Protein AF-A0A2S4KLS9-F1 (afdb_monomer)

InterPro domains:
  IPR036188 FAD/NAD(P)-binding domain superfamily [G3DSA:3.50.50.60] (178-359)
  IPR036188 FAD/NAD(P)-binding domain superfamily [SSF51905] (152-343)

Radius of gyration: 25.28 Å; Cα contacts (8 Å, |Δi|>4): 415; chains: 1; bounding box: 61×48×73 Å

Mean predicted aligned error: 11.62 Å

Foldseek 3Di:
DDDFLDPQPVVPVDDDPDDDQDPVQQLDDPPQACVRDDVVCCVPPPVVPDHPPSSVPDVVSVPSCNVVVVCCCVPPVVVVHDDPDPPCVVVVVCVVPVVVVVVVVVVVQVVLQVLLLLFFQDPSVVVVQVVVLVVVLVVLCVQADPVCSVPPNDPATPLLAQDDDDPSCRNDPWDWDPPDPQWIATPVRDIDGHPDDDDPNDDQLQQPPPPDFQAFPPRDTQSCQQVPQLHHFFAQLQFADARHKPGGDQLGWQQQESRDDSVLSRVLSVLLSCLVCVQQPDPPPPDFRWQIKHFDPVNRVVRVVVQQVLCVRGSNLDPSPYNQQDPSNSTRTRHHSHRSVVSNCVRPPDRDPCVRMDIDGDPDPVNPD

Solvent-accessible surface area (backbone atoms only — not comparable to full-atom values): 22176 Å² total; per-residue (Å²): 135,87,89,66,88,75,79,74,61,67,89,68,69,66,82,82,79,79,75,81,71,49,72,89,38,54,48,62,78,88,69,81,50,79,89,76,45,57,68,67,56,39,63,77,75,36,70,82,65,67,79,86,65,59,29,88,76,33,73,71,45,68,42,89,47,24,64,58,54,49,48,46,40,66,60,29,60,76,60,68,42,84,71,90,76,78,77,62,66,74,54,56,66,40,67,76,37,62,66,60,45,51,53,50,50,52,51,51,50,51,52,42,42,57,55,50,48,37,41,28,71,46,75,67,11,47,52,46,26,52,55,52,39,52,56,50,48,54,49,48,63,72,50,26,59,75,93,46,41,86,76,70,55,73,96,64,64,64,63,34,46,84,84,79,84,81,84,65,54,53,65,69,73,80,62,71,42,81,77,51,98,46,31,32,26,42,80,90,66,50,76,43,78,44,97,74,85,86,84,84,78,77,75,79,61,85,52,66,70,65,88,63,87,48,74,34,56,98,79,39,42,54,62,57,60,27,66,38,88,95,39,53,62,68,30,31,96,15,31,33,31,56,57,29,60,75,46,75,42,75,79,26,28,42,40,36,53,82,78,57,63,56,65,58,43,40,54,29,45,48,50,34,48,48,69,64,45,48,65,49,69,53,78,62,84,88,52,86,50,35,68,41,48,29,42,36,59,68,47,29,50,53,49,46,53,50,48,53,58,50,30,72,47,30,40,59,62,50,91,72,83,36,76,41,48,38,80,91,63,75,37,56,36,32,52,34,71,66,41,64,65,60,54,39,41,62,34,64,66,44,73,85,66,67,88,42,42,49,76,44,40,72,84,46,82,81,74,79,118

Sequence (369 aa):
MTGHGDLHNSHAMREQVQLTVDPTYRYKSLAIGPDEDDCRIRELYRPFLLPDVDATNDWVAQQELSTVLKMVESQILDKQGDRLRIPILYGSLRSRFPISNRVWRYGLAAKLDLAFVAFKTNAVGNLLRRLIQGSLEQYMRRTAPPEYHDILVPDFEFGAKRPILDHGYLENPTFLTVVGPDEVRTDSGETVRADVIVLANGFKTQGLLTPMIIKGRNGAVLPEVWQKPGSFASAYMGVCVADFPNLFLLTGPNTLPSGHSTLVGIECSVEYILRLIDPLIDEDTKTPRRASIQVKEAAQRVFNNRIQADMQGLVYTADVGNWYFDKRSGRNTLIWPGTQWAFWWSRCIRKPNWCDFDIAYKGDADVRQ

Organism: NCBI:txid94208

Nearest PDB structures (foldseek):
  4ap3-assembly1_A  TM=7.974E-01  e=1.619E-09  Rhodococcus rhodochrous
  4aos-assembly1_A  TM=7.987E-01  e=1.478E-08  Rhodococcus rhodochrous
  4aox-assembly1_A  TM=8.001E-01  e=1.009E-07  Rhodococcus rhodochrous
  5j7x-assembly1_A  TM=7.584E-01  e=7.991E-08  Aspergillus flavus

pLDDT: mean 82.5, std 15.39, range [27.47, 98.5]

Structure (mmCIF, N/CA/C/O backbone):
data_AF-A0A2S4KLS9-F1
#
_entry.id   AF-A0A2S4KLS9-F1
#
loop_
_atom_site.group_PDB
_atom_site.id
_atom_site.type_symbol
_atom_site.label_atom_id
_atom_site.label_alt_id
_atom_site.label_comp_id
_atom_site.label_asym_id
_atom_site.label_entity_id
_atom_site.label_seq_id
_atom_site.pdbx_PDB_ins_code
_atom_site.Cartn_x
_atom_site.Cartn_y
_atom_site.Cartn_z
_atom_site.occupancy
_atom_site.B_iso_or_equiv
_atom_site.auth_seq_id
_atom_site.auth_comp_id
_atom_site.auth_asym_id
_atom_site.auth_atom_id
_atom_site.pdbx_PDB_model_num
ATOM 1 N N . MET A 1 1 ? 1.198 -13.324 29.835 1.00 30.52 1 MET A N 1
ATOM 2 C CA . MET A 1 1 ? 0.600 -12.109 29.244 1.00 30.52 1 MET A CA 1
ATOM 3 C C . MET A 1 1 ? 1.717 -11.277 28.630 1.00 30.52 1 MET A C 1
ATOM 5 O O . MET A 1 1 ? 2.364 -10.517 29.330 1.00 30.52 1 MET A O 1
ATOM 9 N N . THR A 1 2 ? 2.009 -11.483 27.347 1.00 27.47 2 THR A N 1
ATOM 10 C CA . THR A 1 2 ? 3.011 -10.719 26.586 1.00 27.47 2 THR A CA 1
ATOM 11 C C . THR A 1 2 ? 2.319 -9.591 25.814 1.00 27.47 2 THR A C 1
ATOM 13 O O . THR A 1 2 ? 2.053 -9.693 24.625 1.00 27.47 2 THR A O 1
ATOM 16 N N . GLY A 1 3 ? 1.906 -8.562 26.552 1.00 34.66 3 GLY A N 1
ATOM 17 C CA . GLY A 1 3 ? 2.343 -7.175 26.359 1.00 34.66 3 GLY A CA 1
ATOM 18 C C . GLY A 1 3 ? 2.240 -6.416 25.033 1.00 34.66 3 GLY A C 1
ATOM 19 O O . GLY A 1 3 ? 2.842 -5.356 25.011 1.00 34.66 3 GLY A O 1
ATOM 20 N N . HIS A 1 4 ? 1.524 -6.843 23.983 1.00 32.69 4 HIS A N 1
ATOM 21 C CA . HIS A 1 4 ? 1.322 -5.975 22.795 1.00 32.69 4 HIS A CA 1
ATOM 22 C C . HIS A 1 4 ? -0.076 -6.017 22.154 1.00 32.69 4 HIS A C 1
ATOM 24 O O . HIS A 1 4 ? -0.206 -5.729 20.968 1.00 32.69 4 HIS A O 1
ATOM 30 N N . GLY A 1 5 ? -1.133 -6.354 22.907 1.00 38.16 5 GLY A N 1
ATOM 31 C CA . GLY A 1 5 ? -2.510 -6.208 22.402 1.00 38.16 5 GLY A CA 1
ATOM 32 C C . GLY A 1 5 ? -2.762 -6.914 21.062 1.00 38.16 5 GLY A C 1
ATOM 33 O O . GLY A 1 5 ? -3.497 -6.405 20.217 1.00 38.16 5 GLY A O 1
ATOM 34 N N . ASP A 1 6 ? -2.095 -8.049 20.831 1.00 34.38 6 ASP A N 1
ATOM 35 C CA . ASP A 1 6 ? -2.137 -8.729 19.542 1.00 34.38 6 ASP A CA 1
ATOM 36 C C . ASP A 1 6 ? -3.464 -9.487 19.391 1.00 34.38 6 ASP A C 1
ATOM 38 O O . ASP A 1 6 ? -3.643 -10.595 19.897 1.00 34.38 6 ASP A O 1
ATOM 42 N N . LEU A 1 7 ? -4.418 -8.851 18.704 1.00 43.03 7 LEU A N 1
ATOM 43 C CA . LEU A 1 7 ? -5.687 -9.446 18.274 1.00 43.03 7 LEU A CA 1
ATOM 44 C C . LEU A 1 7 ? -5.497 -10.487 17.153 1.00 43.03 7 LEU A C 1
ATOM 46 O O . LEU A 1 7 ? -6.456 -11.163 16.782 1.00 43.03 7 LEU A O 1
ATOM 50 N N . HIS A 1 8 ? -4.283 -10.678 16.618 1.00 39.78 8 HIS A N 1
ATOM 51 C CA . HIS A 1 8 ? -4.006 -11.731 15.642 1.00 39.78 8 HIS A CA 1
ATOM 52 C C . HIS A 1 8 ? -3.688 -13.063 16.324 1.00 39.78 8 HIS A C 1
ATOM 54 O O . HIS A 1 8 ? -2.600 -13.629 16.189 1.00 39.78 8 HIS A O 1
ATOM 60 N N . ASN A 1 9 ? -4.691 -13.630 16.995 1.00 40.75 9 ASN A N 1
ATOM 61 C CA . ASN A 1 9 ? -4.640 -15.028 17.401 1.00 40.75 9 ASN A CA 1
ATOM 62 C C . ASN A 1 9 ? -4.789 -15.942 16.169 1.00 40.75 9 ASN A C 1
ATOM 64 O O . ASN A 1 9 ? -5.866 -16.447 15.854 1.00 40.75 9 ASN A O 1
ATOM 68 N N . SER A 1 10 ? -3.691 -16.158 15.447 1.00 41.34 10 SER A N 1
ATOM 69 C CA . SER A 1 10 ? -3.633 -17.103 14.325 1.00 41.34 10 SER A CA 1
ATOM 70 C C . SER A 1 10 ? -3.736 -18.571 14.766 1.00 41.34 10 SER A C 1
ATOM 72 O O . SER A 1 10 ? -4.026 -19.421 13.926 1.00 41.34 10 SER A O 1
ATOM 74 N N . HIS A 1 11 ? -3.623 -18.878 16.068 1.00 36.97 11 HIS A N 1
ATOM 75 C CA . HIS A 1 11 ? -3.943 -20.211 16.599 1.00 36.97 11 HIS A CA 1
ATOM 76 C C . HIS A 1 11 ? -5.445 -20.539 16.545 1.00 36.97 11 HIS A C 1
ATOM 78 O O . HIS A 1 11 ? -5.806 -21.702 16.691 1.00 36.97 11 HIS A O 1
ATOM 84 N N . ALA A 1 12 ? -6.318 -19.553 16.298 1.00 42.59 12 ALA A N 1
ATOM 85 C CA . ALA A 1 12 ? -7.752 -19.757 16.090 1.00 42.59 12 ALA A CA 1
ATOM 86 C C . ALA A 1 12 ? -8.149 -19.900 14.605 1.00 42.59 12 ALA A C 1
ATOM 88 O O . ALA A 1 12 ? -9.340 -19.870 14.292 1.00 42.59 12 ALA A O 1
ATOM 89 N N . MET A 1 13 ? -7.191 -20.030 13.673 1.00 37.72 13 MET A N 1
ATOM 90 C CA . MET A 1 13 ? -7.503 -20.276 12.260 1.00 37.72 13 MET A CA 1
ATOM 91 C C . MET A 1 13 ? -8.149 -21.663 12.123 1.00 37.72 13 MET A C 1
ATOM 93 O O . MET A 1 13 ? -7.478 -22.686 12.226 1.00 37.72 13 MET A O 1
ATOM 97 N N . ARG A 1 14 ? -9.475 -21.680 11.960 1.00 53.22 14 ARG A N 1
ATOM 98 C CA . ARG A 1 14 ? -10.281 -22.903 11.868 1.00 53.22 14 ARG A CA 1
ATOM 99 C C . ARG A 1 14 ? -10.127 -23.555 10.501 1.00 53.22 14 ARG A C 1
ATOM 101 O O . ARG A 1 14 ? -9.823 -22.886 9.512 1.00 53.22 14 ARG A O 1
ATOM 108 N N . GLU A 1 15 ? -10.402 -24.854 10.455 1.00 49.12 15 GLU A N 1
ATOM 109 C CA . GLU A 1 15 ? -10.727 -25.529 9.205 1.00 49.12 15 GLU A CA 1
ATOM 110 C C . GLU A 1 15 ? -11.894 -24.783 8.548 1.00 49.12 15 GLU A C 1
ATOM 112 O O . GLU A 1 15 ? -12.883 -24.437 9.202 1.00 49.12 15 GLU A O 1
ATOM 117 N N . GLN A 1 16 ? -11.725 -24.427 7.278 1.00 50.22 16 GLN A N 1
ATOM 118 C CA . GLN A 1 16 ? -12.696 -23.624 6.556 1.00 50.22 16 GLN A CA 1
ATOM 119 C C . GLN A 1 16 ? -13.960 -24.467 6.372 1.00 50.22 16 GLN A C 1
ATOM 121 O O . GLN A 1 16 ? -13.974 -25.407 5.581 1.00 50.22 16 GLN A O 1
ATOM 126 N N . VAL A 1 17 ? -15.016 -24.153 7.126 1.00 57.91 17 VAL A N 1
ATOM 127 C CA . VAL A 1 17 ? -16.318 -24.792 6.934 1.00 57.91 17 VAL A CA 1
ATOM 128 C C . VAL A 1 17 ? -16.835 -24.342 5.574 1.00 57.91 17 VAL A C 1
ATOM 130 O O . VAL A 1 17 ? -17.165 -23.173 5.388 1.00 57.91 17 VAL A O 1
ATOM 133 N N . GLN A 1 18 ? -16.867 -25.268 4.621 1.00 57.41 18 GLN A N 1
ATOM 134 C CA . GLN A 1 18 ? -17.582 -25.091 3.363 1.00 57.41 18 GLN A CA 1
ATOM 135 C C . GLN A 1 18 ? -19.063 -24.918 3.698 1.00 57.41 18 GLN A C 1
ATOM 137 O O . GLN A 1 18 ? -19.710 -25.849 4.190 1.00 57.41 18 GLN A O 1
ATOM 142 N N . LEU A 1 19 ? -19.595 -23.714 3.490 1.00 62.44 19 LEU A N 1
ATOM 143 C CA . LEU A 1 19 ? -21.015 -23.479 3.687 1.00 62.44 19 LEU A CA 1
ATOM 144 C C . LEU A 1 19 ? -21.760 -24.231 2.587 1.00 62.44 19 LEU A C 1
ATOM 146 O O . LEU A 1 19 ? -21.474 -24.085 1.400 1.00 62.44 19 LEU A O 1
ATOM 150 N N . THR A 1 20 ? -22.728 -25.064 2.972 1.00 69.31 20 THR A N 1
ATOM 151 C CA . THR A 1 20 ? -23.576 -25.727 1.979 1.00 69.31 20 THR A CA 1
ATOM 152 C C . THR A 1 20 ? -24.421 -24.659 1.293 1.00 69.31 20 THR A C 1
ATOM 154 O O . THR A 1 20 ? -25.288 -24.052 1.919 1.00 69.31 20 THR A O 1
ATOM 157 N N . VAL A 1 21 ? -24.140 -24.409 0.015 1.00 69.44 21 VAL A N 1
ATOM 158 C CA . VAL A 1 21 ? -24.869 -23.435 -0.800 1.00 69.44 21 VAL A CA 1
ATOM 159 C C . VAL A 1 21 ? -26.337 -23.844 -0.868 1.00 69.44 21 VAL A C 1
ATOM 161 O O . VAL A 1 21 ? -26.651 -24.932 -1.350 1.00 69.44 21 VAL A O 1
ATOM 164 N N . ASP A 1 22 ? -27.234 -22.967 -0.417 1.00 76.00 22 ASP A N 1
ATOM 165 C CA . ASP A 1 22 ? -28.675 -23.170 -0.572 1.00 76.00 22 ASP A CA 1
ATOM 166 C C . ASP A 1 22 ? -29.011 -23.075 -2.072 1.00 76.00 22 ASP A C 1
ATOM 168 O O . ASP A 1 22 ? -28.866 -21.995 -2.664 1.00 76.00 22 ASP A O 1
ATOM 172 N N . PRO A 1 23 ? -29.424 -24.181 -2.723 1.00 80.44 23 PRO A N 1
ATOM 173 C CA . PRO A 1 23 ? -29.637 -24.203 -4.166 1.00 80.44 23 PRO A CA 1
ATOM 174 C C . PRO A 1 23 ? -30.739 -23.232 -4.606 1.00 80.44 23 PRO A C 1
ATOM 176 O O . PRO A 1 23 ? -30.713 -22.777 -5.744 1.00 80.44 23 PRO A O 1
ATOM 179 N N . THR A 1 24 ? -31.648 -22.852 -3.702 1.00 81.69 24 THR A N 1
ATOM 180 C CA . THR A 1 24 ? -32.731 -21.883 -3.945 1.00 81.69 24 THR A CA 1
ATOM 181 C C . THR A 1 24 ? -32.212 -20.462 -4.186 1.00 81.69 24 THR A C 1
ATOM 183 O O . THR A 1 24 ? -32.850 -19.668 -4.874 1.00 81.69 24 THR A O 1
ATOM 186 N N . TYR A 1 25 ? -31.054 -20.127 -3.612 1.00 76.06 25 TYR A N 1
ATOM 187 C CA . TYR A 1 25 ? -30.427 -18.803 -3.720 1.00 76.06 25 TYR A CA 1
ATOM 188 C C . TYR A 1 25 ? -29.225 -18.793 -4.661 1.00 76.06 25 TYR A C 1
ATOM 190 O O . TYR A 1 25 ? -28.638 -17.738 -4.910 1.00 76.06 25 TYR A O 1
ATOM 198 N N . ARG A 1 26 ? -28.835 -19.956 -5.184 1.00 72.88 26 ARG A N 1
ATOM 199 C CA . ARG A 1 26 ? -27.754 -20.069 -6.154 1.00 72.88 26 ARG A CA 1
ATOM 200 C C . ARG A 1 26 ? -28.162 -19.341 -7.435 1.00 72.88 26 ARG A C 1
ATOM 202 O O . ARG A 1 26 ? -29.264 -19.549 -7.929 1.00 72.88 26 ARG A O 1
ATOM 209 N N . TYR A 1 27 ? -27.285 -18.479 -7.951 1.00 72.75 27 TYR A N 1
ATOM 210 C CA . TYR A 1 27 ? -27.538 -17.679 -9.160 1.00 72.75 27 TYR A CA 1
ATOM 211 C C . TYR A 1 27 ? -28.708 -16.681 -9.058 1.00 72.75 27 TYR A C 1
ATOM 213 O O . TYR A 1 27 ? -29.108 -16.095 -10.062 1.00 72.75 27 TYR A O 1
ATOM 221 N N . LYS A 1 28 ? -29.255 -16.446 -7.858 1.00 75.69 28 LYS A N 1
ATOM 222 C CA . LYS A 1 28 ? -30.326 -15.466 -7.651 1.00 75.69 28 LYS A CA 1
ATOM 223 C C . LYS A 1 28 ? -29.727 -14.060 -7.590 1.00 75.69 28 LYS A C 1
ATOM 225 O O . LYS A 1 28 ? -28.828 -13.795 -6.796 1.00 75.69 28 LYS A O 1
ATOM 230 N N . SER A 1 29 ? -30.249 -13.144 -8.398 1.00 74.25 29 SER A N 1
ATOM 231 C CA . SER A 1 29 ? -29.926 -11.718 -8.310 1.00 74.25 29 SER A CA 1
ATOM 232 C C . SER A 1 29 ? -31.051 -10.976 -7.593 1.00 74.25 29 SER A C 1
ATOM 234 O O . SER A 1 29 ? -32.224 -11.210 -7.867 1.00 74.25 29 SER A O 1
ATOM 236 N N . LEU A 1 30 ? -30.691 -10.075 -6.676 1.00 76.69 30 LEU A N 1
ATOM 237 C CA . LEU A 1 30 ? -31.618 -9.113 -6.057 1.00 76.69 30 LEU A CA 1
ATOM 238 C C . LEU A 1 30 ? -31.465 -7.705 -6.657 1.00 76.69 30 LEU A C 1
ATOM 240 O O . LEU A 1 30 ? -31.963 -6.721 -6.097 1.00 76.69 30 LEU A O 1
ATOM 244 N N . ALA A 1 31 ? -30.738 -7.591 -7.774 1.00 76.06 31 ALA A N 1
ATOM 245 C CA . ALA A 1 31 ? -30.705 -6.368 -8.558 1.00 76.06 31 ALA A CA 1
ATOM 246 C C . ALA A 1 31 ? -32.122 -6.019 -9.03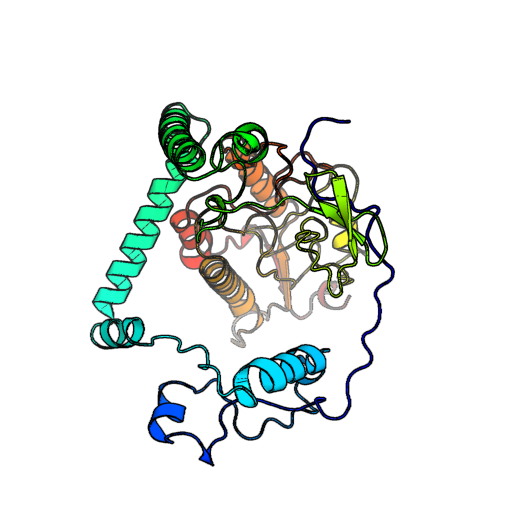0 1.00 76.06 31 ALA A C 1
ATOM 248 O O . ALA A 1 31 ? -32.929 -6.903 -9.297 1.00 76.06 31 ALA A O 1
ATOM 249 N N . ILE A 1 32 ? -32.419 -4.723 -9.131 1.00 76.75 32 ILE A N 1
ATOM 250 C CA . ILE A 1 32 ? -33.707 -4.249 -9.653 1.00 76.75 32 ILE A CA 1
ATOM 251 C C . ILE A 1 32 ? -33.866 -4.802 -11.080 1.00 76.75 32 ILE A C 1
ATOM 253 O O . ILE A 1 32 ? -32.928 -4.691 -11.877 1.00 76.75 32 ILE A O 1
ATOM 257 N N . GLY A 1 33 ? -35.014 -5.388 -11.421 1.00 78.81 33 GLY A N 1
ATOM 258 C CA . GLY A 1 33 ? -35.289 -5.870 -12.781 1.00 78.81 33 GLY A CA 1
ATOM 259 C C . GLY A 1 33 ? -35.501 -4.720 -13.781 1.00 78.81 33 GLY A C 1
ATOM 260 O O . GLY A 1 33 ? -35.826 -3.615 -13.352 1.00 78.81 33 GLY A O 1
ATOM 261 N N . PRO A 1 34 ? -35.302 -4.915 -15.102 1.00 81.31 34 PRO A N 1
ATOM 262 C CA . PRO A 1 34 ? -35.602 -3.882 -16.108 1.00 81.31 34 PRO A CA 1
ATOM 263 C C . PRO A 1 34 ? -37.045 -3.392 -16.034 1.00 81.31 34 PRO A C 1
ATOM 265 O O . PRO A 1 34 ? -37.287 -2.200 -16.179 1.00 81.31 34 PRO A O 1
ATOM 268 N N . ASP A 1 35 ? -37.961 -4.304 -15.720 1.00 84.12 35 ASP A N 1
ATOM 269 C CA . ASP A 1 35 ? -39.396 -4.038 -15.610 1.00 84.12 35 ASP A CA 1
ATOM 270 C C . ASP A 1 35 ? -39.775 -3.306 -14.310 1.00 84.12 35 ASP A C 1
ATOM 272 O O . ASP A 1 35 ? -40.847 -2.715 -14.209 1.00 84.12 35 ASP A O 1
ATOM 276 N N . GLU A 1 36 ? -38.888 -3.328 -13.312 1.00 80.50 36 GLU A N 1
ATOM 277 C CA . GLU A 1 36 ? -39.066 -2.679 -12.007 1.00 80.50 36 GLU A CA 1
ATOM 278 C C . GLU A 1 36 ? -38.348 -1.322 -11.924 1.00 80.50 36 GLU A C 1
ATOM 280 O O . GLU A 1 36 ? -38.288 -0.704 -10.857 1.00 80.50 36 GLU A O 1
ATOM 285 N N . ASP A 1 37 ? -37.753 -0.866 -13.028 1.00 83.12 37 ASP A N 1
ATOM 286 C CA . ASP A 1 37 ? -36.922 0.329 -13.074 1.00 83.12 37 ASP A CA 1
ATOM 287 C C . ASP A 1 37 ? -37.376 1.300 -14.163 1.00 83.12 37 ASP A C 1
ATOM 289 O O . ASP A 1 37 ? -37.876 0.912 -15.215 1.00 83.12 37 ASP A O 1
ATOM 293 N N . ASP A 1 38 ? -37.146 2.591 -13.938 1.00 89.25 38 ASP A N 1
ATOM 294 C CA . ASP A 1 38 ? -37.347 3.583 -14.988 1.00 89.25 38 ASP A CA 1
ATOM 295 C C . ASP A 1 38 ? -36.244 3.414 -16.042 1.00 89.25 38 ASP A C 1
ATOM 297 O O . ASP A 1 38 ? -35.049 3.489 -15.730 1.00 89.25 38 ASP A O 1
ATOM 301 N N . CYS A 1 39 ? -36.641 3.187 -17.296 1.00 86.88 39 CYS A N 1
ATOM 302 C CA . CYS A 1 39 ? -35.718 2.864 -18.384 1.00 86.88 39 CYS A CA 1
ATOM 303 C C . CYS A 1 39 ? -34.643 3.942 -18.580 1.00 86.88 39 CYS A C 1
ATOM 305 O O . CYS A 1 39 ? -33.467 3.630 -18.779 1.00 86.88 39 CYS A O 1
ATOM 307 N N . ARG A 1 40 ? -35.022 5.214 -18.434 1.00 85.62 40 ARG A N 1
ATOM 308 C CA . ARG A 1 40 ? -34.125 6.354 -18.592 1.00 85.62 40 ARG A CA 1
ATOM 309 C C . ARG A 1 40 ? -33.181 6.481 -17.399 1.00 85.62 40 ARG A C 1
ATOM 311 O O . ARG A 1 40 ? -31.998 6.757 -17.591 1.00 85.62 40 ARG A O 1
ATOM 318 N N . ILE A 1 41 ? -33.659 6.280 -16.169 1.00 81.56 41 ILE A N 1
ATOM 319 C CA . ILE A 1 41 ? -32.798 6.280 -14.976 1.00 81.56 41 ILE A CA 1
ATOM 320 C C . ILE A 1 41 ? -31.797 5.128 -15.031 1.00 81.56 41 ILE A C 1
ATOM 322 O O . ILE A 1 41 ? -30.620 5.337 -14.726 1.00 81.56 41 ILE A O 1
ATOM 326 N N . ARG A 1 42 ? -32.242 3.933 -15.421 1.00 83.00 42 ARG A N 1
ATOM 327 C CA . ARG A 1 42 ? -31.382 2.760 -15.575 1.00 83.00 42 ARG A CA 1
ATOM 328 C C . ARG A 1 42 ? -30.239 3.028 -16.546 1.00 83.00 42 ARG A C 1
ATOM 330 O O . ARG A 1 42 ? -29.084 2.831 -16.179 1.00 83.00 42 ARG A O 1
ATOM 337 N N . GLU A 1 43 ? -30.556 3.533 -17.733 1.00 81.69 43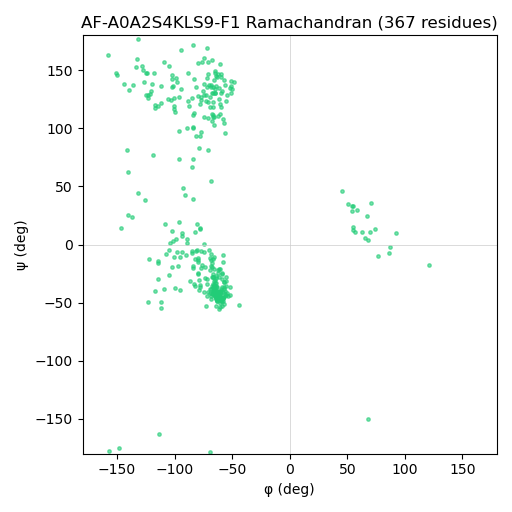 GLU A N 1
ATOM 338 C CA . GLU A 1 43 ? -29.568 3.830 -18.772 1.00 81.69 43 GLU A CA 1
ATOM 339 C C . GLU A 1 43 ? -28.561 4.903 -18.324 1.00 81.69 43 GLU A C 1
ATOM 341 O O . GLU A 1 43 ? -27.350 4.723 -18.446 1.00 81.69 43 GLU A O 1
ATOM 346 N N . LEU A 1 44 ? -29.042 6.008 -17.747 1.00 76.69 44 LEU A N 1
ATOM 347 C CA . LEU A 1 44 ? -28.190 7.149 -17.392 1.00 76.69 44 LEU A CA 1
ATOM 348 C C . LEU A 1 44 ? -27.372 6.944 -16.115 1.00 76.69 44 LEU A C 1
ATOM 350 O O . LEU A 1 44 ? -26.263 7.470 -16.006 1.00 76.69 44 LEU A O 1
ATOM 354 N N . TYR A 1 45 ? -27.922 6.243 -15.123 1.00 71.44 45 TYR A N 1
ATOM 355 C CA . TYR A 1 45 ? -27.356 6.212 -13.771 1.00 71.44 45 TYR A CA 1
ATOM 356 C C . TYR A 1 45 ? -27.000 4.816 -13.271 1.00 71.44 45 TYR A C 1
ATOM 358 O O . TYR A 1 45 ? -26.303 4.712 -12.259 1.00 71.44 45 TYR A O 1
ATOM 366 N N . ARG A 1 46 ? -27.448 3.750 -13.943 1.00 76.81 46 ARG A N 1
ATOM 367 C CA . ARG A 1 46 ? -27.176 2.366 -13.534 1.00 76.81 46 ARG A CA 1
ATOM 368 C C . ARG A 1 46 ? -26.683 1.467 -14.682 1.00 76.81 46 ARG A C 1
ATOM 370 O O . ARG A 1 46 ? -27.095 0.312 -14.731 1.00 76.81 46 ARG A O 1
ATOM 377 N N . PRO A 1 47 ? -25.742 1.912 -15.545 1.00 75.12 47 PRO A N 1
ATOM 378 C CA . PRO A 1 47 ? -25.247 1.098 -16.666 1.00 75.12 47 PRO A CA 1
ATOM 379 C C . PRO A 1 47 ? -24.466 -0.152 -16.218 1.00 75.12 47 PRO A C 1
ATOM 381 O O . PRO A 1 47 ? -24.150 -1.014 -17.027 1.00 75.12 47 PRO A O 1
ATOM 384 N N . PHE A 1 48 ? -24.137 -0.246 -14.927 1.00 74.06 48 PHE A N 1
ATOM 385 C CA . PHE A 1 48 ? -23.538 -1.423 -14.300 1.00 74.06 48 PHE A CA 1
ATOM 386 C C . PHE A 1 48 ? -24.560 -2.528 -13.978 1.00 74.06 48 PHE A C 1
ATOM 388 O O . PHE A 1 48 ? -24.151 -3.639 -13.651 1.00 74.06 48 PHE A O 1
ATOM 395 N N . LEU A 1 49 ? -25.870 -2.242 -14.030 1.00 73.00 49 LEU A N 1
ATOM 396 C CA . LEU A 1 49 ? -26.908 -3.270 -13.986 1.00 73.00 49 LEU A CA 1
ATOM 397 C C . LEU A 1 49 ? -26.986 -3.906 -15.369 1.00 73.00 49 LEU A C 1
ATOM 399 O O . LEU A 1 49 ? -27.639 -3.393 -16.276 1.00 73.00 49 LEU A O 1
ATOM 403 N N . LEU A 1 50 ? -26.250 -4.996 -15.524 1.00 68.38 50 LEU A N 1
ATOM 404 C CA . LEU A 1 50 ? -26.165 -5.723 -16.774 1.00 68.38 50 LEU A CA 1
ATOM 405 C C . LEU A 1 50 ? -27.533 -6.363 -17.105 1.00 68.38 50 LEU A C 1
ATOM 407 O O . LEU A 1 50 ? -28.130 -6.996 -16.228 1.00 68.38 50 LEU A O 1
ATOM 411 N N . PRO A 1 51 ? -28.050 -6.191 -18.334 1.00 64.69 51 PRO A N 1
ATOM 412 C CA . PRO A 1 51 ? -29.263 -6.869 -18.776 1.00 64.69 51 PRO A CA 1
ATOM 413 C C . PRO A 1 51 ? -28.983 -8.367 -18.904 1.00 64.69 51 PRO A C 1
ATOM 415 O O . PRO A 1 51 ? -27.942 -8.744 -19.438 1.00 64.69 51 PRO A O 1
ATOM 418 N N . ASP A 1 52 ? -29.900 -9.195 -18.403 1.00 62.22 52 ASP A N 1
ATOM 419 C CA . ASP A 1 52 ? -29.918 -10.645 -18.626 1.00 62.22 52 ASP A CA 1
ATOM 420 C C . ASP A 1 52 ? -28.556 -11.332 -18.459 1.00 62.22 52 ASP A C 1
ATOM 422 O O . ASP A 1 52 ? -28.142 -12.150 -19.282 1.00 62.22 52 ASP A O 1
ATOM 426 N N . VAL A 1 53 ? -27.826 -11.002 -17.387 1.00 56.78 53 VAL A N 1
ATOM 427 C CA . VAL A 1 53 ? -26.665 -11.815 -17.024 1.00 56.78 53 VAL A CA 1
ATOM 428 C C . VAL A 1 53 ? -27.201 -13.171 -16.625 1.00 56.78 53 VAL A C 1
ATOM 430 O O . VAL A 1 53 ? -27.829 -13.310 -15.574 1.00 56.78 53 VAL A O 1
ATOM 433 N N . ASP A 1 54 ? -26.946 -14.165 -17.469 1.00 60.41 54 ASP A N 1
ATOM 434 C CA . ASP A 1 54 ? -27.026 -15.556 -17.076 1.00 60.41 54 ASP A CA 1
ATOM 435 C C . ASP A 1 54 ? -26.083 -15.727 -15.886 1.00 60.41 54 ASP A C 1
ATOM 437 O O . ASP A 1 54 ? -24.864 -15.849 -16.030 1.00 60.41 54 ASP A O 1
ATOM 441 N N . ALA A 1 55 ? -26.654 -15.652 -14.686 1.00 62.50 55 ALA A N 1
ATOM 442 C CA . ALA A 1 55 ? -25.923 -15.732 -13.438 1.00 62.50 55 ALA A CA 1
ATOM 443 C C . ALA A 1 55 ? -25.132 -17.047 -13.340 1.00 62.50 55 ALA A C 1
ATOM 445 O O . ALA A 1 55 ? -24.198 -17.135 -12.548 1.00 62.50 55 ALA A O 1
ATOM 446 N N . THR A 1 56 ? -25.420 -18.048 -14.181 1.00 63.88 56 THR A N 1
ATOM 447 C CA . THR A 1 56 ? -24.594 -19.253 -14.271 1.00 63.88 56 THR A CA 1
ATOM 448 C C . THR A 1 56 ? -23.189 -18.991 -14.829 1.00 63.88 56 THR A C 1
ATOM 450 O O . THR A 1 56 ? -22.259 -19.689 -14.422 1.00 63.88 56 THR A O 1
ATOM 453 N N . ASN A 1 57 ? -22.993 -17.963 -15.665 1.00 65.25 57 ASN A N 1
ATOM 454 C CA . ASN A 1 57 ? -21.699 -17.576 -16.245 1.00 65.25 57 ASN A CA 1
ATOM 455 C C . ASN A 1 57 ? -20.998 -16.425 -15.505 1.00 65.25 57 ASN A C 1
ATOM 457 O O . ASN A 1 57 ? -19.845 -16.111 -15.809 1.00 65.25 57 ASN A O 1
ATOM 461 N N . ASP A 1 58 ? -21.657 -15.803 -14.527 1.00 66.12 58 ASP A N 1
ATOM 462 C CA . ASP A 1 58 ? -21.032 -14.794 -13.676 1.00 66.12 58 ASP A CA 1
ATOM 463 C C . ASP A 1 58 ? -20.273 -15.468 -12.526 1.00 66.12 58 ASP A C 1
ATOM 465 O O . ASP A 1 58 ? -20.855 -16.044 -11.605 1.00 66.12 58 ASP A O 1
ATOM 469 N N . TRP A 1 59 ? -18.943 -15.375 -12.560 1.00 63.56 59 TRP A N 1
ATOM 470 C CA . TRP A 1 59 ? -18.071 -15.922 -11.520 1.00 63.56 59 TRP A CA 1
ATOM 471 C C . TRP A 1 59 ? -18.359 -15.330 -10.129 1.00 63.56 59 TRP A C 1
ATOM 473 O O . TRP A 1 59 ? -18.065 -15.987 -9.126 1.00 63.56 59 TRP A O 1
ATOM 483 N N . VAL A 1 60 ? -18.938 -14.121 -10.052 1.00 60.03 60 VAL A N 1
ATOM 484 C CA . VAL A 1 60 ? -19.388 -13.497 -8.799 1.00 60.03 60 VAL A CA 1
ATOM 485 C C . VAL A 1 60 ? -20.638 -14.201 -8.281 1.00 60.03 60 VAL A C 1
ATOM 487 O O . VAL A 1 60 ? -20.696 -14.545 -7.104 1.00 60.03 60 VAL A O 1
ATOM 490 N N . ALA A 1 61 ? -21.609 -14.491 -9.150 1.00 61.28 61 ALA A N 1
ATOM 491 C CA . ALA A 1 61 ? -22.810 -15.253 -8.802 1.00 61.28 61 ALA A CA 1
ATOM 492 C C . ALA A 1 61 ? -22.519 -16.737 -8.488 1.00 61.28 61 ALA A C 1
ATOM 494 O O . ALA A 1 61 ? -23.325 -17.401 -7.833 1.00 61.28 61 ALA A O 1
ATOM 495 N N . GLN A 1 62 ? -21.357 -17.246 -8.916 1.00 61.53 62 GLN A N 1
ATOM 496 C CA . GLN A 1 62 ? -20.812 -18.547 -8.513 1.00 61.53 62 GLN A CA 1
ATOM 497 C C . GLN A 1 62 ? -20.136 -18.536 -7.130 1.00 61.53 62 GLN A C 1
ATOM 499 O O . GLN A 1 62 ? -19.896 -19.612 -6.582 1.00 61.53 62 GLN A O 1
ATOM 504 N N . GLN A 1 63 ? -19.820 -17.367 -6.554 1.00 62.09 63 GLN A N 1
ATOM 505 C CA . GLN A 1 63 ? -19.320 -17.293 -5.176 1.00 62.09 63 GLN A CA 1
ATOM 506 C C . GLN A 1 63 ? -20.427 -17.687 -4.183 1.00 62.09 63 GLN A C 1
ATOM 508 O O . GLN A 1 63 ? -21.614 -17.604 -4.501 1.00 62.09 63 GLN A O 1
ATOM 513 N N . GLU A 1 64 ? -20.058 -18.092 -2.962 1.00 64.25 64 GLU A N 1
ATOM 514 C CA . GLU A 1 64 ? -20.977 -18.494 -1.878 1.00 64.25 64 GLU A CA 1
ATOM 515 C C . GLU A 1 64 ? -21.804 -17.309 -1.310 1.00 64.25 64 GLU A C 1
ATOM 517 O O . GLU A 1 64 ? -21.821 -17.033 -0.114 1.00 64.25 64 GLU A O 1
ATOM 522 N N . LEU A 1 65 ? -22.525 -16.586 -2.172 1.00 68.56 65 LEU A N 1
ATOM 523 C CA . LEU A 1 65 ? -23.378 -15.445 -1.827 1.00 68.56 65 LEU A CA 1
ATOM 524 C C . LEU A 1 65 ? -24.785 -15.862 -1.380 1.00 68.56 65 LEU A C 1
ATOM 526 O O . LEU A 1 65 ? -25.543 -15.016 -0.911 1.00 68.56 65 LEU A O 1
ATOM 530 N N . SER A 1 66 ? -25.137 -17.148 -1.491 1.00 73.69 66 SER A N 1
ATOM 531 C CA . SER A 1 66 ? -26.464 -17.675 -1.125 1.00 73.69 66 SER A CA 1
ATOM 532 C C . SER A 1 66 ? -26.894 -17.273 0.293 1.00 73.69 66 SER A C 1
ATOM 534 O O . SER A 1 66 ? -28.014 -16.802 0.485 1.00 73.69 66 SER A O 1
ATOM 536 N N . THR A 1 67 ? -25.982 -17.352 1.267 1.00 72.19 67 THR A N 1
ATOM 537 C CA . THR A 1 67 ? -26.216 -16.921 2.654 1.00 72.19 67 THR A CA 1
ATOM 538 C C . THR A 1 67 ? -26.519 -15.426 2.745 1.00 72.19 67 THR A C 1
ATOM 540 O O . THR A 1 67 ? -27.466 -15.029 3.418 1.00 72.19 67 THR A O 1
ATOM 543 N N . VAL A 1 68 ? -25.762 -14.589 2.030 1.00 74.56 68 VAL A N 1
ATOM 544 C CA . VAL A 1 68 ? -25.960 -13.131 2.015 1.00 74.56 68 VAL A CA 1
ATOM 545 C C . VAL A 1 68 ? -27.306 -12.777 1.382 1.00 74.56 68 VAL A C 1
ATOM 547 O O . VAL A 1 68 ? -28.050 -11.969 1.930 1.00 74.56 68 VAL A O 1
ATOM 550 N N . LEU A 1 69 ? -27.659 -13.415 0.265 1.00 79.19 69 LEU A N 1
ATOM 551 C CA . LEU A 1 69 ? -28.936 -13.200 -0.420 1.00 79.19 69 LEU A CA 1
ATOM 552 C C . LEU A 1 69 ? -30.124 -13.611 0.459 1.00 79.19 69 LEU A C 1
ATOM 554 O O . LEU A 1 69 ? -31.107 -12.877 0.542 1.00 79.19 69 LEU A O 1
ATOM 558 N N . LYS A 1 70 ? -30.005 -14.734 1.174 1.00 80.81 70 LYS A N 1
ATOM 559 C CA . LYS A 1 70 ? -31.000 -15.201 2.148 1.00 80.81 70 LYS A CA 1
ATOM 560 C C . LYS A 1 70 ? -31.147 -14.250 3.336 1.00 80.81 70 LYS A C 1
ATOM 562 O O . LYS A 1 70 ? -32.262 -14.000 3.795 1.00 80.81 70 LYS A O 1
ATOM 567 N N . MET A 1 71 ? -30.045 -13.677 3.822 1.00 75.88 71 MET A N 1
ATOM 568 C CA . MET A 1 71 ? -30.089 -12.639 4.857 1.00 75.88 71 MET A CA 1
ATOM 569 C C . MET A 1 71 ? -30.793 -11.376 4.353 1.00 75.88 71 MET A C 1
ATOM 571 O O . MET A 1 71 ? -31.639 -10.839 5.059 1.00 75.88 71 MET A O 1
ATOM 575 N N . VAL A 1 72 ? -30.505 -10.925 3.129 1.00 78.62 72 VAL A N 1
ATOM 576 C CA . VAL A 1 72 ? -31.182 -9.760 2.535 1.00 78.62 72 VAL A CA 1
ATOM 577 C C . VAL A 1 72 ? -32.679 -10.020 2.362 1.00 78.62 72 VAL A C 1
ATOM 579 O O . VAL A 1 72 ? -33.482 -9.160 2.717 1.00 78.62 72 VAL A O 1
ATOM 582 N N . GLU A 1 73 ? -33.078 -11.191 1.864 1.00 82.94 73 GLU A N 1
ATOM 583 C CA . GLU A 1 73 ? -34.496 -11.536 1.717 1.00 82.94 73 GLU A CA 1
ATOM 584 C C . GLU A 1 73 ? -35.208 -11.560 3.078 1.00 82.94 73 GLU A C 1
ATOM 586 O O . GLU A 1 73 ? -36.115 -10.764 3.303 1.00 82.94 73 GLU A O 1
ATOM 591 N N . SER A 1 74 ? -34.709 -12.351 4.032 1.00 82.12 74 SER A N 1
ATOM 592 C CA . SER A 1 74 ? -35.346 -12.524 5.349 1.00 82.12 74 SER A CA 1
ATOM 593 C C . SER A 1 74 ? -35.323 -11.285 6.251 1.00 82.12 74 SER A C 1
ATOM 595 O O . SER A 1 74 ? -36.182 -11.131 7.123 1.00 82.12 74 SER A O 1
ATOM 597 N N . GLN A 1 75 ? -34.325 -10.407 6.105 1.00 77.25 75 GLN A N 1
ATOM 598 C CA . GLN A 1 75 ? -34.151 -9.255 6.997 1.00 77.25 75 GLN A CA 1
ATOM 599 C C . GLN A 1 75 ? -34.565 -7.925 6.372 1.00 77.25 75 GLN A C 1
ATOM 601 O O . GLN A 1 75 ? -34.929 -7.020 7.121 1.00 77.25 75 GLN A O 1
ATOM 606 N N . ILE A 1 76 ? -34.528 -7.793 5.042 1.00 79.00 76 ILE A N 1
ATOM 607 C CA . ILE A 1 76 ? -34.866 -6.546 4.342 1.00 79.00 76 ILE A CA 1
ATOM 608 C C . ILE A 1 76 ? -36.156 -6.715 3.545 1.00 79.00 76 ILE A C 1
ATOM 610 O O . ILE A 1 76 ? -37.084 -5.942 3.752 1.00 79.00 76 ILE A O 1
ATOM 614 N N . LEU A 1 77 ? -36.250 -7.708 2.657 1.00 80.12 77 LEU A N 1
ATOM 615 C CA . LEU A 1 77 ? -37.410 -7.825 1.763 1.00 80.12 77 LEU A CA 1
ATOM 616 C C . LEU A 1 77 ? -38.668 -8.281 2.512 1.00 80.12 77 LEU A C 1
ATOM 618 O O . LEU A 1 77 ? -39.674 -7.574 2.486 1.00 80.12 77 LEU A O 1
ATOM 622 N N . ASP A 1 78 ? -38.585 -9.388 3.251 1.00 84.00 78 ASP A N 1
ATOM 623 C CA . ASP A 1 78 ? -39.714 -9.967 3.993 1.00 84.00 78 ASP A CA 1
ATOM 624 C C . ASP A 1 78 ? -40.215 -9.032 5.099 1.00 84.00 78 ASP A C 1
ATOM 626 O O . ASP A 1 78 ? -41.407 -8.968 5.396 1.00 84.00 78 ASP A O 1
ATOM 630 N N . LYS A 1 79 ? -39.298 -8.265 5.699 1.00 83.50 79 LYS A N 1
ATOM 631 C CA . LYS A 1 79 ? -39.602 -7.294 6.759 1.00 83.50 79 LYS A CA 1
ATOM 632 C C . LYS A 1 79 ? -39.941 -5.899 6.235 1.00 83.50 79 LYS A C 1
ATOM 634 O O . LYS A 1 79 ? -40.154 -5.002 7.046 1.00 83.50 79 LYS A O 1
ATOM 639 N N . GLN A 1 80 ? -39.963 -5.703 4.913 1.00 79.12 80 GLN A N 1
ATOM 640 C CA . GLN A 1 80 ? -40.140 -4.396 4.264 1.00 79.12 80 GLN A CA 1
ATOM 641 C C . GLN A 1 80 ? -39.187 -3.313 4.808 1.00 79.12 80 GLN A C 1
ATOM 643 O O . GLN A 1 80 ? -39.540 -2.139 4.912 1.00 79.12 80 GLN A O 1
ATOM 648 N N . GLY A 1 81 ? -37.968 -3.713 5.174 1.00 68.06 81 GLY A N 1
ATOM 649 C CA . GLY A 1 81 ? -36.919 -2.800 5.601 1.00 68.06 81 GLY A CA 1
ATOM 650 C C . GLY A 1 81 ? -36.493 -1.875 4.463 1.00 68.06 81 GLY A C 1
ATOM 651 O O . GLY A 1 81 ? -36.526 -2.240 3.284 1.00 68.06 81 GLY A O 1
ATOM 652 N N . ASP A 1 82 ? -36.061 -0.664 4.809 1.00 65.69 82 ASP A N 1
ATOM 653 C CA . ASP A 1 82 ? -35.537 0.268 3.818 1.00 65.69 82 ASP A CA 1
ATOM 654 C C . ASP A 1 82 ? -34.296 -0.322 3.134 1.00 65.69 82 ASP A C 1
ATOM 656 O O . ASP A 1 82 ? -33.301 -0.673 3.774 1.00 65.69 82 ASP A O 1
ATOM 660 N N . ARG A 1 83 ? -34.324 -0.387 1.798 1.00 61.12 83 ARG A N 1
ATOM 661 C CA . ARG A 1 83 ? -33.111 -0.650 1.016 1.00 61.12 83 ARG A CA 1
ATOM 662 C C . ARG A 1 83 ? -32.117 0.488 1.245 1.00 61.12 83 ARG A C 1
ATOM 664 O O . ARG A 1 83 ? -32.518 1.646 1.362 1.00 61.12 83 ARG A O 1
ATOM 671 N N . LEU A 1 84 ? -30.818 0.179 1.232 1.00 53.75 84 LEU A N 1
ATOM 672 C CA . LEU A 1 84 ? -29.763 1.188 1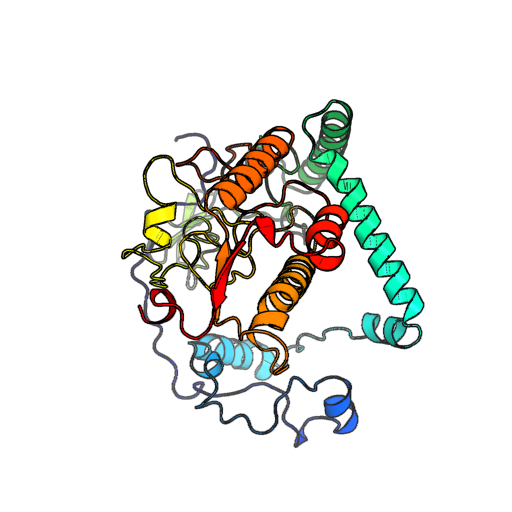.328 1.00 53.75 84 LEU A CA 1
ATOM 673 C C . LEU A 1 84 ? -29.924 2.219 0.197 1.00 53.75 84 LEU A C 1
ATOM 675 O O . LEU A 1 84 ? -29.617 1.956 -0.967 1.00 53.75 84 LEU A O 1
ATOM 679 N N . ARG A 1 85 ? -30.415 3.413 0.532 1.00 50.62 85 ARG A N 1
ATOM 680 C CA . ARG A 1 85 ? -30.540 4.516 -0.422 1.00 50.62 85 ARG A CA 1
ATOM 681 C C . ARG A 1 85 ? -29.195 5.221 -0.485 1.00 50.62 85 ARG A C 1
ATOM 683 O O . ARG A 1 85 ? -28.875 6.002 0.402 1.00 50.62 85 ARG A O 1
ATOM 690 N N . ILE A 1 86 ? -28.405 4.953 -1.523 1.00 47.16 86 ILE A N 1
ATOM 691 C CA . ILE A 1 86 ? -27.182 5.719 -1.793 1.00 47.16 86 ILE A CA 1
ATOM 692 C C . ILE A 1 86 ? -27.615 7.080 -2.359 1.00 47.16 86 ILE A C 1
ATOM 694 O O . ILE A 1 86 ? -28.119 7.132 -3.484 1.00 47.16 86 ILE A O 1
ATOM 698 N N . PRO A 1 87 ? -27.462 8.197 -1.627 1.00 42.00 87 PRO A N 1
ATOM 699 C CA . PRO A 1 87 ? -27.931 9.489 -2.104 1.00 42.00 87 PRO A CA 1
ATOM 700 C C . PRO A 1 87 ? -27.037 9.966 -3.257 1.00 42.00 87 PRO A C 1
ATOM 702 O O . PRO A 1 87 ? -25.904 10.399 -3.052 1.00 42.00 87 PRO A O 1
ATOM 705 N N . ILE A 1 88 ? -27.559 9.955 -4.487 1.00 50.41 88 ILE A N 1
ATOM 706 C CA . ILE A 1 88 ? -26.870 10.465 -5.695 1.00 50.41 88 ILE A CA 1
ATOM 707 C C . ILE A 1 88 ? -26.932 12.013 -5.765 1.00 50.41 88 ILE A C 1
ATOM 709 O O . ILE A 1 88 ? -26.636 12.641 -6.780 1.00 50.41 88 ILE A O 1
ATOM 713 N N . LEU A 1 89 ? -27.293 12.695 -4.674 1.00 45.53 89 LEU A N 1
ATOM 714 C CA . LEU A 1 89 ? -27.375 14.162 -4.637 1.00 45.53 89 LEU A CA 1
ATOM 715 C C . LEU A 1 89 ? -25.999 14.831 -4.806 1.00 45.53 89 LEU A C 1
ATOM 717 O O . LEU A 1 89 ? -25.884 15.837 -5.506 1.00 45.53 89 LEU A O 1
ATOM 721 N N . TYR A 1 90 ? -24.928 14.221 -4.287 1.00 45.22 90 TYR A N 1
ATOM 722 C CA . TYR A 1 90 ? -23.560 14.726 -4.473 1.00 45.22 90 TYR A CA 1
ATOM 723 C C . TYR A 1 90 ? -22.996 14.506 -5.892 1.00 45.22 90 TYR A C 1
ATOM 725 O O . TYR A 1 90 ? -22.048 15.192 -6.285 1.00 45.22 90 TYR A O 1
ATOM 733 N N . GLY A 1 91 ? -23.573 13.587 -6.678 1.00 46.28 91 GLY A N 1
ATOM 734 C CA . GLY A 1 91 ? -23.224 13.376 -8.090 1.00 46.28 91 GLY A CA 1
ATOM 735 C C . GLY A 1 91 ? -23.858 14.420 -9.017 1.00 46.28 91 GLY A C 1
ATOM 736 O O . GLY A 1 91 ? -23.195 14.944 -9.913 1.00 46.28 91 GLY A O 1
ATOM 737 N N . SER A 1 92 ? -25.110 14.797 -8.738 1.00 46.81 92 SER A N 1
ATOM 738 C CA . SER A 1 92 ? -25.900 15.757 -9.526 1.00 46.81 92 SER A CA 1
ATOM 739 C C . SER A 1 92 ? -25.242 17.144 -9.625 1.00 46.81 92 SER A C 1
ATOM 741 O O . SER A 1 92 ? -25.057 17.661 -10.728 1.00 46.81 92 SER A O 1
ATOM 743 N N . LEU A 1 93 ? -24.768 17.715 -8.510 1.00 48.72 93 LEU A N 1
ATOM 744 C CA . LEU A 1 93 ? -24.102 19.030 -8.504 1.00 48.72 93 LEU A CA 1
ATOM 745 C C . LEU A 1 93 ? -22.748 19.036 -9.236 1.00 48.72 93 LEU A C 1
ATOM 747 O O . LEU A 1 93 ? -22.395 20.023 -9.880 1.00 48.72 93 LEU A O 1
ATOM 751 N N . ARG A 1 94 ? -22.000 17.926 -9.184 1.00 51.97 94 ARG A N 1
ATOM 752 C CA . ARG A 1 94 ? -20.688 17.789 -9.846 1.00 51.97 94 ARG A CA 1
ATOM 753 C C . ARG A 1 94 ? -20.793 17.502 -11.344 1.00 51.97 94 ARG A C 1
ATOM 755 O O . ARG A 1 94 ? -19.869 17.838 -12.079 1.00 51.97 94 ARG A O 1
ATOM 762 N N . SER A 1 95 ? -21.904 16.918 -11.793 1.00 53.72 95 SER A N 1
ATOM 763 C CA . SER A 1 95 ? -22.173 16.668 -13.217 1.00 53.72 95 SER A CA 1
ATOM 764 C C . SER A 1 95 ? -22.478 17.948 -14.005 1.00 53.72 95 SER A C 1
ATOM 766 O O . SER A 1 95 ? -22.137 18.042 -15.180 1.00 53.72 95 SER A O 1
ATOM 768 N N . ARG A 1 96 ? -23.050 18.968 -13.349 1.00 59.44 96 ARG A N 1
ATOM 769 C CA . ARG A 1 96 ? -23.433 20.240 -13.988 1.00 59.44 96 ARG A CA 1
ATOM 770 C C . ARG A 1 96 ? -22.253 21.182 -14.247 1.00 59.44 96 ARG A C 1
ATOM 772 O O . ARG A 1 96 ? -22.360 22.054 -15.099 1.00 59.44 96 ARG A O 1
ATOM 779 N N . PHE A 1 97 ? -21.127 20.997 -13.549 1.00 65.00 97 PHE A N 1
ATOM 780 C CA . PHE A 1 97 ? -19.937 21.849 -13.670 1.00 65.00 97 PHE A CA 1
ATOM 781 C C . PHE A 1 97 ? -18.641 21.014 -13.607 1.00 65.00 97 PHE A C 1
ATOM 783 O O . PHE A 1 97 ? -17.990 20.940 -12.564 1.00 65.00 97 PHE A O 1
ATOM 790 N N . PRO A 1 98 ? -18.210 20.384 -14.713 1.00 69.50 98 PRO A N 1
ATOM 791 C CA . PRO A 1 98 ? -17.052 19.480 -14.722 1.00 69.50 98 PRO A CA 1
ATOM 792 C C . PRO A 1 98 ? -15.741 20.139 -14.255 1.00 69.50 98 PRO A C 1
ATOM 794 O O . PRO A 1 98 ? -14.889 19.475 -13.660 1.00 69.50 98 PRO A O 1
ATOM 797 N N . ILE A 1 99 ? -15.585 21.452 -14.462 1.00 78.56 99 ILE A N 1
ATOM 798 C CA . ILE A 1 99 ? -14.416 22.215 -13.998 1.00 78.56 99 ILE A CA 1
ATOM 799 C C . ILE A 1 99 ? -14.386 22.305 -12.467 1.00 78.56 99 ILE A C 1
ATOM 801 O O . ILE A 1 99 ? -13.329 22.099 -11.875 1.00 78.56 99 ILE A O 1
ATOM 805 N N . SER A 1 100 ? -15.525 22.541 -11.805 1.00 77.00 100 SER A N 1
ATOM 806 C CA . SER A 1 100 ? -15.560 22.667 -10.341 1.00 77.00 100 SER A CA 1
ATOM 807 C C . SER A 1 100 ? -15.200 21.347 -9.654 1.00 77.00 100 SER A C 1
ATOM 809 O O . SER A 1 100 ? -14.473 21.346 -8.662 1.00 77.00 100 SER A O 1
ATOM 811 N N . ASN A 1 101 ? -15.608 20.208 -10.226 1.00 74.25 101 ASN A N 1
ATOM 812 C CA . ASN A 1 101 ? -15.210 18.885 -9.743 1.00 74.25 101 ASN A CA 1
ATOM 813 C C . ASN A 1 101 ? -13.698 18.650 -9.896 1.00 74.25 101 ASN A C 1
ATOM 815 O O . ASN A 1 101 ? -13.059 18.133 -8.981 1.00 74.25 101 ASN A O 1
ATOM 819 N N . ARG A 1 102 ? -13.099 19.069 -11.020 1.00 79.44 102 ARG A N 1
ATOM 820 C CA . ARG A 1 102 ? -11.641 18.997 -11.212 1.00 79.44 102 ARG A CA 1
ATOM 821 C C . ARG A 1 102 ? -10.902 19.865 -10.197 1.00 79.44 102 ARG A C 1
ATOM 823 O O . ARG A 1 102 ? -10.007 19.361 -9.530 1.00 79.44 102 ARG A O 1
ATOM 830 N N . VAL A 1 103 ? -11.316 21.121 -10.019 1.00 84.81 103 VAL A N 1
ATOM 831 C CA . VAL A 1 103 ? -10.728 22.035 -9.021 1.00 84.81 103 VAL A CA 1
ATOM 832 C C . VAL A 1 103 ? -10.840 21.452 -7.613 1.00 84.81 103 VAL A C 1
ATOM 834 O O . VAL A 1 103 ? -9.849 21.413 -6.892 1.00 84.81 103 VAL A O 1
ATOM 837 N N . TRP A 1 104 ? -12.007 20.919 -7.241 1.00 83.94 104 TRP A N 1
ATOM 838 C CA . TRP A 1 104 ? -12.198 20.244 -5.957 1.00 83.94 104 TRP A CA 1
ATOM 839 C C . TRP A 1 104 ? -11.263 19.044 -5.783 1.00 83.94 104 TRP A C 1
ATOM 841 O O . TRP A 1 104 ? -10.628 18.905 -4.740 1.00 83.94 104 TRP A O 1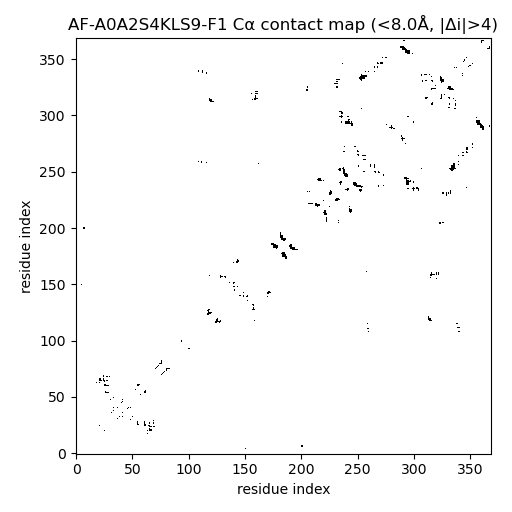
ATOM 851 N N . ARG A 1 105 ? -11.142 18.182 -6.802 1.00 83.62 105 ARG A N 1
ATOM 852 C CA . ARG A 1 105 ? -10.245 17.017 -6.765 1.00 83.62 105 ARG A CA 1
ATOM 853 C C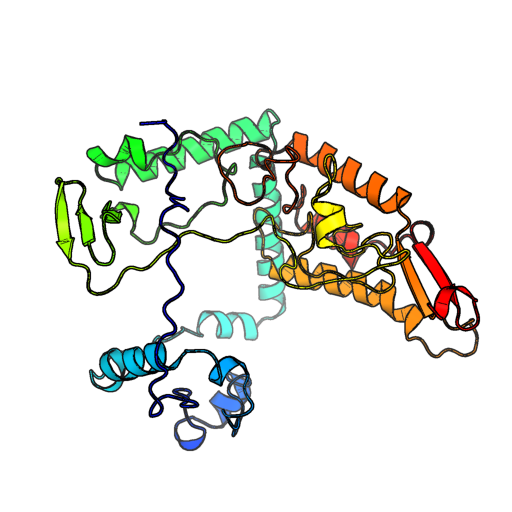 . ARG A 1 105 ? -8.781 17.428 -6.626 1.00 83.62 105 ARG A C 1
ATOM 855 O O . ARG A 1 105 ? -8.077 16.828 -5.819 1.00 83.62 105 ARG A O 1
ATOM 862 N N . TYR A 1 106 ? -8.335 18.454 -7.351 1.00 86.38 106 TYR A N 1
ATOM 863 C CA . TYR A 1 106 ? -6.978 18.985 -7.207 1.00 86.38 106 TYR A CA 1
ATOM 864 C C . TYR A 1 106 ? -6.756 19.621 -5.833 1.00 86.38 106 TYR A C 1
ATOM 866 O O . TYR A 1 106 ? -5.725 19.373 -5.216 1.00 86.38 106 TYR A O 1
ATOM 874 N N . GLY A 1 107 ? -7.735 20.364 -5.309 1.00 90.00 107 GLY A N 1
ATOM 875 C CA . GLY A 1 107 ? -7.682 20.920 -3.957 1.00 90.00 107 GLY A CA 1
ATOM 876 C C . GLY A 1 107 ? -7.597 19.837 -2.878 1.00 90.00 107 GLY A C 1
ATOM 877 O O . GLY A 1 107 ? -6.784 19.938 -1.962 1.00 90.00 107 GLY A O 1
ATOM 878 N N . LEU A 1 108 ? -8.376 18.759 -3.012 1.00 88.56 108 LEU A N 1
ATOM 879 C CA . LEU A 1 108 ? -8.305 17.605 -2.115 1.00 88.56 108 LEU A CA 1
ATOM 880 C C . LEU A 1 108 ? -6.945 16.902 -2.207 1.00 88.56 108 LEU A C 1
ATOM 882 O O . LEU A 1 108 ? -6.346 16.618 -1.174 1.00 88.56 108 LEU A O 1
ATOM 886 N N . ALA A 1 109 ? -6.441 16.657 -3.418 1.00 87.19 109 ALA A N 1
ATOM 887 C CA . ALA A 1 109 ? -5.126 16.052 -3.617 1.00 87.19 109 ALA A CA 1
ATOM 888 C C . ALA A 1 109 ? -4.014 16.908 -2.988 1.00 87.19 109 ALA A C 1
ATOM 890 O O . ALA A 1 109 ? -3.187 16.380 -2.251 1.00 87.19 109 ALA A O 1
ATOM 891 N N . ALA A 1 110 ? -4.049 18.229 -3.191 1.00 91.19 110 ALA A N 1
ATOM 892 C CA . ALA A 1 110 ? -3.099 19.162 -2.592 1.00 91.19 110 ALA A CA 1
ATOM 893 C C . ALA A 1 110 ? -3.179 19.163 -1.057 1.00 91.19 110 ALA A C 1
ATOM 895 O O . ALA A 1 110 ? -2.149 19.160 -0.386 1.00 91.19 110 ALA A O 1
ATOM 896 N N . LYS A 1 111 ? -4.390 19.107 -0.485 1.00 91.94 111 LYS A N 1
ATOM 897 C CA . LYS A 1 111 ? -4.591 18.992 0.967 1.00 91.94 111 LYS A CA 1
ATOM 898 C C . LYS A 1 111 ? -3.970 17.708 1.526 1.00 91.94 111 LYS A C 1
ATOM 900 O O . LYS A 1 111 ? -3.307 17.758 2.559 1.00 91.94 111 LYS A O 1
ATOM 905 N N . LEU A 1 112 ? -4.183 16.570 0.867 1.00 90.62 112 LEU A N 1
ATOM 906 C CA . LEU A 1 112 ? -3.626 15.283 1.297 1.00 90.62 112 LEU A CA 1
ATOM 907 C C . LEU A 1 112 ? -2.098 15.240 1.129 1.00 90.62 112 LEU A C 1
ATOM 909 O O . LEU A 1 112 ? -1.397 14.750 2.010 1.00 90.62 112 LEU A O 1
ATOM 913 N N . ASP A 1 113 ? -1.568 15.818 0.050 1.00 92.00 113 ASP A N 1
ATOM 914 C CA . ASP A 1 113 ? -0.123 15.978 -0.151 1.00 92.00 113 ASP A CA 1
ATOM 915 C C . ASP A 1 113 ? 0.508 16.902 0.897 1.00 92.00 113 ASP A C 1
ATOM 917 O O . ASP A 1 113 ? 1.609 16.627 1.370 1.00 92.00 113 ASP A O 1
ATOM 921 N N . LEU A 1 114 ? -0.188 17.958 1.325 1.00 92.06 114 LEU A N 1
ATOM 922 C CA . LEU A 1 114 ? 0.269 18.806 2.426 1.00 92.06 114 LEU A CA 1
ATOM 923 C C . LEU A 1 114 ? 0.263 18.043 3.759 1.00 92.06 114 LEU A C 1
ATOM 925 O O . LEU A 1 114 ? 1.209 18.153 4.539 1.00 92.06 114 LEU A O 1
ATOM 929 N N . ALA A 1 115 ? -0.757 17.212 3.998 1.00 90.50 115 ALA A N 1
ATOM 930 C CA . ALA A 1 115 ? -0.822 16.352 5.178 1.00 90.50 115 ALA A CA 1
ATOM 931 C C . ALA A 1 115 ? 0.323 15.322 5.226 1.00 90.50 115 ALA A C 1
ATOM 933 O O . ALA A 1 115 ? 0.724 14.916 6.317 1.00 90.50 115 ALA A O 1
ATOM 934 N N . PHE A 1 116 ? 0.916 14.960 4.078 1.00 92.69 116 PHE A N 1
ATOM 935 C CA . PHE A 1 116 ? 2.086 14.075 4.014 1.00 92.69 116 PHE A CA 1
ATOM 936 C C . PHE A 1 116 ? 3.267 14.579 4.864 1.00 92.69 116 PHE A C 1
ATOM 938 O O . PHE A 1 116 ? 4.053 13.780 5.368 1.00 92.69 116 PHE A O 1
ATOM 945 N N . VAL A 1 117 ? 3.389 15.897 5.082 1.00 93.12 117 VAL A N 1
ATOM 946 C CA . VAL A 1 117 ? 4.449 16.486 5.923 1.00 93.12 117 VAL A CA 1
ATOM 947 C C . VAL A 1 117 ? 4.424 15.922 7.343 1.00 93.12 117 VAL A C 1
ATOM 949 O O . VAL A 1 117 ? 5.491 15.680 7.906 1.00 93.12 117 VAL A O 1
ATOM 952 N N . ALA A 1 118 ? 3.239 15.646 7.896 1.00 93.06 118 ALA A N 1
ATOM 953 C CA . ALA A 1 118 ? 3.117 15.047 9.220 1.00 93.06 118 ALA A CA 1
ATOM 954 C C . ALA A 1 118 ? 3.771 13.658 9.276 1.00 93.06 118 ALA A C 1
ATOM 956 O O . ALA A 1 118 ? 4.291 13.271 10.306 1.00 93.06 118 ALA A O 1
ATOM 957 N N . PHE A 1 119 ? 3.859 12.907 8.184 1.00 92.88 119 PHE A N 1
ATOM 958 C CA . PHE A 1 119 ? 4.425 11.556 8.222 1.00 92.88 119 PHE A CA 1
ATOM 959 C C . PHE A 1 119 ? 5.960 11.520 8.189 1.00 92.88 119 PHE A C 1
ATOM 961 O O . PHE A 1 119 ? 6.540 10.449 8.353 1.00 92.88 119 PHE A O 1
ATOM 968 N N . LYS A 1 120 ? 6.628 12.670 8.015 1.00 94.12 120 LYS A N 1
ATOM 969 C CA . LYS A 1 120 ? 8.096 12.778 8.000 1.00 94.12 120 LYS A CA 1
ATOM 970 C C . LYS A 1 120 ? 8.686 12.824 9.405 1.00 94.12 120 LYS A C 1
ATOM 972 O O . LYS A 1 120 ? 8.244 13.617 10.227 1.00 94.12 120 LYS A O 1
ATOM 977 N N . THR A 1 121 ? 9.759 12.091 9.672 1.00 93.25 121 THR A N 1
ATOM 978 C CA . THR A 1 121 ? 10.419 12.014 10.996 1.00 93.25 121 THR A CA 1
ATOM 979 C C . THR A 1 121 ? 11.319 13.217 11.332 1.00 93.25 121 THR A C 1
ATOM 981 O O . THR A 1 121 ? 12.096 13.186 12.286 1.00 93.25 121 THR A O 1
ATOM 984 N N . ASN A 1 122 ? 11.211 14.311 10.570 1.00 94.81 122 ASN A N 1
ATOM 985 C CA . ASN A 1 122 ? 11.934 15.560 10.818 1.00 94.81 122 ASN A CA 1
ATOM 986 C C . ASN A 1 122 ? 11.216 16.453 11.849 1.00 94.81 122 ASN A C 1
ATOM 988 O O . ASN A 1 122 ? 10.079 16.190 12.229 1.00 94.81 122 ASN A O 1
ATOM 992 N N . ALA A 1 123 ? 11.860 17.541 12.282 1.00 96.25 123 ALA A N 1
ATOM 993 C CA . ALA A 1 123 ? 11.338 18.410 13.343 1.00 96.25 123 ALA A CA 1
ATOM 994 C C . ALA A 1 123 ? 9.907 18.926 13.086 1.00 96.25 123 ALA A C 1
ATOM 996 O O . ALA A 1 123 ? 9.065 18.878 13.981 1.00 96.25 123 ALA A O 1
ATOM 997 N N . VAL A 1 124 ? 9.616 19.374 11.859 1.00 96.06 124 VAL A N 1
ATOM 998 C CA . VAL A 1 124 ? 8.290 19.893 11.485 1.00 96.06 124 VAL A CA 1
ATOM 999 C C . VAL A 1 124 ? 7.252 18.774 11.476 1.00 96.06 124 VAL A C 1
ATOM 1001 O O . VAL A 1 124 ? 6.175 18.933 12.046 1.00 96.06 124 VAL A O 1
ATOM 1004 N N . GLY A 1 125 ? 7.573 17.632 10.864 1.00 95.69 125 GLY A N 1
ATOM 1005 C CA . GLY A 1 125 ? 6.673 16.485 10.838 1.00 95.69 125 GLY A CA 1
ATOM 1006 C C . GLY A 1 125 ? 6.384 15.957 12.242 1.00 95.69 125 GLY A C 1
ATOM 1007 O O . GLY A 1 125 ? 5.222 15.763 12.580 1.00 95.69 125 GLY A O 1
ATOM 1008 N N . ASN A 1 126 ? 7.402 15.842 13.100 1.00 95.06 126 ASN A N 1
ATOM 1009 C CA . ASN A 1 126 ? 7.254 15.420 14.497 1.00 95.06 126 ASN A CA 1
ATOM 1010 C C . ASN A 1 126 ? 6.354 16.378 15.292 1.00 95.06 126 ASN A C 1
ATOM 1012 O O . ASN A 1 126 ? 5.497 15.923 16.049 1.00 95.06 126 ASN A O 1
ATOM 1016 N N . LEU A 1 127 ? 6.508 17.695 15.106 1.00 95.94 127 LEU A N 1
ATOM 1017 C CA . LEU A 1 127 ? 5.635 18.691 15.732 1.00 95.94 127 LEU A CA 1
ATOM 1018 C C . LEU A 1 127 ? 4.178 18.505 15.287 1.00 95.94 127 LEU A C 1
ATOM 1020 O O . LEU A 1 127 ? 3.289 18.402 16.129 1.00 95.94 127 LEU A O 1
ATOM 1024 N N . LEU A 1 128 ? 3.937 18.415 13.975 1.00 95.81 128 LEU A N 1
ATOM 1025 C CA . LEU A 1 128 ? 2.591 18.221 13.433 1.00 95.81 128 LEU A CA 1
ATOM 1026 C C . LEU A 1 128 ? 1.967 16.906 13.914 1.00 95.81 128 LEU A C 1
ATOM 1028 O O . LEU A 1 128 ? 0.804 16.914 14.313 1.00 95.81 128 LEU A O 1
ATOM 1032 N N . ARG A 1 129 ? 2.723 15.797 13.943 1.00 94.38 129 ARG A N 1
ATOM 1033 C CA . ARG A 1 129 ? 2.219 14.522 14.486 1.00 94.38 129 ARG A CA 1
ATOM 1034 C C . ARG A 1 129 ? 1.820 14.644 15.935 1.00 94.38 129 ARG A C 1
ATOM 1036 O O . ARG A 1 129 ? 0.742 14.183 16.269 1.00 94.38 129 ARG A O 1
ATOM 1043 N N . ARG A 1 130 ? 2.644 15.268 16.779 1.00 94.88 130 ARG A N 1
ATOM 1044 C CA . ARG A 1 130 ? 2.330 15.430 18.205 1.00 94.88 130 ARG A CA 1
ATOM 1045 C C . ARG A 1 130 ? 1.053 16.235 18.418 1.00 94.88 130 ARG A C 1
ATOM 1047 O O . ARG A 1 130 ? 0.240 15.854 19.250 1.00 94.88 130 ARG A O 1
ATOM 1054 N N . LEU A 1 131 ? 0.847 17.300 17.642 1.00 96.00 131 LEU A N 1
ATOM 1055 C CA . LEU A 1 131 ? -0.386 18.092 17.704 1.00 96.00 131 LEU A CA 1
ATOM 1056 C C . LEU A 1 131 ? -1.612 17.272 17.274 1.00 96.00 131 LEU A C 1
ATOM 1058 O O . LEU A 1 131 ? -2.630 17.283 17.964 1.00 96.00 131 LEU A O 1
ATOM 1062 N N . ILE A 1 132 ? -1.506 16.532 16.165 1.00 94.69 132 ILE A N 1
ATOM 1063 C CA . ILE A 1 132 ? -2.587 15.663 15.676 1.00 94.69 132 ILE A CA 1
ATOM 1064 C C . ILE A 1 132 ? -2.879 14.552 16.689 1.00 94.69 132 ILE A C 1
ATOM 1066 O O . ILE A 1 132 ? -4.031 14.345 17.056 1.00 94.69 132 ILE A O 1
ATOM 1070 N N . GLN A 1 133 ? -1.842 13.868 17.168 1.00 94.94 133 GLN A N 1
ATOM 1071 C CA . GLN A 1 133 ? -1.941 12.787 18.141 1.00 94.94 133 GLN A CA 1
ATOM 1072 C C . GLN A 1 133 ? -2.583 13.269 19.441 1.00 94.94 133 GLN A C 1
ATOM 1074 O O . GLN A 1 133 ? -3.518 12.629 19.901 1.00 94.94 133 GLN A O 1
ATOM 1079 N N . GLY A 1 134 ? -2.170 14.422 19.978 1.00 95.88 134 GLY A N 1
ATOM 1080 C CA . GLY A 1 134 ? -2.784 14.995 21.177 1.00 95.88 134 GLY A CA 1
ATOM 1081 C C . GLY A 1 134 ? -4.266 15.326 20.984 1.00 95.88 134 GLY A C 1
ATOM 1082 O O . GLY A 1 134 ? -5.084 15.020 21.848 1.00 95.88 134 GLY A O 1
ATOM 1083 N N . SER A 1 135 ? -4.643 15.881 19.826 1.00 96.38 135 SER A N 1
ATOM 1084 C CA . SER A 1 135 ? -6.054 16.146 19.513 1.00 96.38 135 SER A CA 1
ATOM 1085 C C . SER A 1 135 ? -6.879 14.862 19.376 1.00 96.38 135 SER A C 1
ATOM 1087 O O . SER A 1 135 ? -8.033 14.839 19.806 1.00 96.38 135 SER A O 1
ATOM 1089 N N . LEU A 1 136 ? -6.319 13.812 18.770 1.00 95.25 136 LEU A N 1
ATOM 1090 C CA . LEU A 1 136 ? -6.984 12.514 18.628 1.00 95.25 136 LEU A CA 1
ATOM 1091 C C . LEU A 1 136 ? -7.088 11.789 19.969 1.00 95.25 136 LEU A C 1
ATOM 1093 O O . LEU A 1 136 ? -8.137 11.234 20.274 1.00 95.25 136 LEU A O 1
ATOM 1097 N N . GLU A 1 137 ? -6.044 11.832 20.792 1.00 95.81 137 GLU A N 1
ATOM 1098 C CA . GLU A 1 137 ? -6.063 11.272 22.140 1.00 95.81 137 GLU A CA 1
ATOM 1099 C C . GLU A 1 137 ? -7.113 11.964 23.008 1.00 95.81 137 GLU A C 1
ATOM 1101 O O . GLU A 1 137 ? -7.919 11.290 23.645 1.00 95.81 137 GLU A O 1
ATOM 1106 N N . GLN A 1 138 ? -7.183 13.297 22.975 1.00 96.94 138 GLN A N 1
ATOM 1107 C CA . GLN A 1 138 ? -8.223 14.038 23.687 1.00 96.94 138 GLN A CA 1
ATOM 1108 C C . GLN A 1 138 ? -9.629 13.639 23.218 1.00 96.94 138 GLN A C 1
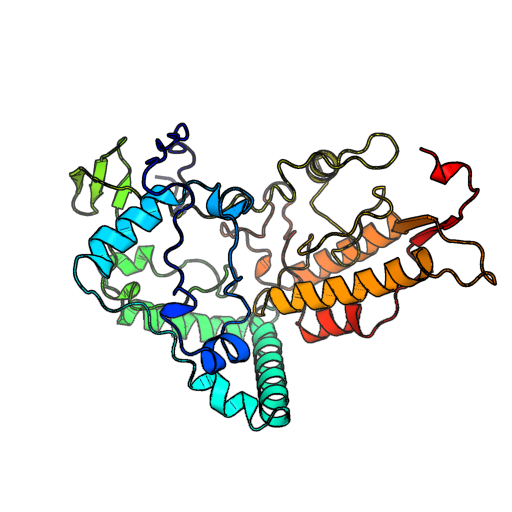ATOM 1110 O O . GLN A 1 138 ? -10.538 13.502 24.037 1.00 96.94 138 GLN A O 1
ATOM 1115 N N . TYR A 1 139 ? -9.817 13.435 21.912 1.00 96.25 139 TYR A N 1
ATOM 1116 C CA . TYR A 1 139 ? -11.079 12.948 21.362 1.00 96.25 139 TYR A CA 1
ATOM 1117 C C . TYR A 1 139 ? -11.417 11.533 21.854 1.00 96.25 139 TYR A C 1
ATOM 1119 O O . TYR A 1 139 ? -12.534 11.321 22.327 1.00 96.25 139 TYR A O 1
ATOM 1127 N N . MET A 1 140 ? -10.461 10.598 21.813 1.00 95.50 140 MET A N 1
ATOM 1128 C CA . MET A 1 140 ? -10.648 9.227 22.298 1.00 95.50 140 MET A CA 1
ATOM 1129 C C . MET A 1 140 ? -11.001 9.208 23.785 1.00 95.50 140 MET A C 1
ATOM 1131 O O . MET A 1 140 ? -12.003 8.609 24.159 1.00 95.50 140 MET A O 1
ATOM 1135 N N . ARG A 1 141 ? -10.255 9.940 24.619 1.00 96.06 141 ARG A N 1
ATOM 1136 C CA . ARG A 1 141 ? -10.491 10.002 26.070 1.00 96.06 141 ARG A CA 1
ATOM 1137 C C . ARG A 1 141 ? -11.823 10.645 26.449 1.00 96.06 141 ARG A C 1
ATOM 1139 O O . ARG A 1 141 ? -12.382 10.313 27.487 1.00 96.06 141 ARG A O 1
ATOM 1146 N N . ARG A 1 142 ? -12.319 11.588 25.640 1.00 96.62 142 ARG A N 1
ATOM 1147 C CA . ARG A 1 142 ? -13.621 12.235 25.866 1.00 96.62 142 ARG A CA 1
ATOM 1148 C C . ARG A 1 142 ? -14.796 11.364 25.418 1.00 96.62 142 ARG A C 1
ATOM 1150 O O . ARG A 1 142 ? -15.882 11.518 25.962 1.00 96.62 142 ARG A O 1
ATOM 1157 N N . THR A 1 143 ? -14.597 10.533 24.398 1.00 95.75 143 THR A N 1
ATOM 1158 C CA . THR A 1 143 ? -15.678 9.772 23.751 1.00 95.75 143 THR A CA 1
ATOM 1159 C C . THR A 1 143 ? -15.805 8.367 24.330 1.00 95.75 143 THR A C 1
ATOM 1161 O O . THR A 1 143 ? -16.919 7.901 24.529 1.00 95.75 143 THR A O 1
ATOM 1164 N N . ALA A 1 144 ? -14.678 7.714 24.627 1.00 95.12 144 ALA A N 1
ATOM 1165 C CA . ALA A 1 144 ? -14.657 6.357 25.153 1.00 95.12 144 ALA A CA 1
ATOM 1166 C C . ALA A 1 144 ? -14.750 6.300 26.685 1.00 95.12 144 ALA A C 1
ATOM 1168 O O . ALA A 1 144 ? -14.188 7.177 27.356 1.00 95.12 144 ALA A O 1
ATOM 1169 N N . PRO A 1 145 ? -15.379 5.248 27.249 1.00 92.88 145 PRO A N 1
ATOM 1170 C CA . PRO A 1 145 ? -15.401 5.021 28.692 1.00 92.88 145 PRO A CA 1
ATOM 1171 C C . PRO A 1 145 ? -13.979 4.949 29.294 1.00 92.88 145 PRO A C 1
ATOM 1173 O O . PRO A 1 145 ? -13.100 4.328 28.681 1.00 92.88 145 PRO A O 1
ATOM 1176 N N . PRO A 1 146 ? -13.720 5.581 30.461 1.00 93.00 146 PRO A N 1
ATOM 1177 C CA . PRO A 1 146 ? -12.395 5.637 31.094 1.00 93.00 146 PRO A CA 1
ATOM 1178 C C . PRO A 1 146 ? -11.705 4.286 31.290 1.00 93.00 146 PRO A C 1
ATOM 1180 O O . PRO A 1 146 ? -10.492 4.185 31.119 1.00 93.00 146 PRO A O 1
ATOM 1183 N N . GLU A 1 147 ? -12.470 3.245 31.607 1.00 89.44 147 GLU A N 1
ATOM 1184 C CA . GLU A 1 147 ? -11.998 1.878 31.830 1.00 89.44 147 GLU A CA 1
ATOM 1185 C C . GLU A 1 147 ? -11.320 1.249 30.602 1.00 89.44 147 GLU A C 1
ATOM 1187 O O . GLU A 1 147 ? -10.515 0.332 30.751 1.00 89.44 147 GLU A O 1
ATOM 1192 N N . TYR A 1 148 ? -11.589 1.760 29.396 1.00 90.00 148 TYR A N 1
ATOM 1193 C CA . TYR A 1 148 ? -11.019 1.244 28.150 1.00 90.00 148 TYR A CA 1
ATOM 1194 C C . TYR A 1 148 ? -9.901 2.120 27.575 1.00 90.00 148 TYR A C 1
ATOM 1196 O O . TYR A 1 148 ? -9.356 1.795 26.518 1.00 90.00 148 TYR A O 1
ATOM 1204 N N . HIS A 1 149 ? -9.529 3.226 28.234 1.00 92.38 149 HIS A N 1
ATOM 1205 C CA . HIS A 1 149 ? -8.518 4.155 27.705 1.00 92.38 149 HIS A CA 1
ATOM 1206 C C . HIS A 1 149 ? -7.164 3.479 27.483 1.00 92.38 149 HIS A C 1
ATOM 1208 O O . HIS A 1 149 ? -6.542 3.729 26.455 1.00 92.38 149 HIS A O 1
ATOM 1214 N N . ASP A 1 150 ? -6.755 2.581 28.379 1.00 88.94 150 ASP A N 1
ATOM 1215 C CA . ASP A 1 150 ? -5.472 1.868 28.286 1.00 88.94 150 ASP A CA 1
ATOM 1216 C C . ASP A 1 150 ? -5.406 0.885 27.104 1.00 88.94 150 ASP A C 1
ATOM 1218 O O . ASP A 1 150 ? -4.323 0.489 26.682 1.00 88.94 150 ASP A O 1
ATOM 1222 N N . ILE A 1 151 ? -6.562 0.490 26.561 1.00 87.62 151 ILE A N 1
ATOM 1223 C CA . ILE A 1 151 ? -6.664 -0.421 25.414 1.00 87.62 151 ILE A CA 1
ATOM 1224 C C . ILE A 1 151 ? -6.902 0.362 24.114 1.00 87.62 151 ILE A C 1
ATOM 1226 O O . ILE A 1 151 ? -6.397 -0.014 23.056 1.00 87.62 151 ILE A O 1
ATOM 1230 N N . LEU A 1 152 ? -7.692 1.438 24.174 1.00 90.56 152 LEU A N 1
ATOM 1231 C CA . LEU A 1 152 ? -8.122 2.200 22.999 1.00 90.56 152 LEU A CA 1
ATOM 1232 C C . LEU A 1 152 ? -7.134 3.289 22.580 1.00 90.56 152 LEU A C 1
ATOM 1234 O O . LEU A 1 152 ? -7.062 3.596 21.390 1.00 90.56 152 LEU A O 1
ATOM 1238 N N . VAL A 1 153 ? -6.395 3.889 23.520 1.00 91.81 153 VAL A N 1
ATOM 1239 C CA . VAL A 1 153 ? -5.402 4.925 23.214 1.00 91.81 153 VAL A CA 1
ATOM 1240 C C . VAL A 1 153 ? -4.095 4.247 22.787 1.00 91.81 153 VAL A C 1
ATOM 1242 O O . VAL A 1 153 ? -3.456 3.601 23.615 1.00 91.81 153 VAL A O 1
ATOM 1245 N N . PRO A 1 154 ? -3.664 4.379 21.519 1.00 91.31 154 PRO A N 1
ATOM 1246 C CA . PRO A 1 154 ? -2.489 3.664 21.042 1.00 91.31 154 PRO A CA 1
ATOM 1247 C C . PRO A 1 154 ? -1.176 4.203 21.620 1.00 91.31 154 PRO A C 1
ATOM 1249 O O . PRO A 1 154 ? -1.007 5.411 21.781 1.00 91.31 154 PRO A O 1
ATOM 1252 N N . ASP A 1 155 ? -0.210 3.307 21.820 1.00 89.12 155 ASP A N 1
ATOM 1253 C CA . ASP A 1 155 ? 1.152 3.596 22.292 1.00 89.12 155 ASP A CA 1
ATOM 1254 C C . ASP A 1 155 ? 2.152 3.902 21.156 1.00 89.12 155 ASP A C 1
ATOM 1256 O O . ASP A 1 155 ? 3.344 4.106 21.392 1.00 89.12 155 ASP A O 1
ATOM 1260 N N . PHE A 1 156 ? 1.672 3.970 19.912 1.00 90.56 156 PHE A N 1
ATOM 1261 C CA . PHE A 1 156 ? 2.465 4.281 18.725 1.00 90.56 156 PHE A CA 1
ATOM 1262 C C . PHE A 1 156 ? 2.158 5.670 18.153 1.00 90.56 156 PHE A C 1
ATOM 1264 O O . PHE A 1 156 ? 1.071 6.222 18.325 1.00 90.56 156 PHE A O 1
ATOM 1271 N N . GLU A 1 157 ? 3.114 6.234 17.408 1.00 90.88 157 GLU A N 1
ATOM 1272 C CA . GLU A 1 157 ? 2.950 7.556 16.796 1.00 90.88 157 GLU A CA 1
ATOM 1273 C C . GLU A 1 157 ? 1.821 7.596 15.753 1.00 90.88 157 GLU A C 1
ATOM 1275 O O . GLU A 1 157 ? 1.632 6.665 14.960 1.00 90.88 157 GLU A O 1
ATOM 1280 N N . PHE A 1 158 ? 1.120 8.732 15.670 1.00 91.31 158 PHE A N 1
ATOM 1281 C CA . PHE A 1 158 ? 0.141 8.963 14.606 1.00 91.31 158 PHE A CA 1
ATOM 1282 C C . PHE A 1 158 ? 0.735 8.690 13.211 1.00 91.31 158 PHE A C 1
ATOM 1284 O O . PHE A 1 158 ? 1.798 9.188 12.849 1.00 91.31 158 PHE A O 1
ATOM 1291 N N . GLY A 1 159 ? 0.024 7.912 12.396 1.00 88.94 159 GLY A N 1
ATOM 1292 C CA . GLY A 1 159 ? 0.465 7.547 11.050 1.00 88.94 159 GLY A CA 1
ATOM 1293 C C . GLY A 1 159 ? 1.381 6.322 10.974 1.00 88.94 159 GLY A C 1
ATOM 1294 O O . GLY A 1 159 ? 1.607 5.837 9.868 1.00 88.94 159 GLY A O 1
ATOM 1295 N N . ALA A 1 160 ? 1.833 5.765 12.107 1.00 90.00 160 ALA A N 1
ATOM 1296 C CA . ALA A 1 160 ? 2.518 4.466 12.156 1.00 90.00 160 ALA A CA 1
ATOM 1297 C C . ALA A 1 160 ? 1.595 3.283 11.804 1.00 90.00 160 ALA A C 1
ATOM 1299 O O . ALA A 1 160 ? 2.077 2.187 11.504 1.00 90.00 160 ALA A O 1
ATOM 1300 N N . LYS A 1 161 ? 0.276 3.517 11.819 1.00 90.38 161 LYS A N 1
ATOM 1301 C CA . LYS A 1 161 ? -0.777 2.693 11.213 1.00 90.38 161 LYS A CA 1
ATOM 1302 C C . LYS A 1 161 ? -1.733 3.592 10.429 1.00 90.38 161 LYS A C 1
ATOM 1304 O O . LYS A 1 161 ? -1.819 4.796 10.682 1.00 90.38 161 LYS A O 1
ATOM 1309 N N . ARG A 1 162 ? -2.485 3.002 9.493 1.00 87.69 162 ARG A N 1
ATOM 1310 C CA . ARG A 1 162 ? -3.538 3.710 8.751 1.00 87.69 162 ARG A CA 1
ATOM 1311 C C . ARG A 1 162 ? -4.673 4.104 9.715 1.00 87.69 162 ARG A C 1
ATOM 1313 O O . ARG A 1 162 ? -5.235 3.200 10.329 1.00 87.69 162 ARG A O 1
ATOM 1320 N N . PRO A 1 163 ? -5.030 5.398 9.834 1.00 86.50 163 PRO A N 1
ATOM 1321 C CA . PRO A 1 163 ? -6.123 5.826 10.704 1.00 86.50 163 PRO A CA 1
ATOM 1322 C C . PRO A 1 163 ? -7.470 5.243 10.265 1.00 86.50 163 PRO A C 1
ATOM 1324 O O . PRO A 1 163 ? -7.740 5.130 9.065 1.00 86.50 163 PRO A O 1
ATOM 1327 N N . ILE A 1 164 ? -8.314 4.920 11.243 1.00 86.94 164 ILE A N 1
ATOM 1328 C CA . ILE A 1 164 ? -9.706 4.505 11.051 1.00 86.94 164 ILE A CA 1
ATOM 1329 C C . ILE A 1 164 ? -10.600 5.702 11.388 1.00 86.94 164 ILE A C 1
ATOM 1331 O O . ILE A 1 164 ? -10.284 6.482 12.285 1.00 86.94 164 ILE A O 1
ATOM 1335 N N . LEU A 1 165 ? -11.683 5.874 10.633 1.00 87.75 165 LEU A N 1
ATOM 1336 C CA . LEU A 1 165 ? -12.690 6.889 10.927 1.00 87.75 165 LEU A CA 1
ATOM 1337 C C . LEU A 1 165 ? -13.675 6.319 11.943 1.00 87.75 165 LEU A C 1
ATOM 1339 O O . LEU A 1 165 ? -14.232 5.246 11.715 1.00 87.75 165 LEU A O 1
ATOM 1343 N N . ASP A 1 166 ? -13.872 7.035 13.046 1.00 88.44 166 ASP A N 1
ATOM 1344 C CA . ASP A 1 166 ? -14.862 6.649 14.042 1.00 88.44 166 ASP A CA 1
ATOM 1345 C C . ASP A 1 166 ? -16.277 6.982 13.550 1.00 88.44 166 ASP A C 1
ATOM 1347 O O . ASP A 1 166 ? -16.551 8.084 13.068 1.00 88.44 166 ASP A O 1
ATOM 1351 N N . HIS A 1 167 ? -17.170 6.006 13.678 1.00 88.81 167 HIS A N 1
ATOM 1352 C CA . HIS A 1 167 ? -18.590 6.099 13.348 1.00 88.81 167 HIS A CA 1
ATOM 1353 C C . HIS A 1 167 ? -19.450 5.695 14.559 1.00 88.81 167 HIS A C 1
ATOM 1355 O O . HIS A 1 167 ? -20.462 5.019 14.400 1.00 88.81 167 HIS A O 1
ATOM 1361 N N . GLY A 1 168 ? -19.022 6.088 15.766 1.00 87.38 168 GLY A N 1
ATOM 1362 C CA . GLY A 1 168 ? -19.680 5.758 17.036 1.00 87.38 168 GLY A CA 1
ATOM 1363 C C . GLY A 1 168 ? -19.138 4.492 17.708 1.00 87.38 168 GLY A C 1
ATOM 1364 O O . GLY A 1 168 ? -19.718 4.019 18.679 1.00 87.38 168 GLY A O 1
ATOM 1365 N N . TYR A 1 169 ? -18.021 3.940 17.221 1.00 88.25 169 TYR A N 1
ATOM 1366 C CA . TYR A 1 169 ? -17.370 2.773 17.823 1.00 88.25 169 TYR A CA 1
ATOM 1367 C C . TYR A 1 169 ? -16.850 3.093 19.226 1.00 88.25 169 TYR A C 1
ATOM 1369 O O . TYR A 1 169 ? -16.977 2.277 20.136 1.00 88.25 169 TYR A O 1
ATOM 1377 N N . LEU A 1 170 ? -16.283 4.290 19.410 1.00 91.19 170 LEU A N 1
ATOM 1378 C CA . LEU A 1 170 ? -15.701 4.684 20.691 1.00 91.19 170 LEU A CA 1
ATOM 1379 C C . LEU A 1 170 ? -16.744 4.899 21.790 1.00 91.19 170 LEU A C 1
ATOM 1381 O O . LEU A 1 170 ? -16.381 4.813 22.952 1.00 91.19 170 LEU A O 1
ATOM 1385 N N . GLU A 1 171 ? -18.007 5.160 21.455 1.00 90.75 171 GLU A N 1
ATOM 1386 C CA . GLU A 1 171 ? -19.050 5.448 22.449 1.00 90.75 171 GLU A CA 1
ATOM 1387 C C . GLU A 1 171 ? -19.466 4.200 23.241 1.00 90.75 171 GLU A C 1
ATOM 1389 O O . GLU A 1 171 ? -19.788 4.305 24.420 1.00 90.75 171 GLU A O 1
ATOM 1394 N N . ASN A 1 172 ? -19.451 3.021 22.608 1.00 85.56 172 ASN A N 1
ATOM 1395 C CA . ASN A 1 172 ? -19.889 1.759 23.215 1.00 85.56 172 ASN A CA 1
ATOM 1396 C C . ASN A 1 172 ? -18.974 0.589 22.801 1.00 85.56 172 ASN A C 1
ATOM 1398 O O . ASN A 1 172 ? -19.426 -0.342 22.127 1.00 85.56 172 ASN A O 1
ATOM 1402 N N . PRO A 1 173 ? -17.676 0.623 23.148 1.00 81.62 173 PRO A N 1
ATOM 1403 C CA . PRO A 1 173 ? -16.767 -0.460 22.814 1.00 81.62 173 PRO A CA 1
ATOM 1404 C C . PRO A 1 173 ? -17.141 -1.711 23.619 1.00 81.62 173 PRO A C 1
ATOM 1406 O O . PRO A 1 173 ? -17.425 -1.642 24.810 1.00 81.62 173 PRO A O 1
ATOM 1409 N N . THR A 1 174 ? -17.138 -2.875 22.973 1.00 79.00 174 THR A N 1
ATOM 1410 C CA . THR A 1 174 ? -17.326 -4.172 23.638 1.00 79.00 174 THR A CA 1
ATOM 1411 C C . THR A 1 174 ? -16.154 -5.071 23.285 1.00 79.00 174 THR A C 1
ATOM 1413 O O . THR A 1 174 ? -15.835 -5.243 22.107 1.00 79.00 174 THR A O 1
ATOM 1416 N N . PHE A 1 175 ? -15.516 -5.656 24.296 1.00 82.00 175 PHE A N 1
ATOM 1417 C CA . PHE A 1 175 ? -14.369 -6.538 24.108 1.00 82.00 175 PHE A CA 1
ATOM 1418 C C . PHE A 1 175 ? -14.778 -7.989 24.333 1.00 82.00 175 PHE A C 1
ATOM 1420 O O . PHE A 1 175 ? -15.321 -8.354 25.373 1.00 82.00 175 PHE A O 1
ATOM 1427 N N . LEU A 1 176 ? -14.504 -8.823 23.332 1.00 84.25 176 LEU A N 1
ATOM 1428 C CA . LEU A 1 176 ? -14.836 -10.242 23.329 1.00 84.25 176 LEU A CA 1
ATOM 1429 C C . LEU A 1 176 ? -13.575 -11.054 23.036 1.00 84.25 176 LEU A C 1
ATOM 1431 O O . LEU A 1 176 ? -12.776 -10.698 22.172 1.00 84.25 176 LEU A O 1
ATOM 1435 N N . THR A 1 177 ? -13.413 -12.176 23.729 1.00 83.75 177 THR A N 1
ATOM 1436 C CA . THR A 1 177 ? -12.370 -13.167 23.450 1.00 83.75 177 THR A CA 1
ATOM 1437 C C . THR A 1 177 ? -13.021 -14.439 22.934 1.00 83.75 177 THR A C 1
ATOM 1439 O O . THR A 1 177 ? -13.813 -15.043 23.645 1.00 83.75 177 THR A O 1
ATOM 1442 N N . VAL A 1 178 ? -12.677 -14.899 21.733 1.00 83.38 178 VAL A N 1
ATOM 1443 C CA . VAL A 1 178 ? -13.121 -16.222 21.264 1.00 83.38 178 VAL A CA 1
ATOM 1444 C C . VAL A 1 178 ? -12.408 -17.297 22.093 1.00 83.38 178 VAL A C 1
ATOM 1446 O O . VAL A 1 178 ? -11.179 -17.363 22.075 1.00 83.38 178 VAL A O 1
ATOM 1449 N N . VAL A 1 179 ? -13.165 -18.112 22.832 1.00 86.06 179 VAL A N 1
ATOM 1450 C CA . VAL A 1 179 ? -12.635 -19.153 23.740 1.00 86.06 179 VAL A CA 1
ATOM 1451 C C . VAL A 1 179 ? -12.981 -20.575 23.294 1.00 86.06 179 VAL A C 1
ATOM 1453 O O . VAL A 1 179 ? -12.318 -21.516 23.720 1.00 86.06 179 VAL A O 1
ATOM 1456 N N . GLY A 1 180 ? -13.948 -20.725 22.387 1.00 78.94 180 GLY A N 1
ATOM 1457 C CA . GLY A 1 180 ? -14.352 -22.011 21.823 1.00 78.94 180 GLY A CA 1
ATOM 1458 C C . GLY A 1 180 ? -14.854 -21.905 20.377 1.00 78.94 180 GLY A C 1
ATOM 1459 O O . GLY A 1 180 ? -14.776 -20.836 19.759 1.00 78.94 180 GLY A O 1
ATOM 1460 N N . PRO A 1 181 ? -15.353 -23.012 19.795 1.00 75.06 181 PRO A N 1
ATOM 1461 C CA . PRO A 1 181 ? -15.932 -23.040 18.448 1.00 75.06 181 PRO A CA 1
ATOM 1462 C C . PRO A 1 181 ? -17.133 -22.096 18.277 1.00 75.06 181 PRO A C 1
ATOM 1464 O O . PRO A 1 181 ? -17.278 -21.444 17.247 1.00 75.06 181 PRO A O 1
ATOM 1467 N N . ASP A 1 182 ? -17.955 -21.953 19.297 1.00 81.44 182 ASP A N 1
ATOM 1468 C CA . ASP A 1 182 ? -19.154 -21.116 19.314 1.00 81.44 182 ASP A CA 1
ATOM 1469 C C . ASP A 1 182 ? -19.264 -20.349 20.633 1.00 81.44 182 ASP A C 1
ATOM 1471 O O . ASP A 1 182 ? -20.345 -19.937 21.028 1.00 81.44 182 ASP A O 1
ATOM 1475 N N . GLU A 1 183 ? -18.138 -20.133 21.312 1.00 84.94 183 GLU A N 1
ATOM 1476 C CA . GLU A 1 183 ? -18.089 -19.491 22.622 1.00 84.94 183 GLU A CA 1
ATOM 1477 C C . GLU A 1 183 ? -17.189 -18.258 22.589 1.00 84.94 183 GLU A C 1
ATOM 1479 O O . GLU A 1 183 ? -16.021 -18.308 22.174 1.00 84.94 183 GLU A O 1
ATOM 1484 N N . VAL A 1 184 ? -17.739 -17.147 23.070 1.00 88.19 184 VAL A N 1
ATOM 1485 C CA . VAL A 1 184 ? -17.028 -15.891 23.290 1.00 88.19 184 VAL A CA 1
ATOM 1486 C C . VAL A 1 184 ? -17.100 -15.528 24.763 1.00 88.19 184 VAL A C 1
ATOM 1488 O O . VAL A 1 184 ? -18.138 -15.659 25.399 1.00 88.19 184 VAL A O 1
ATOM 1491 N N . ARG A 1 185 ? -15.989 -15.065 25.319 1.00 88.62 185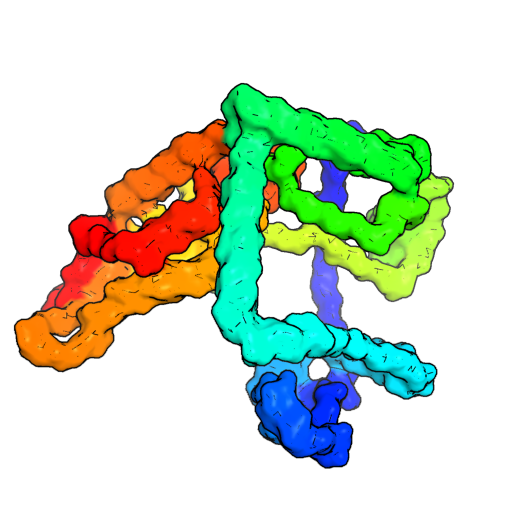 ARG A N 1
ATOM 1492 C CA . ARG A 1 185 ? -15.913 -14.555 26.681 1.00 88.62 185 ARG A CA 1
ATOM 1493 C C . ARG A 1 185 ? -15.926 -13.034 26.661 1.00 88.62 185 ARG A C 1
ATOM 1495 O O . ARG A 1 185 ? -15.097 -12.435 25.973 1.00 88.62 185 ARG A O 1
ATOM 1502 N N . THR A 1 186 ? -16.849 -12.438 27.401 1.00 86.94 186 THR A N 1
ATOM 1503 C CA . THR A 1 186 ? -16.941 -10.991 27.614 1.00 86.94 186 THR A CA 1
ATOM 1504 C C . THR A 1 186 ? -15.814 -10.499 28.522 1.00 86.94 186 THR A C 1
ATOM 1506 O O . THR A 1 186 ? -15.106 -11.280 29.166 1.00 86.94 186 THR A O 1
ATOM 1509 N N . ASP A 1 187 ? -15.652 -9.186 28.605 1.00 82.50 187 ASP A N 1
ATOM 1510 C CA . ASP A 1 187 ? -14.772 -8.528 29.571 1.00 82.50 187 ASP A CA 1
ATOM 1511 C C . ASP A 1 187 ? -15.203 -8.741 31.035 1.00 82.50 187 ASP A C 1
ATOM 1513 O O . ASP A 1 187 ? -14.344 -8.835 31.911 1.00 82.50 187 ASP A O 1
ATOM 1517 N N . SER A 1 188 ? -16.501 -8.929 31.299 1.00 84.62 188 SER A N 1
ATOM 1518 C CA . SER A 1 188 ? -17.027 -9.347 32.610 1.00 84.62 188 SER A CA 1
ATOM 1519 C C . SER A 1 188 ? -16.658 -10.790 32.999 1.00 84.62 188 SER A C 1
ATOM 1521 O O . SER A 1 188 ? -16.892 -11.201 34.136 1.00 84.62 188 SER A O 1
ATOM 1523 N N . GLY A 1 189 ? -16.068 -11.564 32.079 1.00 87.31 189 GLY A N 1
ATOM 1524 C CA . GLY A 1 189 ? -15.680 -12.961 32.282 1.00 87.31 189 GLY A CA 1
ATOM 1525 C C . GLY A 1 189 ? -16.789 -13.974 31.990 1.00 87.31 189 GLY A C 1
ATOM 1526 O O . GLY A 1 189 ? -16.535 -15.180 32.053 1.00 87.31 189 GLY A O 1
ATOM 1527 N N . GLU A 1 190 ? -17.988 -13.512 31.632 1.00 92.38 190 GLU A N 1
ATOM 1528 C CA . GLU A 1 190 ? -19.093 -14.362 31.195 1.00 92.38 190 GLU A CA 1
ATOM 1529 C C . GLU A 1 190 ? -18.749 -15.028 29.861 1.00 92.38 190 GLU A C 1
ATOM 1531 O O . GLU A 1 190 ? -18.224 -14.394 28.949 1.00 92.38 190 GLU A O 1
ATOM 1536 N N . THR A 1 191 ? -19.036 -16.323 29.742 1.00 92.88 191 THR A N 1
ATOM 1537 C CA . THR A 1 191 ? -18.910 -17.042 28.470 1.00 92.88 191 THR A CA 1
ATOM 1538 C C . THR A 1 191 ? -20.287 -17.171 27.844 1.00 92.88 191 THR A C 1
ATOM 1540 O O . THR A 1 191 ? -21.188 -17.766 28.430 1.00 92.88 191 THR A O 1
ATOM 1543 N N . VAL A 1 192 ? -20.435 -16.604 26.653 1.00 89.38 192 VAL A N 1
ATOM 1544 C CA . VAL A 1 192 ? -21.675 -16.555 25.886 1.00 89.38 192 VAL A CA 1
ATOM 1545 C C . VAL A 1 192 ? -21.516 -17.421 24.646 1.00 89.38 192 VAL A C 1
ATOM 1547 O O . VAL A 1 192 ? -20.497 -17.361 23.951 1.00 89.38 192 VAL A O 1
ATOM 1550 N N . ARG A 1 193 ? -22.545 -18.214 24.347 1.00 92.06 193 ARG A N 1
ATOM 1551 C CA . ARG A 1 193 ? -22.626 -18.949 23.088 1.00 92.06 193 ARG A CA 1
ATOM 1552 C C . ARG A 1 193 ? -23.027 -17.992 21.963 1.00 92.06 193 ARG A C 1
ATOM 1554 O O . ARG A 1 193 ? -24.045 -17.316 22.074 1.00 92.06 193 ARG A O 1
ATOM 1561 N N . ALA A 1 194 ? -22.232 -17.923 20.903 1.00 83.56 194 ALA A N 1
ATOM 1562 C CA . ALA A 1 194 ? -22.466 -17.066 19.750 1.00 83.56 194 ALA A CA 1
ATOM 1563 C C . ALA A 1 194 ? -23.003 -17.885 18.572 1.00 83.56 194 ALA A C 1
ATOM 1565 O O . ALA A 1 194 ? -22.343 -18.815 18.108 1.00 83.56 194 ALA A O 1
ATOM 1566 N N . ASP A 1 195 ? -24.160 -17.493 18.037 1.00 81.75 195 ASP A N 1
ATOM 1567 C CA . ASP A 1 195 ? -24.710 -18.095 16.814 1.00 81.75 195 ASP A CA 1
ATOM 1568 C C . ASP A 1 195 ? -23.832 -17.799 15.586 1.00 81.75 195 ASP A C 1
ATOM 1570 O O . ASP A 1 195 ? -23.752 -18.595 14.650 1.00 81.75 195 ASP A O 1
ATOM 1574 N N . VAL A 1 196 ? -23.161 -16.639 15.584 1.00 81.31 196 VAL A N 1
ATOM 1575 C CA . VAL A 1 196 ? -22.275 -16.182 14.507 1.00 81.31 196 VAL A CA 1
ATOM 1576 C C . VAL A 1 196 ? -21.034 -15.521 15.099 1.00 81.31 196 VAL A C 1
ATOM 1578 O O . VAL A 1 196 ? -21.131 -14.645 15.956 1.00 81.31 196 VAL A O 1
ATOM 1581 N N . ILE A 1 197 ? -19.858 -15.891 14.586 1.00 79.50 197 ILE A N 1
ATOM 1582 C CA . ILE A 1 197 ? -18.579 -15.245 14.901 1.00 79.50 197 ILE A CA 1
ATOM 1583 C C . ILE A 1 197 ? -18.014 -14.639 13.615 1.00 79.50 197 ILE A C 1
ATOM 1585 O O . ILE A 1 197 ? -17.734 -15.355 12.654 1.00 79.50 197 ILE A O 1
ATOM 1589 N N . VAL A 1 198 ? -17.816 -13.318 13.606 1.00 81.31 198 VAL A N 1
ATOM 1590 C CA . VAL A 1 198 ? -17.215 -12.591 12.478 1.00 81.31 198 VAL A CA 1
ATOM 1591 C C . VAL A 1 198 ? -15.741 -12.327 12.771 1.00 81.31 198 VAL A C 1
ATOM 1593 O O . VAL A 1 198 ? -15.403 -11.564 13.674 1.00 81.31 198 VAL A O 1
ATOM 1596 N N . LEU A 1 199 ? -14.847 -12.946 11.998 1.00 79.75 199 LEU A N 1
ATOM 1597 C CA . LEU A 1 199 ? -13.401 -12.772 12.148 1.00 79.75 199 LEU A CA 1
ATOM 1598 C C . LEU A 1 199 ? -12.902 -11.599 11.294 1.00 79.75 199 LEU A C 1
ATOM 1600 O O . LEU A 1 199 ? -12.674 -11.741 10.094 1.00 79.75 199 LEU A O 1
ATOM 1604 N N . ALA A 1 200 ? -12.680 -10.444 11.923 1.00 83.44 200 ALA A N 1
ATOM 1605 C CA . ALA A 1 200 ? -12.132 -9.243 11.284 1.00 83.44 200 ALA A CA 1
ATOM 1606 C C . ALA A 1 200 ? -10.588 -9.175 11.363 1.00 83.44 200 ALA A C 1
ATOM 1608 O O . ALA A 1 200 ? -10.004 -8.126 11.623 1.00 83.44 200 ALA A O 1
ATOM 1609 N N . ASN A 1 201 ? -9.906 -10.301 11.120 1.00 78.75 201 ASN A N 1
ATOM 1610 C CA . ASN A 1 201 ? -8.471 -10.496 11.399 1.00 78.75 201 ASN A CA 1
ATOM 1611 C C . ASN A 1 201 ? -7.522 -9.913 10.330 1.00 78.75 201 ASN A C 1
ATOM 1613 O O . ASN A 1 201 ? -6.356 -10.305 10.255 1.00 78.75 201 ASN A O 1
ATOM 1617 N N . GLY A 1 202 ? -8.000 -9.010 9.473 1.00 85.50 202 GLY A N 1
ATOM 1618 C CA . GLY A 1 202 ? -7.204 -8.402 8.404 1.00 85.50 202 GLY A CA 1
ATOM 1619 C C . GLY A 1 202 ? -6.795 -9.371 7.282 1.00 85.50 202 GLY A C 1
ATOM 1620 O O . GLY A 1 202 ? -7.518 -10.308 6.953 1.00 85.50 202 GLY A O 1
ATOM 1621 N N . PHE A 1 203 ? -5.638 -9.110 6.659 1.00 84.31 203 PHE A N 1
ATOM 1622 C CA . PHE A 1 203 ? -5.174 -9.792 5.443 1.00 84.31 203 PHE A CA 1
ATOM 1623 C C . PHE A 1 203 ? -3.704 -10.223 5.537 1.00 84.31 203 PHE A C 1
ATOM 1625 O O . PHE A 1 203 ? -2.889 -9.565 6.183 1.00 84.31 203 PHE A O 1
ATOM 1632 N N . LYS A 1 204 ? -3.335 -11.283 4.804 1.00 84.81 204 LYS A N 1
ATOM 1633 C CA . LYS A 1 204 ? -1.934 -11.693 4.598 1.00 84.81 204 LYS A CA 1
ATOM 1634 C C . LYS A 1 204 ? -1.270 -10.809 3.534 1.00 84.81 204 LYS A C 1
ATOM 1636 O O . LYS A 1 204 ? -1.198 -11.175 2.367 1.00 84.81 204 LYS A O 1
ATOM 1641 N N . THR A 1 205 ? -0.783 -9.637 3.927 1.00 84.62 205 THR A N 1
ATOM 1642 C CA . THR A 1 205 ? -0.278 -8.608 2.994 1.00 84.62 205 THR A CA 1
ATOM 1643 C C . THR A 1 205 ? 1.140 -8.849 2.474 1.00 84.62 205 THR A C 1
ATOM 1645 O O . THR A 1 205 ? 1.476 -8.380 1.391 1.00 84.62 205 THR A O 1
ATOM 1648 N N . GLN A 1 206 ? 1.968 -9.599 3.206 1.00 85.81 206 GLN A N 1
ATOM 1649 C CA . GLN A 1 206 ? 3.354 -9.898 2.811 1.00 85.81 206 GLN A CA 1
ATOM 1650 C C . GLN A 1 206 ? 3.473 -11.114 1.870 1.00 85.81 206 GLN A C 1
ATOM 1652 O O . GLN A 1 206 ? 4.543 -11.389 1.336 1.00 85.81 206 GLN A O 1
ATOM 1657 N N . GLY A 1 207 ? 2.365 -11.819 1.615 1.00 81.19 207 GLY A N 1
ATOM 1658 C CA . GLY A 1 207 ? 2.259 -12.895 0.625 1.00 81.19 207 GLY A CA 1
ATOM 1659 C C . GLY A 1 207 ? 1.772 -12.392 -0.734 1.00 81.19 207 GLY A C 1
ATOM 1660 O O . GLY A 1 207 ? 0.819 -12.949 -1.278 1.00 81.19 207 GLY A O 1
ATOM 1661 N N . LEU A 1 208 ? 2.369 -11.318 -1.264 1.00 81.50 208 LEU A N 1
ATOM 1662 C CA . LEU A 1 208 ? 1.933 -10.712 -2.528 1.00 81.50 208 LEU A CA 1
ATOM 1663 C C . LEU A 1 208 ? 1.820 -11.758 -3.644 1.00 81.50 208 LEU A C 1
ATOM 1665 O O . LEU A 1 208 ? 2.705 -12.596 -3.809 1.00 81.50 208 LEU A O 1
ATOM 1669 N N . LEU A 1 209 ? 0.730 -11.673 -4.415 1.00 82.38 209 LEU A N 1
ATOM 1670 C CA . LEU A 1 209 ? 0.423 -12.539 -5.560 1.00 82.38 209 LEU A CA 1
ATOM 1671 C C . LEU A 1 209 ? 0.182 -14.023 -5.215 1.00 82.38 209 LEU A C 1
ATOM 1673 O O . LEU A 1 209 ? -0.042 -14.817 -6.119 1.00 82.38 209 LEU A O 1
ATOM 1677 N N . THR A 1 210 ? 0.152 -14.414 -3.938 1.00 73.25 210 THR A N 1
ATOM 1678 C CA . THR A 1 210 ? -0.210 -15.784 -3.525 1.00 73.25 210 THR A CA 1
ATOM 1679 C C . THR A 1 210 ? -1.709 -16.029 -3.769 1.00 73.25 210 THR A C 1
ATOM 1681 O O . THR A 1 210 ? -2.505 -15.146 -3.446 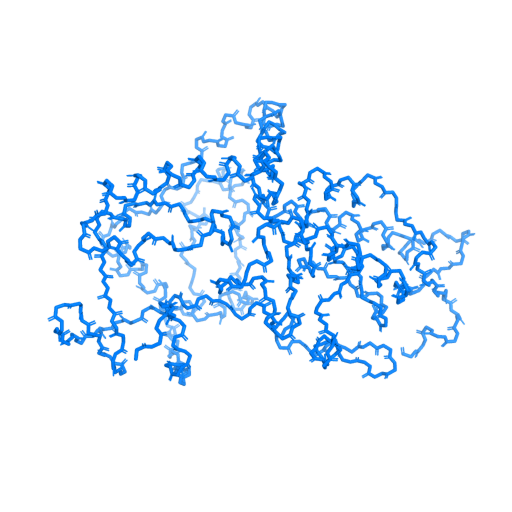1.00 73.25 210 THR A O 1
ATOM 1684 N N . PRO A 1 211 ? -2.132 -17.196 -4.301 1.00 78.88 211 PRO A N 1
ATOM 1685 C CA . PRO A 1 211 ? -1.355 -18.416 -4.564 1.00 78.88 211 PRO A CA 1
ATOM 1686 C C . PRO A 1 211 ? -0.821 -18.553 -6.003 1.00 78.88 211 PRO A C 1
ATOM 1688 O O . PRO A 1 211 ? -0.500 -19.661 -6.428 1.00 78.88 211 PRO A O 1
ATOM 1691 N N . MET A 1 212 ? -0.735 -17.470 -6.781 1.00 85.06 212 MET A N 1
ATOM 1692 C CA . MET A 1 212 ? -0.292 -17.549 -8.176 1.00 85.06 212 MET A CA 1
ATOM 1693 C C . MET A 1 212 ? 1.169 -18.002 -8.278 1.00 85.06 212 MET A C 1
ATOM 1695 O O . MET A 1 212 ? 2.058 -17.470 -7.612 1.00 85.06 212 MET A O 1
ATOM 1699 N N . ILE A 1 213 ? 1.423 -18.956 -9.175 1.00 87.06 213 ILE A N 1
ATOM 1700 C CA . ILE A 1 213 ? 2.772 -19.410 -9.517 1.00 87.06 213 ILE A CA 1
ATOM 1701 C C . ILE A 1 213 ? 3.209 -18.664 -10.774 1.00 87.06 213 ILE A C 1
ATOM 1703 O O . ILE A 1 213 ? 2.854 -19.036 -11.891 1.00 87.06 213 ILE A O 1
ATOM 1707 N N . ILE A 1 214 ? 3.979 -17.597 -10.583 1.00 93.50 214 ILE A N 1
ATOM 1708 C CA . ILE A 1 214 ? 4.501 -16.773 -11.675 1.00 93.50 214 ILE A CA 1
ATOM 1709 C C . ILE A 1 214 ? 5.949 -17.180 -11.928 1.00 93.50 214 ILE A C 1
ATOM 1711 O O . ILE A 1 214 ? 6.797 -17.029 -11.045 1.00 93.50 214 ILE A O 1
ATOM 1715 N N . LYS A 1 215 ? 6.216 -17.704 -13.127 1.00 94.94 215 LYS A N 1
ATOM 1716 C CA . LYS A 1 215 ? 7.544 -18.148 -13.562 1.00 94.94 215 LYS A CA 1
ATOM 1717 C C . LYS A 1 215 ? 8.180 -17.112 -14.485 1.00 94.94 215 LYS A C 1
ATOM 1719 O O . LYS A 1 215 ? 7.514 -16.586 -15.370 1.00 94.94 215 LYS A O 1
ATOM 1724 N N . GLY A 1 216 ? 9.451 -16.826 -14.248 1.00 93.31 216 GLY A N 1
ATOM 1725 C CA . GLY A 1 216 ? 10.288 -15.936 -15.042 1.00 93.31 216 GLY A CA 1
ATOM 1726 C C . GLY A 1 216 ? 11.410 -16.700 -15.740 1.00 93.31 216 GLY A C 1
ATOM 1727 O O . GLY A 1 216 ? 11.390 -17.931 -15.839 1.00 93.31 216 GLY A O 1
ATOM 1728 N N . ARG A 1 217 ? 12.420 -15.963 -16.203 1.00 90.88 217 ARG A N 1
ATOM 1729 C CA . ARG A 1 217 ? 13.620 -16.521 -16.838 1.00 90.88 217 ARG A CA 1
ATOM 1730 C C . ARG A 1 217 ? 14.385 -17.436 -15.881 1.00 90.88 217 ARG A C 1
ATOM 1732 O O . ARG A 1 217 ? 14.307 -17.298 -14.661 1.00 90.88 217 ARG A O 1
ATOM 1739 N N . ASN A 1 218 ? 15.153 -18.368 -16.449 1.00 89.31 218 ASN A N 1
ATOM 1740 C CA . ASN A 1 218 ? 16.056 -19.263 -15.710 1.00 89.31 218 ASN A CA 1
ATOM 1741 C C . ASN A 1 218 ? 15.371 -20.056 -14.575 1.00 89.31 218 ASN A C 1
ATOM 1743 O O . ASN A 1 218 ? 16.000 -20.382 -13.571 1.00 89.31 218 ASN A O 1
ATOM 1747 N N . GLY A 1 219 ? 14.071 -20.342 -14.714 1.00 89.75 219 GLY A N 1
ATOM 1748 C CA . GLY A 1 219 ? 13.289 -21.066 -13.709 1.00 89.75 219 GLY A CA 1
ATOM 1749 C C . GLY A 1 219 ? 12.935 -20.253 -12.460 1.00 89.75 219 GLY A C 1
ATOM 1750 O O . GLY A 1 219 ? 12.499 -20.840 -11.473 1.00 89.75 219 GLY A O 1
ATOM 1751 N N . ALA A 1 220 ? 13.104 -18.925 -12.474 1.00 92.19 220 ALA A N 1
ATOM 1752 C CA . ALA A 1 220 ? 12.746 -18.074 -11.345 1.00 92.19 220 ALA A CA 1
ATOM 1753 C C . ALA A 1 220 ? 11.242 -18.152 -11.039 1.00 92.19 220 ALA A C 1
ATOM 1755 O O . ALA A 1 220 ? 10.411 -18.049 -11.938 1.00 92.19 220 ALA A O 1
ATOM 1756 N N . VAL A 1 221 ? 10.884 -18.280 -9.762 1.00 93.44 221 VAL A N 1
ATOM 1757 C CA . VAL A 1 221 ? 9.495 -18.250 -9.284 1.00 93.44 221 VAL A CA 1
ATOM 1758 C C . VAL A 1 221 ? 9.320 -17.013 -8.408 1.00 93.44 221 VAL A C 1
ATOM 1760 O O . VAL A 1 221 ? 10.012 -16.866 -7.402 1.00 93.44 221 VAL A O 1
ATOM 1763 N N . LEU A 1 222 ? 8.429 -16.093 -8.789 1.00 92.75 222 LEU A N 1
ATOM 1764 C CA . LEU A 1 222 ? 8.379 -14.748 -8.196 1.00 92.75 222 LEU A CA 1
ATOM 1765 C C . LEU A 1 222 ? 8.162 -14.748 -6.668 1.00 92.75 222 LEU A C 1
ATOM 1767 O O . LEU A 1 222 ? 8.953 -14.100 -5.973 1.00 92.75 222 LEU A O 1
ATOM 1771 N N . PRO A 1 223 ? 7.180 -15.489 -6.109 1.00 89.94 223 PRO A N 1
ATOM 1772 C CA . PRO A 1 223 ? 7.037 -15.592 -4.657 1.00 89.94 223 PRO A CA 1
ATOM 1773 C C . PRO A 1 223 ? 8.306 -16.092 -3.954 1.00 89.94 223 PRO A C 1
ATOM 1775 O O . PRO A 1 223 ? 8.683 -15.555 -2.914 1.00 89.94 223 PRO A O 1
ATOM 1778 N N . GLU A 1 224 ? 9.008 -17.067 -4.537 1.00 91.12 224 GLU A N 1
ATOM 1779 C CA . GLU A 1 224 ? 10.243 -17.614 -3.966 1.00 91.12 224 GLU A CA 1
ATOM 1780 C C . GLU A 1 224 ? 11.375 -16.584 -3.994 1.00 91.12 224 GLU A C 1
ATOM 1782 O O . GLU A 1 224 ? 12.081 -16.416 -3.000 1.00 91.12 224 GLU A O 1
ATOM 1787 N N . VAL A 1 225 ? 11.524 -15.842 -5.099 1.00 91.69 225 VAL A N 1
ATOM 1788 C CA . VAL A 1 225 ? 12.520 -14.765 -5.230 1.00 91.69 225 VAL A CA 1
ATOM 1789 C C . VAL A 1 225 ? 12.352 -13.729 -4.119 1.00 91.69 225 VAL A C 1
ATOM 1791 O O . VAL A 1 225 ? 13.336 -13.337 -3.495 1.00 91.69 225 VAL A O 1
ATOM 1794 N N . TRP A 1 226 ? 11.120 -13.314 -3.823 1.00 92.81 226 TRP A N 1
ATOM 1795 C CA . TRP A 1 226 ? 10.858 -12.342 -2.761 1.00 92.81 226 TRP A CA 1
ATOM 1796 C C . TRP A 1 226 ? 11.011 -12.913 -1.345 1.00 92.81 226 TRP A C 1
ATOM 1798 O O . TRP A 1 226 ? 11.382 -12.167 -0.435 1.00 92.81 226 TRP A O 1
ATOM 1808 N N . GLN A 1 227 ? 10.773 -14.214 -1.149 1.00 89.00 227 GLN A N 1
ATOM 1809 C CA . GLN A 1 227 ? 10.861 -14.877 0.158 1.00 89.00 227 GLN A CA 1
ATOM 1810 C C . GLN A 1 227 ? 12.280 -15.314 0.550 1.00 89.00 227 GLN A C 1
ATOM 1812 O O . GLN A 1 227 ? 12.540 -15.500 1.745 1.00 89.00 227 GLN A O 1
ATOM 1817 N N . LYS A 1 228 ? 13.221 -15.417 -0.402 1.00 90.25 228 LYS A N 1
ATOM 1818 C CA . LYS A 1 228 ? 14.630 -15.757 -0.128 1.00 90.25 228 LYS A CA 1
ATOM 1819 C C . LYS A 1 228 ? 15.223 -14.909 1.013 1.00 90.25 228 LYS A C 1
ATOM 1821 O O . LYS A 1 228 ? 14.965 -13.700 1.065 1.00 90.25 228 LYS A O 1
ATOM 1826 N N . PRO A 1 229 ? 16.044 -15.490 1.910 1.00 88.56 229 PRO A N 1
ATOM 1827 C CA . PRO A 1 229 ? 16.741 -14.733 2.949 1.00 88.56 229 PRO A CA 1
ATOM 1828 C C . PRO A 1 229 ? 17.473 -13.509 2.379 1.00 88.56 229 PRO A C 1
ATOM 1830 O O . PRO A 1 229 ? 18.113 -13.589 1.332 1.00 88.56 229 PRO A O 1
ATOM 1833 N N . GLY A 1 230 ? 17.328 -12.353 3.032 1.00 86.19 230 GLY A N 1
ATOM 1834 C CA . GLY A 1 230 ? 17.895 -11.074 2.576 1.00 86.19 230 GLY A CA 1
ATOM 1835 C C . GLY A 1 230 ? 17.152 -10.388 1.416 1.00 86.19 230 GLY A C 1
ATOM 1836 O O . GLY A 1 230 ? 17.418 -9.218 1.136 1.00 86.19 230 GLY A O 1
ATOM 1837 N N . SER A 1 231 ? 16.194 -11.067 0.778 1.00 91.06 231 SER A N 1
ATOM 1838 C CA . SER A 1 231 ? 15.336 -10.511 -0.280 1.00 91.06 231 SER A CA 1
ATOM 1839 C C . SER A 1 231 ? 14.016 -9.991 0.285 1.00 91.06 231 SER A C 1
ATOM 1841 O O . SER A 1 231 ? 13.678 -10.247 1.438 1.00 91.06 231 SER A O 1
ATOM 1843 N N . PHE A 1 232 ? 13.264 -9.233 -0.504 1.00 93.62 232 PHE A N 1
ATOM 1844 C CA . PHE A 1 232 ? 11.956 -8.690 -0.136 1.00 93.62 232 PHE A CA 1
ATOM 1845 C C . PHE A 1 232 ? 11.160 -8.365 -1.395 1.00 93.62 232 PHE A C 1
ATOM 1847 O O . PHE A 1 232 ? 11.729 -8.248 -2.488 1.00 93.62 232 PHE A O 1
ATOM 1854 N N . ALA A 1 233 ? 9.849 -8.201 -1.233 1.00 94.94 233 ALA A N 1
ATOM 1855 C CA . ALA A 1 233 ? 8.994 -7.805 -2.334 1.00 94.94 233 ALA A CA 1
ATOM 1856 C C . ALA A 1 233 ? 9.433 -6.451 -2.902 1.00 94.94 233 ALA A C 1
ATOM 1858 O O . ALA A 1 233 ? 9.456 -5.436 -2.207 1.00 94.94 233 ALA A O 1
ATOM 1859 N N . SER A 1 234 ? 9.824 -6.457 -4.172 1.00 95.56 234 SER A N 1
ATOM 1860 C CA . SER A 1 234 ? 10.378 -5.296 -4.857 1.00 95.56 234 SER A CA 1
ATOM 1861 C C . SER A 1 234 ? 10.057 -5.345 -6.346 1.00 95.56 234 SER A C 1
ATOM 1863 O O . SER A 1 234 ? 9.991 -6.415 -6.951 1.00 95.56 234 SER A O 1
ATOM 1865 N N . ALA A 1 235 ? 9.851 -4.165 -6.925 1.00 97.38 235 ALA A N 1
ATOM 1866 C CA . ALA A 1 235 ? 9.579 -3.971 -8.343 1.00 97.38 235 ALA A CA 1
ATOM 1867 C C . ALA A 1 235 ? 10.104 -2.595 -8.772 1.00 97.38 235 ALA A C 1
ATOM 1869 O O . ALA A 1 235 ? 10.114 -1.645 -7.981 1.00 97.38 235 ALA A O 1
ATOM 1870 N N . TYR A 1 236 ? 10.566 -2.462 -10.010 1.00 98.38 236 TYR A N 1
ATOM 1871 C CA . TYR A 1 236 ? 10.930 -1.172 -10.587 1.00 98.38 236 TYR A CA 1
ATOM 1872 C C . TYR A 1 236 ? 9.670 -0.365 -10.895 1.00 98.38 236 TYR A C 1
ATOM 1874 O O . TYR A 1 236 ? 8.725 -0.874 -11.503 1.00 98.38 236 TYR A O 1
ATOM 1882 N N . MET A 1 237 ? 9.632 0.886 -10.424 1.00 97.12 237 MET A N 1
ATOM 1883 C CA . MET A 1 237 ? 8.439 1.745 -10.463 1.00 97.12 237 MET A CA 1
ATOM 1884 C C . MET A 1 237 ? 7.199 1.106 -9.804 1.00 97.12 237 MET A C 1
ATOM 1886 O O . MET A 1 237 ? 6.084 1.602 -9.971 1.00 97.12 237 MET A O 1
ATOM 1890 N N . GLY A 1 238 ? 7.383 0.032 -9.025 1.00 95.94 238 GLY A N 1
ATOM 1891 C CA . GLY A 1 238 ? 6.299 -0.776 -8.466 1.00 95.94 238 GLY A CA 1
ATOM 1892 C C . GLY A 1 238 ? 5.512 -1.604 -9.492 1.00 95.94 238 GLY A C 1
ATOM 1893 O O . GLY A 1 238 ? 4.459 -2.135 -9.156 1.00 95.94 238 GLY A O 1
ATOM 1894 N N . VAL A 1 239 ? 6.010 -1.692 -10.731 1.00 97.25 239 VAL A N 1
ATOM 1895 C CA . VAL A 1 239 ? 5.290 -2.241 -11.889 1.00 97.25 239 VAL A CA 1
ATOM 1896 C C . VAL A 1 239 ? 6.049 -3.398 -12.537 1.00 97.25 239 VAL A C 1
ATOM 1898 O O . VAL A 1 239 ? 5.456 -4.439 -12.784 1.00 97.25 239 VAL A O 1
ATOM 1901 N N . CYS A 1 240 ? 7.342 -3.236 -12.826 1.00 97.88 240 CYS A N 1
ATOM 1902 C CA . CYS A 1 240 ? 8.133 -4.243 -13.546 1.00 97.88 240 CYS A CA 1
ATOM 1903 C C . CYS A 1 240 ? 9.009 -5.037 -12.576 1.00 97.88 240 CYS A C 1
ATOM 1905 O O . CYS A 1 240 ? 9.535 -4.456 -11.624 1.00 97.88 240 CYS A O 1
ATOM 1907 N N . VAL A 1 241 ? 9.230 -6.326 -12.841 1.00 97.19 241 VAL A N 1
ATOM 1908 C CA . VAL A 1 241 ? 10.146 -7.159 -12.048 1.00 97.19 241 VAL A CA 1
ATOM 1909 C C . VAL A 1 241 ? 11.245 -7.727 -12.945 1.00 97.19 241 VAL A C 1
ATOM 1911 O O . VAL A 1 241 ? 10.963 -8.284 -14.003 1.00 97.19 241 VAL A O 1
ATOM 1914 N N . ALA A 1 242 ? 12.504 -7.564 -12.538 1.00 96.25 242 ALA A N 1
ATOM 1915 C CA . ALA A 1 242 ? 13.657 -8.147 -13.216 1.00 96.25 242 ALA A CA 1
ATOM 1916 C C . ALA A 1 242 ? 13.511 -9.674 -13.296 1.00 96.25 242 ALA A C 1
ATOM 1918 O O . ALA A 1 242 ? 13.010 -10.289 -12.360 1.00 96.25 242 ALA A O 1
ATOM 1919 N N . ASP A 1 243 ? 13.927 -10.259 -14.419 1.00 95.12 243 ASP A N 1
ATOM 1920 C CA . ASP A 1 243 ? 13.755 -11.674 -14.791 1.00 95.12 243 ASP A CA 1
ATOM 1921 C C . ASP A 1 243 ? 12.317 -12.126 -15.084 1.00 95.12 243 ASP A C 1
ATOM 1923 O O . ASP A 1 243 ? 12.101 -13.288 -15.425 1.00 95.12 243 ASP A O 1
ATOM 1927 N N . PHE A 1 244 ? 11.338 -11.217 -15.060 1.00 96.06 244 PHE A N 1
ATOM 1928 C CA . PHE A 1 244 ? 9.954 -11.486 -15.464 1.00 96.06 244 PHE A CA 1
ATOM 1929 C C . PHE A 1 244 ? 9.576 -10.592 -16.659 1.00 96.06 244 PHE A C 1
ATOM 1931 O O . PHE A 1 244 ? 8.910 -9.567 -16.483 1.00 96.06 244 PHE A O 1
ATOM 1938 N N . PRO A 1 245 ? 10.038 -10.926 -17.881 1.00 94.38 245 PRO A N 1
ATOM 1939 C CA . PRO A 1 245 ? 9.747 -10.138 -19.077 1.00 94.38 245 PRO A CA 1
ATOM 1940 C C . PRO A 1 245 ? 8.239 -10.050 -19.329 1.00 94.38 245 PRO A C 1
ATOM 1942 O O . PRO A 1 245 ? 7.510 -11.013 -19.098 1.00 94.38 245 PRO A O 1
ATOM 1945 N N . ASN A 1 246 ? 7.773 -8.898 -19.818 1.00 94.31 246 ASN A N 1
ATOM 1946 C CA . ASN A 1 246 ? 6.361 -8.621 -20.120 1.00 94.31 246 ASN A CA 1
ATOM 1947 C C . ASN A 1 246 ? 5.382 -8.806 -18.935 1.00 94.31 246 ASN A C 1
ATOM 1949 O O . ASN A 1 246 ? 4.167 -8.762 -19.134 1.00 94.31 246 ASN A O 1
ATOM 1953 N N . LEU A 1 247 ? 5.878 -8.976 -17.702 1.00 95.50 247 LEU A N 1
ATOM 1954 C CA . LEU A 1 247 ? 5.064 -8.972 -16.490 1.00 95.50 247 LEU A CA 1
ATOM 1955 C C . LEU A 1 247 ? 4.931 -7.544 -15.957 1.00 95.50 247 LEU A C 1
ATOM 1957 O O . LEU A 1 247 ? 5.923 -6.896 -15.614 1.00 95.50 247 LEU A O 1
ATOM 1961 N N . PHE A 1 248 ? 3.688 -7.096 -15.802 1.00 96.38 248 PHE A N 1
ATOM 1962 C CA . PHE A 1 248 ? 3.361 -5.801 -15.216 1.00 96.38 248 PHE A CA 1
ATOM 1963 C C . PHE A 1 248 ? 2.426 -5.975 -14.020 1.00 96.38 248 PHE A C 1
ATOM 1965 O O . PHE A 1 248 ? 1.366 -6.588 -14.126 1.00 96.38 248 PHE A O 1
ATOM 1972 N N . LEU A 1 249 ? 2.818 -5.422 -12.875 1.00 95.81 249 LEU A N 1
ATOM 1973 C CA . LEU A 1 249 ? 2.050 -5.475 -11.638 1.00 95.81 249 LEU A CA 1
ATOM 1974 C C . LEU A 1 249 ? 1.179 -4.227 -11.486 1.00 95.81 249 LEU A C 1
ATOM 1976 O O . LEU A 1 249 ? 1.657 -3.097 -11.604 1.00 95.81 249 LEU A O 1
ATOM 1980 N N . LEU A 1 250 ? -0.087 -4.434 -11.128 1.00 94.38 250 LEU A N 1
ATOM 1981 C CA . LEU A 1 250 ? -0.931 -3.402 -10.533 1.00 94.38 250 LEU A CA 1
ATOM 1982 C C . LEU A 1 250 ? -0.926 -3.583 -9.021 1.00 94.38 250 LEU A C 1
ATOM 1984 O O . LEU A 1 250 ? -0.950 -4.708 -8.526 1.00 94.38 250 LEU A O 1
ATOM 1988 N N . THR A 1 251 ? -0.880 -2.476 -8.277 1.00 91.56 251 THR A N 1
ATOM 1989 C CA . THR A 1 251 ? -0.730 -2.491 -6.808 1.00 91.56 251 THR A CA 1
ATOM 1990 C C . THR A 1 251 ? 0.502 -3.275 -6.324 1.00 91.56 251 THR A C 1
ATOM 1992 O O . THR A 1 251 ? 0.481 -3.900 -5.267 1.00 91.56 251 THR A O 1
ATOM 1995 N N . GLY A 1 252 ? 1.587 -3.251 -7.108 1.00 93.62 252 GLY A N 1
ATOM 1996 C CA . GLY A 1 252 ? 2.845 -3.900 -6.750 1.00 93.62 252 GLY A CA 1
ATOM 1997 C C . GLY A 1 252 ? 3.569 -3.225 -5.572 1.00 93.62 252 GLY A C 1
ATOM 1998 O O . GLY A 1 252 ? 3.089 -2.232 -5.012 1.00 93.62 252 GLY A O 1
ATOM 1999 N N . PRO A 1 253 ? 4.750 -3.735 -5.189 1.00 94.81 253 PRO A N 1
ATOM 2000 C CA . PRO A 1 253 ? 5.542 -3.183 -4.092 1.00 94.81 253 PRO A CA 1
ATOM 2001 C C . PRO A 1 253 ? 5.770 -1.670 -4.212 1.00 94.81 253 PRO A C 1
ATOM 2003 O O . PRO A 1 253 ? 6.034 -1.154 -5.300 1.00 94.81 253 PRO A O 1
ATOM 2006 N N . ASN A 1 254 ? 5.719 -0.961 -3.084 1.00 94.19 254 ASN A N 1
ATOM 2007 C CA . ASN A 1 254 ? 5.932 0.491 -2.993 1.00 94.19 254 ASN A CA 1
ATOM 2008 C C . ASN A 1 254 ? 4.974 1.349 -3.853 1.00 94.19 254 ASN A C 1
ATOM 2010 O O . ASN A 1 254 ? 5.354 2.427 -4.323 1.00 94.19 254 ASN A O 1
ATOM 2014 N N . THR A 1 255 ? 3.743 0.880 -4.097 1.00 93.81 255 THR A N 1
ATOM 2015 C CA . THR A 1 255 ? 2.719 1.628 -4.859 1.00 93.81 255 THR A CA 1
ATOM 2016 C C . THR A 1 255 ? 1.504 2.036 -4.046 1.00 93.81 255 THR A C 1
ATOM 2018 O O . THR A 1 255 ? 0.734 2.888 -4.497 1.00 93.81 255 THR A O 1
ATOM 2021 N N . LEU A 1 256 ? 1.315 1.464 -2.855 1.00 90.25 256 LEU A N 1
ATOM 2022 C CA . LEU A 1 256 ? 0.144 1.777 -2.059 1.00 90.25 256 LEU A CA 1
ATOM 2023 C C . LEU A 1 256 ? 0.291 3.175 -1.446 1.00 90.25 256 LEU A C 1
ATOM 2025 O O . LEU A 1 256 ? 1.318 3.491 -0.838 1.00 90.25 256 LEU A O 1
ATOM 2029 N N . PRO A 1 257 ? -0.717 4.041 -1.609 1.00 79.75 257 PRO A N 1
ATOM 2030 C CA . PRO A 1 257 ? -0.663 5.375 -1.048 1.00 79.75 257 PRO A CA 1
ATOM 2031 C C . PRO A 1 257 ? -0.824 5.311 0.467 1.00 79.75 257 PRO A C 1
ATOM 2033 O O . PRO A 1 257 ? -1.641 4.548 0.985 1.00 79.75 257 PRO A O 1
ATOM 2036 N N . SER A 1 258 ? -0.108 6.175 1.184 1.00 70.50 258 SER A N 1
ATOM 2037 C CA . SER A 1 258 ? -0.277 6.242 2.633 1.00 70.50 258 SER A CA 1
ATOM 2038 C C . SER A 1 258 ? -1.444 7.117 3.103 1.00 70.50 258 SER A C 1
ATOM 2040 O O . SER A 1 258 ? -1.886 6.974 4.242 1.00 70.50 258 SER A O 1
ATOM 2042 N N . GLY A 1 259 ? -1.934 8.034 2.269 1.00 74.50 259 GLY A N 1
ATOM 2043 C CA . GLY A 1 259 ? -2.993 8.979 2.642 1.00 74.50 259 GLY A CA 1
ATOM 2044 C C . GLY A 1 259 ? -3.923 9.342 1.490 1.00 74.50 259 GLY A C 1
ATOM 2045 O O . GLY A 1 259 ? -4.675 10.306 1.586 1.00 74.50 259 GLY A O 1
ATOM 2046 N N . HIS A 1 260 ? -3.869 8.585 0.395 1.00 79.69 260 HIS A N 1
ATOM 2047 C CA . HIS A 1 260 ? -4.546 8.911 -0.856 1.00 79.69 260 HIS A CA 1
ATOM 2048 C C . HIS A 1 260 ? -5.310 7.713 -1.406 1.00 79.69 260 HIS A C 1
ATOM 2050 O O . HIS A 1 260 ? -5.286 6.617 -0.849 1.00 79.69 260 HIS A O 1
ATOM 2056 N N . SER A 1 261 ? -6.022 7.930 -2.507 1.00 86.50 261 SER A N 1
ATOM 2057 C CA . SER A 1 261 ? -6.813 6.883 -3.143 1.00 86.50 261 SER A CA 1
ATOM 2058 C C . SER A 1 261 ? -5.921 5.865 -3.852 1.00 86.50 261 SER A C 1
ATOM 2060 O O . SER A 1 261 ? -5.169 6.221 -4.760 1.00 86.50 261 SER A O 1
ATOM 2062 N N . THR A 1 262 ? -6.060 4.586 -3.496 1.00 89.81 262 THR A N 1
ATOM 2063 C CA . THR A 1 262 ? -5.413 3.472 -4.210 1.00 89.81 262 THR A CA 1
ATOM 2064 C C . THR A 1 262 ? -5.801 3.452 -5.686 1.00 89.81 262 THR A C 1
ATOM 2066 O O . THR A 1 262 ? -4.966 3.126 -6.523 1.00 89.81 262 THR A O 1
ATOM 2069 N N . LEU A 1 263 ? -7.023 3.882 -6.025 1.00 89.25 263 LEU A N 1
ATOM 2070 C CA . LEU A 1 263 ? -7.491 3.953 -7.409 1.00 89.25 263 LEU A CA 1
ATOM 2071 C C . LEU A 1 263 ? -6.609 4.869 -8.266 1.00 89.25 263 LEU A C 1
ATOM 2073 O O . LEU A 1 263 ? -6.233 4.491 -9.367 1.00 89.25 263 LEU A O 1
ATOM 2077 N N . VAL A 1 264 ? -6.195 6.025 -7.735 1.00 86.94 264 VAL A N 1
ATOM 2078 C CA . VAL A 1 264 ? -5.286 6.930 -8.457 1.00 86.94 264 VAL A CA 1
ATOM 2079 C C . VAL A 1 264 ? -3.916 6.278 -8.655 1.00 86.94 264 VAL A C 1
ATOM 2081 O O . VAL A 1 264 ? -3.306 6.427 -9.711 1.00 86.94 264 VAL A O 1
ATOM 2084 N N . GLY A 1 265 ? -3.433 5.526 -7.661 1.00 91.81 265 GLY A N 1
ATOM 2085 C CA . GLY A 1 265 ? -2.201 4.745 -7.789 1.00 91.81 265 GLY A CA 1
ATOM 2086 C C . GLY A 1 265 ? -2.285 3.693 -8.901 1.00 91.81 265 GLY A C 1
ATOM 2087 O O . GLY A 1 265 ? -1.335 3.537 -9.671 1.00 91.81 265 GLY A O 1
ATOM 2088 N N . ILE A 1 266 ? -3.436 3.024 -9.028 1.00 95.06 266 ILE A N 1
ATOM 2089 C CA . ILE A 1 266 ? -3.722 2.069 -10.108 1.00 95.06 266 ILE A CA 1
ATOM 2090 C C . ILE A 1 266 ? -3.731 2.783 -11.460 1.00 95.06 266 ILE A C 1
ATOM 2092 O O . ILE A 1 266 ? -2.977 2.382 -12.338 1.00 95.06 266 ILE A O 1
ATOM 2096 N N . GLU A 1 267 ? -4.497 3.866 -11.615 1.00 93.88 267 GLU A N 1
ATOM 2097 C CA . GLU A 1 267 ? -4.565 4.647 -12.862 1.00 93.88 267 GLU A CA 1
ATOM 2098 C C . GLU A 1 267 ? -3.175 5.129 -13.308 1.00 93.88 267 GLU A C 1
ATOM 2100 O O . GLU A 1 267 ? -2.806 4.988 -14.471 1.00 93.88 267 GLU A O 1
ATOM 2105 N N . CYS A 1 268 ? -2.359 5.628 -12.372 1.00 94.75 268 CYS A N 1
ATOM 2106 C CA . CYS A 1 268 ? -0.990 6.049 -12.673 1.00 94.75 268 CYS A CA 1
ATOM 2107 C C . CYS A 1 268 ? -0.090 4.876 -13.088 1.00 94.75 268 CYS A C 1
ATOM 2109 O O . CYS A 1 268 ? 0.790 5.036 -13.932 1.00 94.75 268 CYS A O 1
ATOM 2111 N N . SER A 1 269 ? -0.281 3.702 -12.481 1.00 96.19 269 SER A N 1
ATOM 2112 C CA . SER A 1 269 ? 0.471 2.497 -12.844 1.00 96.19 269 SER A CA 1
ATOM 2113 C C . SER A 1 269 ? 0.063 2.001 -14.232 1.00 96.19 269 SER A C 1
ATOM 2115 O O . SER A 1 269 ? 0.938 1.684 -15.028 1.00 96.19 269 SER A O 1
ATOM 2117 N N . VAL A 1 270 ? -1.235 2.022 -14.556 1.00 97.31 270 VAL A N 1
ATOM 2118 C CA . VAL A 1 270 ? -1.760 1.696 -15.891 1.00 97.31 270 VAL A CA 1
ATOM 2119 C C . VAL A 1 270 ? -1.185 2.637 -16.947 1.00 97.31 270 VAL A C 1
ATOM 2121 O O . VAL A 1 270 ? -0.661 2.157 -17.943 1.00 97.31 270 VAL A O 1
ATOM 2124 N N . GLU A 1 271 ? -1.195 3.951 -16.717 1.00 96.12 271 GLU A N 1
ATOM 2125 C CA . GLU A 1 271 ? -0.609 4.927 -17.649 1.00 96.12 271 GLU A CA 1
ATOM 2126 C C . GLU A 1 271 ? 0.874 4.633 -17.931 1.00 96.12 271 GLU A C 1
ATOM 2128 O O . GLU A 1 271 ? 1.326 4.680 -19.075 1.00 96.12 271 GLU A O 1
ATOM 2133 N N . TYR A 1 272 ? 1.642 4.280 -16.895 1.00 97.06 272 TYR A N 1
ATOM 2134 C CA . TYR A 1 272 ? 3.043 3.899 -17.064 1.00 97.06 272 TYR A CA 1
ATOM 2135 C C . TYR A 1 272 ? 3.199 2.598 -17.865 1.00 97.06 272 TYR A C 1
ATOM 2137 O O . TYR A 1 272 ? 4.042 2.531 -18.757 1.00 97.06 272 TYR A O 1
ATOM 2145 N N . ILE A 1 273 ? 2.371 1.588 -17.579 1.00 97.00 273 ILE A N 1
ATOM 2146 C CA . ILE A 1 273 ? 2.352 0.301 -18.290 1.00 97.00 273 ILE A CA 1
ATOM 2147 C C . ILE A 1 273 ? 2.013 0.500 -19.767 1.00 97.00 273 ILE A C 1
ATOM 2149 O O . ILE A 1 273 ? 2.716 -0.030 -20.622 1.00 97.00 273 ILE A O 1
ATOM 2153 N N . LEU A 1 274 ? 0.990 1.298 -20.084 1.00 94.81 274 LEU A N 1
ATOM 2154 C CA . LEU A 1 274 ? 0.583 1.563 -21.464 1.00 94.81 274 LEU A CA 1
ATOM 2155 C C . LEU A 1 274 ? 1.735 2.151 -22.279 1.00 94.81 274 LEU A C 1
ATOM 2157 O O . LEU A 1 274 ? 1.981 1.694 -23.385 1.00 94.81 274 LEU A O 1
ATOM 2161 N N . ARG A 1 275 ? 2.527 3.064 -21.708 1.00 92.88 275 ARG A N 1
ATOM 2162 C CA . ARG A 1 275 ? 3.719 3.624 -22.376 1.00 92.88 275 ARG A CA 1
ATOM 2163 C C . ARG A 1 275 ? 4.840 2.611 -22.607 1.00 92.88 275 ARG A C 1
ATOM 2165 O O . ARG A 1 275 ? 5.677 2.832 -23.479 1.00 92.88 275 ARG A O 1
ATOM 2172 N N . LEU A 1 276 ? 4.904 1.548 -21.804 1.00 93.56 276 LEU A N 1
ATOM 2173 C CA . LEU A 1 276 ? 5.847 0.444 -21.998 1.00 93.56 276 LEU A CA 1
ATOM 2174 C C . LEU A 1 276 ? 5.340 -0.557 -23.042 1.00 93.56 276 LEU A C 1
ATOM 2176 O O . LEU A 1 276 ? 6.148 -1.089 -23.800 1.00 93.56 276 LEU A O 1
ATOM 2180 N N . ILE A 1 277 ? 4.024 -0.791 -23.083 1.00 92.00 277 ILE A N 1
ATOM 2181 C CA . ILE A 1 277 ? 3.366 -1.722 -24.009 1.00 92.00 277 ILE A CA 1
ATOM 2182 C C . ILE A 1 277 ? 3.228 -1.131 -25.410 1.00 92.00 277 ILE A C 1
ATOM 2184 O O . ILE A 1 277 ? 3.387 -1.872 -26.372 1.00 92.00 277 ILE A O 1
ATOM 2188 N N . ASP A 1 278 ? 2.969 0.171 -25.535 1.00 88.81 278 ASP A N 1
ATOM 2189 C CA . ASP A 1 278 ? 2.751 0.874 -26.806 1.00 88.81 278 ASP A CA 1
ATOM 2190 C C . ASP A 1 278 ? 3.765 0.469 -27.898 1.00 88.81 278 ASP A C 1
ATOM 2192 O O . ASP A 1 278 ? 3.348 -0.059 -28.928 1.00 88.81 278 ASP A O 1
ATOM 2196 N N . PRO A 1 279 ? 5.094 0.506 -27.667 1.00 82.25 279 PRO A N 1
ATOM 2197 C CA . PRO A 1 279 ? 6.053 0.093 -28.692 1.00 82.25 279 PRO A CA 1
ATOM 2198 C C . PRO A 1 279 ? 6.211 -1.431 -28.876 1.00 82.25 279 PRO A C 1
ATOM 2200 O O . PRO A 1 279 ? 6.981 -1.853 -29.737 1.00 82.25 279 PRO A O 1
ATOM 2203 N N . LEU A 1 280 ? 5.573 -2.269 -28.050 1.00 82.31 280 LEU A N 1
ATOM 2204 C CA . LEU A 1 280 ? 5.485 -3.724 -28.265 1.00 82.31 280 LEU A CA 1
ATOM 2205 C C . LEU A 1 280 ? 4.349 -4.080 -29.230 1.00 82.31 280 LEU A C 1
ATOM 2207 O O . LEU A 1 280 ? 4.451 -5.059 -29.970 1.00 82.31 280 LEU A O 1
ATOM 2211 N N . ILE A 1 281 ? 3.259 -3.310 -29.186 1.00 83.56 281 ILE A N 1
ATOM 2212 C CA . ILE A 1 281 ? 2.054 -3.553 -29.985 1.00 83.56 281 ILE A CA 1
ATOM 2213 C C . ILE A 1 281 ? 2.006 -2.717 -31.263 1.00 83.56 281 ILE A C 1
ATOM 2215 O O . ILE A 1 281 ? 1.272 -3.093 -32.173 1.00 83.56 281 ILE A O 1
ATOM 2219 N N . ASP A 1 282 ? 2.793 -1.639 -31.345 1.00 77.06 282 ASP A N 1
ATOM 2220 C CA . ASP A 1 282 ? 2.907 -0.815 -32.546 1.00 77.06 282 ASP A CA 1
ATOM 2221 C C . ASP A 1 282 ? 3.299 -1.677 -33.762 1.00 77.06 282 ASP A C 1
ATOM 2223 O O . ASP A 1 282 ? 4.290 -2.419 -33.756 1.00 77.06 282 ASP A O 1
ATOM 2227 N N . GLU A 1 283 ? 2.461 -1.617 -34.796 1.00 67.81 283 GLU A N 1
ATOM 2228 C CA . GLU A 1 283 ? 2.623 -2.360 -36.044 1.00 67.81 283 GLU A CA 1
ATOM 2229 C C . GLU A 1 283 ? 3.355 -1.547 -37.118 1.00 67.81 283 GLU A C 1
ATOM 2231 O O . GLU A 1 283 ? 3.444 -2.005 -38.262 1.00 67.81 283 GLU A O 1
ATOM 2236 N N . ASP A 1 284 ? 3.894 -0.364 -36.787 1.00 68.88 284 ASP A N 1
ATOM 2237 C CA . ASP A 1 284 ? 4.652 0.435 -37.747 1.00 68.88 284 ASP A CA 1
ATOM 2238 C C . ASP A 1 284 ? 5.856 -0.351 -38.298 1.00 68.88 284 ASP A C 1
ATOM 2240 O O . ASP A 1 284 ? 6.884 -0.573 -37.651 1.00 68.88 284 ASP A O 1
ATOM 2244 N N . THR A 1 285 ? 5.718 -0.739 -39.567 1.00 57.50 285 THR A N 1
ATOM 2245 C CA . THR A 1 285 ? 6.675 -1.516 -40.369 1.00 57.50 285 THR A CA 1
ATOM 2246 C C . THR A 1 285 ? 8.064 -0.882 -40.505 1.00 57.50 285 THR A C 1
ATOM 2248 O O . THR A 1 285 ? 8.982 -1.523 -41.015 1.00 57.50 285 THR A O 1
ATOM 2251 N N . LYS A 1 286 ? 8.241 0.369 -40.062 1.00 63.38 286 LYS A N 1
ATOM 2252 C CA . LYS A 1 286 ? 9.510 1.105 -40.129 1.00 63.38 286 LYS A CA 1
ATOM 2253 C C . LYS A 1 286 ? 10.483 0.781 -38.998 1.00 63.38 286 LYS A C 1
ATOM 2255 O O . LYS A 1 286 ? 11.647 1.171 -39.093 1.00 63.38 286 LYS A O 1
ATOM 2260 N N . THR A 1 287 ? 10.049 0.086 -37.944 1.00 63.97 287 THR A N 1
ATOM 2261 C CA . THR A 1 287 ? 10.932 -0.323 -36.841 1.00 63.97 287 THR A CA 1
ATOM 2262 C C . THR A 1 287 ? 10.885 -1.834 -36.603 1.00 63.97 287 THR A C 1
ATOM 2264 O O . THR A 1 287 ? 9.850 -2.461 -36.831 1.00 63.97 287 THR A O 1
ATOM 2267 N N . PRO A 1 288 ? 11.996 -2.465 -36.169 1.00 66.38 288 PRO A N 1
ATOM 2268 C CA . PRO A 1 288 ? 11.976 -3.876 -35.809 1.00 66.38 288 PRO A CA 1
ATOM 2269 C C . PRO A 1 288 ? 10.970 -4.105 -34.675 1.00 66.38 288 PRO A C 1
ATOM 2271 O O . PRO A 1 288 ? 10.997 -3.405 -33.660 1.00 66.38 288 PRO A O 1
ATOM 2274 N N . ARG A 1 289 ? 10.083 -5.090 -34.846 1.00 72.38 289 ARG A N 1
ATOM 2275 C CA . ARG A 1 289 ? 8.979 -5.343 -33.912 1.00 72.38 289 ARG A CA 1
ATOM 2276 C C . ARG A 1 289 ? 9.533 -5.805 -32.563 1.00 72.38 289 ARG A C 1
ATOM 2278 O O . ARG A 1 289 ? 10.194 -6.843 -32.496 1.00 72.38 289 ARG A O 1
ATOM 2285 N N . ARG A 1 290 ? 9.286 -5.047 -31.495 1.00 78.69 290 ARG A N 1
ATOM 2286 C CA . ARG A 1 290 ? 9.699 -5.422 -30.134 1.00 78.69 290 ARG A CA 1
ATOM 2287 C C . ARG A 1 290 ? 8.822 -6.575 -29.649 1.00 78.69 290 ARG A C 1
ATOM 2289 O O . ARG A 1 290 ? 7.614 -6.551 -29.844 1.00 78.69 290 ARG A O 1
ATOM 2296 N N . ALA A 1 291 ? 9.425 -7.590 -29.044 1.00 82.81 291 ALA A N 1
ATOM 2297 C CA . ALA A 1 291 ? 8.724 -8.798 -28.604 1.00 82.81 291 ALA A CA 1
ATOM 2298 C C . ALA A 1 291 ? 8.724 -8.967 -27.080 1.00 82.81 291 ALA A C 1
ATOM 2300 O O . ALA A 1 291 ? 7.794 -9.537 -26.511 1.00 82.81 291 ALA A O 1
ATOM 2301 N N . SER A 1 292 ? 9.761 -8.467 -26.410 1.00 89.19 292 SER A N 1
ATOM 2302 C CA . SER A 1 292 ? 9.887 -8.566 -24.961 1.00 89.19 292 SER A CA 1
ATOM 2303 C C . SER A 1 292 ? 10.522 -7.310 -24.395 1.00 89.19 292 SER A C 1
ATOM 2305 O O . SER A 1 292 ? 11.513 -6.817 -24.931 1.00 89.19 292 SER A O 1
ATOM 2307 N N . ILE A 1 293 ? 9.983 -6.840 -23.275 1.00 93.06 293 ILE A N 1
ATOM 2308 C CA . ILE A 1 293 ? 10.588 -5.818 -22.431 1.00 93.06 293 ILE A CA 1
ATOM 2309 C C . ILE A 1 293 ? 10.818 -6.382 -21.032 1.00 93.06 293 ILE A C 1
ATOM 2311 O O . ILE A 1 293 ? 9.934 -6.993 -20.431 1.00 93.06 293 ILE A O 1
ATOM 2315 N N . GLN A 1 294 ? 12.017 -6.168 -20.505 1.00 94.62 294 GLN A N 1
ATOM 2316 C CA . GLN A 1 294 ? 12.394 -6.557 -19.152 1.00 94.62 294 GLN A CA 1
ATOM 2317 C C . GLN A 1 294 ? 13.157 -5.412 -18.500 1.00 94.62 294 GLN A C 1
ATOM 2319 O O . GLN A 1 294 ? 14.016 -4.797 -19.124 1.00 94.62 294 GLN A O 1
ATOM 2324 N N . VAL A 1 295 ? 12.868 -5.119 -17.234 1.00 97.88 295 VAL A N 1
ATOM 2325 C CA . VAL A 1 295 ? 13.693 -4.170 -16.484 1.00 97.88 295 VAL A CA 1
ATOM 2326 C C . VAL A 1 295 ? 15.020 -4.816 -16.085 1.00 97.88 295 VAL A C 1
ATOM 2328 O O . VAL A 1 295 ? 15.055 -5.960 -15.627 1.00 97.88 295 VAL A O 1
ATOM 2331 N N . LYS A 1 296 ? 16.114 -4.066 -16.208 1.00 98.00 296 LYS A N 1
ATOM 2332 C CA . LYS A 1 296 ? 17.437 -4.482 -15.735 1.00 98.00 296 LYS A CA 1
ATOM 2333 C C . LYS A 1 296 ? 17.435 -4.627 -14.218 1.00 98.00 296 LYS A C 1
ATOM 2335 O O . LYS A 1 296 ? 16.984 -3.730 -13.499 1.00 98.00 296 LYS A O 1
ATOM 2340 N N . GLU A 1 297 ? 18.042 -5.697 -13.712 1.00 96.56 297 GLU A N 1
ATOM 2341 C CA . GLU A 1 297 ? 18.170 -5.942 -12.268 1.00 96.56 297 GLU A CA 1
ATOM 2342 C C . GLU A 1 297 ? 18.830 -4.755 -11.543 1.00 96.56 297 GLU A C 1
ATOM 2344 O O . GLU A 1 297 ? 18.361 -4.303 -10.496 1.00 96.56 297 GLU A O 1
ATOM 2349 N N . ALA A 1 298 ? 19.876 -4.174 -12.142 1.00 98.19 298 ALA A N 1
ATOM 2350 C CA . ALA A 1 298 ? 20.557 -3.002 -11.600 1.00 98.19 298 ALA A CA 1
ATOM 2351 C C . ALA A 1 298 ? 19.624 -1.785 -11.463 1.00 98.19 298 ALA A C 1
ATOM 2353 O O . ALA A 1 298 ? 19.670 -1.101 -10.439 1.00 98.19 298 ALA A O 1
ATOM 2354 N N . ALA A 1 299 ? 18.747 -1.540 -12.443 1.00 98.50 299 ALA A N 1
ATOM 2355 C CA . ALA A 1 299 ? 17.791 -0.436 -12.397 1.00 98.50 299 ALA A CA 1
ATOM 2356 C C . ALA A 1 299 ? 16.723 -0.663 -11.317 1.00 98.50 299 ALA A C 1
ATOM 2358 O O . ALA A 1 299 ? 16.447 0.239 -10.520 1.00 98.50 299 ALA A O 1
ATOM 2359 N N . GLN A 1 300 ? 16.180 -1.885 -11.218 1.00 98.25 300 GLN A N 1
ATOM 2360 C CA . GLN A 1 300 ? 15.270 -2.256 -10.131 1.00 98.25 300 GLN A CA 1
ATOM 2361 C C . GLN A 1 300 ? 15.925 -2.066 -8.761 1.00 98.25 300 GLN A C 1
ATOM 2363 O O . GLN A 1 300 ? 15.306 -1.490 -7.862 1.00 98.25 300 GLN A O 1
ATOM 2368 N N . ARG A 1 301 ? 17.169 -2.519 -8.593 1.00 97.50 301 ARG A N 1
ATOM 2369 C CA . ARG A 1 301 ? 17.916 -2.406 -7.337 1.00 97.50 301 ARG A CA 1
ATOM 2370 C C . ARG A 1 301 ? 18.167 -0.951 -6.952 1.00 97.50 301 ARG A C 1
ATOM 2372 O O . ARG A 1 301 ? 17.890 -0.578 -5.818 1.00 97.50 301 ARG A O 1
ATOM 2379 N N . VAL A 1 302 ? 18.633 -0.116 -7.884 1.00 98.25 302 VAL A N 1
ATOM 2380 C CA . VAL A 1 302 ? 18.853 1.322 -7.641 1.00 98.25 302 VAL A CA 1
ATOM 2381 C C . VAL A 1 302 ? 17.551 2.012 -7.239 1.00 98.25 302 VAL A C 1
ATOM 2383 O O . VAL A 1 302 ? 17.527 2.731 -6.239 1.00 98.25 302 VAL A O 1
ATOM 2386 N N . PHE A 1 303 ? 16.459 1.750 -7.963 1.00 97.94 303 PHE A N 1
ATOM 2387 C CA . PHE A 1 303 ? 15.145 2.298 -7.635 1.00 97.94 303 PHE A CA 1
ATOM 2388 C C . PHE A 1 303 ? 14.703 1.889 -6.225 1.00 97.94 303 PHE A C 1
ATOM 2390 O O . PHE A 1 303 ? 14.398 2.749 -5.404 1.00 97.94 303 PHE A O 1
ATOM 2397 N N . ASN A 1 304 ? 14.719 0.593 -5.904 1.00 97.69 304 ASN A N 1
ATOM 2398 C CA . ASN A 1 304 ? 14.252 0.115 -4.601 1.00 97.69 304 ASN A CA 1
ATOM 2399 C C . ASN A 1 304 ? 15.158 0.575 -3.452 1.00 97.69 304 ASN A C 1
ATOM 2401 O O . ASN A 1 304 ? 14.643 0.938 -2.400 1.00 97.69 304 ASN A O 1
ATOM 2405 N N . ASN A 1 305 ? 16.476 0.657 -3.648 1.00 97.31 305 ASN A N 1
ATOM 2406 C CA . ASN A 1 305 ? 17.383 1.225 -2.648 1.00 97.31 305 ASN A CA 1
ATOM 2407 C C . ASN A 1 305 ? 17.053 2.693 -2.361 1.00 97.31 305 ASN A C 1
ATOM 2409 O O . ASN A 1 305 ? 17.049 3.103 -1.201 1.00 97.31 305 ASN A O 1
ATOM 2413 N N . ARG A 1 306 ? 16.723 3.476 -3.397 1.00 97.31 306 ARG A N 1
ATOM 2414 C CA . ARG A 1 306 ? 16.280 4.860 -3.216 1.00 97.31 306 ARG A CA 1
ATOM 2415 C C . ARG A 1 306 ? 14.971 4.935 -2.430 1.00 97.31 306 ARG A C 1
ATOM 2417 O O . ARG A 1 306 ? 14.894 5.706 -1.482 1.00 97.31 306 ARG A O 1
ATOM 2424 N N . ILE A 1 307 ? 13.988 4.106 -2.780 1.00 96.94 307 ILE A N 1
ATOM 2425 C CA . ILE A 1 307 ? 12.704 4.022 -2.068 1.00 96.94 307 ILE A CA 1
ATOM 2426 C C . ILE A 1 307 ? 12.905 3.675 -0.594 1.00 96.94 307 ILE A C 1
ATOM 2428 O O . ILE A 1 307 ? 12.331 4.332 0.268 1.00 96.94 307 ILE A O 1
ATOM 2432 N N . GLN A 1 308 ? 13.751 2.692 -0.289 1.00 96.62 308 GLN A N 1
ATOM 2433 C CA . GLN A 1 308 ? 14.039 2.317 1.094 1.00 96.62 308 GLN A CA 1
ATOM 2434 C C . GLN A 1 308 ? 14.776 3.428 1.850 1.00 96.62 308 GLN A C 1
ATOM 2436 O O . GLN A 1 308 ? 14.481 3.648 3.020 1.00 96.62 308 GLN A O 1
ATOM 2441 N N . ALA A 1 309 ? 15.680 4.166 1.197 1.00 96.56 309 ALA A N 1
ATOM 2442 C CA . ALA A 1 309 ? 16.332 5.329 1.799 1.00 96.56 309 ALA A CA 1
ATOM 2443 C C . ALA A 1 309 ? 15.335 6.462 2.101 1.00 96.56 309 ALA A C 1
ATOM 2445 O O . ALA A 1 309 ? 15.361 7.020 3.195 1.00 96.56 309 ALA A O 1
ATOM 2446 N N . ASP A 1 310 ? 14.425 6.766 1.170 1.00 95.56 310 ASP A N 1
ATOM 2447 C CA . ASP A 1 310 ? 13.370 7.766 1.375 1.00 95.56 310 ASP A CA 1
ATOM 2448 C C . ASP A 1 310 ? 12.403 7.337 2.499 1.00 95.56 310 ASP A C 1
ATOM 2450 O O . ASP A 1 310 ? 11.966 8.164 3.301 1.00 95.56 310 ASP A O 1
ATOM 2454 N N . MET A 1 311 ? 12.128 6.033 2.610 1.00 95.44 311 MET A N 1
ATOM 2455 C CA . MET A 1 311 ? 11.258 5.452 3.633 1.00 95.44 311 MET A CA 1
ATOM 2456 C C . MET A 1 311 ? 11.801 5.615 5.062 1.00 95.44 311 MET A C 1
ATOM 2458 O O . MET A 1 311 ? 11.011 5.811 5.980 1.00 95.44 311 MET A O 1
ATOM 2462 N N . GLN A 1 312 ? 13.127 5.603 5.269 1.00 93.44 312 GLN A N 1
ATOM 2463 C CA . GLN A 1 312 ? 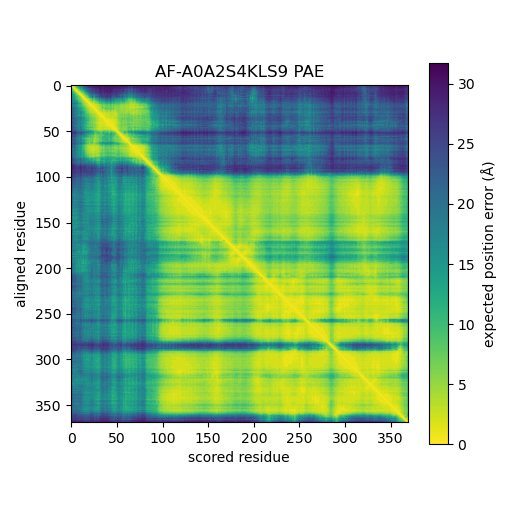13.736 5.806 6.601 1.00 93.44 312 GLN A CA 1
ATOM 2464 C C . GLN A 1 312 ? 13.368 7.158 7.232 1.00 93.44 312 GLN A C 1
ATOM 2466 O O . GLN A 1 312 ? 13.367 7.306 8.452 1.00 93.44 312 GLN A O 1
ATOM 2471 N N . GLY A 1 313 ? 13.031 8.153 6.408 1.00 92.38 313 GLY A N 1
ATOM 2472 C CA . GLY A 1 313 ? 12.578 9.465 6.860 1.00 92.38 313 GLY A CA 1
ATOM 2473 C C . GLY A 1 313 ? 11.092 9.537 7.224 1.00 92.38 313 GLY A C 1
ATOM 2474 O O . GLY A 1 313 ? 10.579 10.649 7.364 1.00 92.38 313 GLY A O 1
ATOM 2475 N N . LEU A 1 314 ? 10.381 8.407 7.315 1.00 94.44 314 LEU A N 1
ATOM 2476 C CA . LEU A 1 314 ? 8.927 8.348 7.486 1.00 94.44 314 LEU A CA 1
ATOM 2477 C C . LEU A 1 314 ? 8.518 7.459 8.664 1.00 94.44 314 LEU A C 1
ATOM 2479 O O . LEU A 1 314 ? 9.192 6.494 9.001 1.00 94.44 314 LEU A O 1
ATOM 2483 N N . VAL A 1 315 ? 7.354 7.748 9.246 1.00 93.06 315 VAL A N 1
ATOM 2484 C CA . VAL A 1 315 ? 6.771 6.974 10.360 1.00 93.06 315 VAL A CA 1
ATOM 2485 C C . VAL A 1 315 ? 6.359 5.539 9.961 1.00 93.06 315 VAL A C 1
ATOM 2487 O O . VAL A 1 315 ? 6.113 4.688 10.812 1.00 93.06 315 VAL A O 1
ATOM 2490 N N . TYR A 1 316 ? 6.317 5.226 8.660 1.00 91.06 316 TYR A N 1
ATOM 2491 C CA . TYR A 1 316 ? 5.894 3.920 8.134 1.00 91.06 316 TYR A CA 1
ATOM 2492 C C . TYR A 1 316 ? 6.917 2.788 8.306 1.00 91.06 316 TYR A C 1
ATOM 2494 O O . TYR A 1 316 ? 6.669 1.671 7.849 1.00 91.06 316 TYR A O 1
ATOM 2502 N N . THR A 1 317 ? 8.074 3.064 8.905 1.00 89.31 317 THR A N 1
ATOM 2503 C CA . THR A 1 317 ? 9.103 2.063 9.228 1.00 89.31 317 THR A CA 1
ATOM 2504 C C . THR A 1 317 ? 8.981 1.516 10.647 1.00 89.31 317 THR A C 1
ATOM 2506 O O . THR A 1 317 ? 9.706 0.589 10.992 1.00 89.31 317 THR A O 1
ATOM 2509 N N . ALA A 1 318 ? 8.077 2.062 11.466 1.00 84.50 318 ALA A N 1
ATOM 2510 C CA . ALA A 1 318 ? 7.872 1.599 12.831 1.00 84.50 318 ALA A CA 1
ATOM 2511 C C . ALA A 1 318 ? 7.340 0.154 12.851 1.00 84.50 318 ALA A C 1
ATOM 2513 O O . ALA A 1 318 ? 6.343 -0.146 12.191 1.00 84.50 318 ALA A O 1
ATOM 2514 N N . ASP A 1 319 ? 7.950 -0.732 13.640 1.00 86.06 319 ASP A N 1
ATOM 2515 C CA . ASP A 1 319 ? 7.451 -2.097 13.854 1.00 86.06 319 ASP A CA 1
ATOM 2516 C C . ASP A 1 319 ? 6.387 -2.111 14.958 1.00 86.06 319 ASP A C 1
ATOM 2518 O O . ASP A 1 319 ? 6.622 -2.509 16.094 1.00 86.06 319 ASP A O 1
ATOM 2522 N N . VAL A 1 320 ? 5.204 -1.602 14.619 1.00 84.94 320 VAL A N 1
ATOM 2523 C CA . VAL A 1 320 ? 4.056 -1.507 15.540 1.00 84.94 320 VAL A CA 1
ATOM 2524 C C . VAL A 1 320 ? 2.954 -2.505 15.181 1.00 84.94 320 VAL A C 1
ATOM 2526 O O . VAL A 1 320 ? 1.795 -2.329 15.550 1.00 84.94 320 VAL A O 1
ATOM 2529 N N . GLY A 1 321 ? 3.271 -3.534 14.388 1.00 82.62 321 GLY A N 1
ATOM 2530 C CA . GLY A 1 321 ? 2.273 -4.456 13.835 1.00 82.62 321 GLY A CA 1
ATOM 2531 C C . GLY A 1 321 ? 1.390 -3.811 12.760 1.00 82.62 321 GLY A C 1
ATOM 2532 O O . GLY A 1 321 ? 0.189 -4.065 12.695 1.00 82.62 321 GLY A O 1
ATOM 2533 N N . ASN A 1 322 ? 1.951 -2.916 11.945 1.00 86.31 322 ASN A N 1
ATOM 2534 C CA . ASN A 1 322 ? 1.286 -2.470 10.722 1.00 86.31 322 ASN A CA 1
ATOM 2535 C C . ASN A 1 322 ? 1.461 -3.512 9.603 1.00 86.31 322 ASN A C 1
ATOM 2537 O O . ASN A 1 322 ? 2.389 -4.314 9.596 1.00 86.31 322 ASN A O 1
ATOM 2541 N N . TRP A 1 323 ? 0.549 -3.496 8.635 1.00 88.56 323 TRP A N 1
ATOM 2542 C CA . TRP A 1 323 ? 0.487 -4.510 7.579 1.00 88.56 323 TRP A CA 1
ATOM 2543 C C . TRP A 1 323 ? 1.505 -4.290 6.449 1.00 88.56 323 TRP A C 1
ATOM 2545 O O . TRP A 1 323 ? 1.690 -5.169 5.607 1.00 88.56 323 TRP A O 1
ATOM 2555 N N . TYR A 1 324 ? 2.158 -3.130 6.395 1.00 89.81 324 TYR A N 1
ATOM 2556 C CA . TYR A 1 324 ? 3.120 -2.790 5.345 1.00 89.81 324 TYR A CA 1
ATOM 2557 C C . TYR A 1 324 ? 4.580 -3.061 5.708 1.00 89.81 324 TYR A C 1
ATOM 2559 O O . TYR A 1 324 ? 5.423 -3.031 4.812 1.00 89.81 324 TYR A O 1
ATOM 2567 N N . PHE A 1 325 ? 4.878 -3.352 6.975 1.00 88.94 325 PHE A N 1
ATOM 2568 C CA . PHE A 1 325 ? 6.209 -3.727 7.434 1.00 88.94 325 PHE A CA 1
ATOM 2569 C C . PHE A 1 325 ? 6.431 -5.240 7.304 1.00 88.94 325 PHE A C 1
ATOM 2571 O O . PHE A 1 325 ? 5.727 -6.053 7.904 1.00 88.94 325 PHE A O 1
ATOM 2578 N N . ASP A 1 326 ? 7.423 -5.626 6.505 1.00 90.75 326 ASP A N 1
ATOM 2579 C CA . ASP A 1 326 ? 7.895 -7.002 6.405 1.00 90.75 326 ASP A CA 1
ATOM 2580 C C . ASP A 1 326 ? 8.903 -7.275 7.522 1.00 90.75 326 ASP A C 1
ATOM 2582 O O . ASP A 1 326 ? 10.081 -6.932 7.404 1.00 90.75 326 ASP A O 1
ATOM 2586 N N . LYS A 1 327 ? 8.455 -7.938 8.592 1.00 88.44 327 LYS A N 1
ATOM 2587 C CA . LYS A 1 327 ? 9.304 -8.289 9.743 1.00 88.44 327 LYS A CA 1
ATOM 2588 C C . LYS A 1 327 ? 10.550 -9.087 9.352 1.00 88.44 327 LYS A C 1
ATOM 2590 O O . LYS A 1 327 ? 11.586 -8.947 9.993 1.00 88.44 327 LYS A O 1
ATOM 2595 N N . ARG A 1 328 ? 10.480 -9.900 8.291 1.00 90.06 328 ARG A N 1
ATOM 2596 C CA . ARG A 1 328 ? 11.612 -10.721 7.832 1.00 90.06 328 ARG A CA 1
ATOM 2597 C C . ARG A 1 328 ? 12.732 -9.865 7.247 1.00 90.06 328 ARG A C 1
ATOM 2599 O O . ARG A 1 328 ? 13.900 -10.191 7.434 1.00 90.06 328 ARG A O 1
ATOM 2606 N N . SER A 1 329 ? 12.389 -8.804 6.517 1.00 89.94 329 SER A N 1
ATOM 2607 C CA . SER A 1 329 ? 13.381 -7.916 5.901 1.00 89.94 329 SER A CA 1
ATOM 2608 C C . SER A 1 329 ? 13.615 -6.612 6.663 1.00 89.94 329 SER A C 1
ATOM 2610 O O . SER A 1 329 ? 14.567 -5.903 6.340 1.00 89.94 329 SER A O 1
ATOM 2612 N N . GLY A 1 330 ? 12.784 -6.288 7.660 1.00 90.81 330 GLY A N 1
ATOM 2613 C CA . GLY A 1 330 ? 12.841 -5.028 8.404 1.00 90.81 330 GLY A CA 1
ATOM 2614 C C . GLY A 1 330 ? 12.476 -3.811 7.550 1.00 90.81 330 GLY A C 1
ATOM 2615 O O . GLY A 1 330 ? 12.954 -2.706 7.805 1.00 90.81 330 GLY A O 1
ATOM 2616 N N . ARG A 1 331 ? 11.702 -4.015 6.477 1.00 92.25 331 ARG A N 1
ATOM 2617 C CA . ARG A 1 331 ? 11.423 -3.004 5.449 1.00 92.25 331 ARG A CA 1
ATOM 2618 C C . ARG A 1 331 ? 9.933 -2.783 5.281 1.00 92.25 331 ARG A C 1
ATOM 2620 O O . ARG A 1 331 ? 9.143 -3.719 5.348 1.00 92.25 331 ARG A O 1
ATOM 2627 N N . ASN A 1 332 ? 9.559 -1.551 4.955 1.00 94.06 332 ASN A N 1
ATOM 2628 C CA . ASN A 1 332 ? 8.257 -1.303 4.356 1.00 94.06 332 ASN A CA 1
ATOM 2629 C C . ASN A 1 332 ? 8.320 -1.689 2.875 1.00 94.06 332 ASN A C 1
ATOM 2631 O O . ASN A 1 332 ? 9.144 -1.154 2.131 1.00 94.06 332 ASN A O 1
ATOM 2635 N N . THR A 1 333 ? 7.479 -2.631 2.461 1.00 93.62 333 THR A N 1
ATOM 2636 C CA . THR A 1 333 ? 7.495 -3.205 1.104 1.00 93.62 333 THR A CA 1
ATOM 2637 C C . THR A 1 333 ? 6.319 -2.740 0.246 1.00 93.62 333 THR A C 1
ATOM 2639 O O . THR A 1 333 ? 6.282 -3.012 -0.954 1.00 93.62 333 THR A O 1
ATOM 2642 N N . LEU A 1 334 ? 5.343 -2.040 0.830 1.00 93.06 334 LEU A N 1
ATOM 2643 C CA . LEU A 1 334 ? 4.048 -1.791 0.191 1.00 93.06 334 LEU A CA 1
ATOM 2644 C C . LEU A 1 334 ? 3.770 -0.311 -0.065 1.00 93.06 334 LEU A C 1
ATOM 2646 O O . LEU A 1 334 ? 3.230 0.032 -1.119 1.00 93.06 334 LEU A O 1
ATOM 2650 N N . ILE A 1 335 ? 4.134 0.565 0.870 1.00 93.94 335 ILE A N 1
ATOM 2651 C CA . ILE A 1 335 ? 3.771 1.982 0.821 1.00 93.94 335 ILE A CA 1
ATOM 2652 C C . ILE A 1 335 ? 4.741 2.767 -0.066 1.00 93.94 335 ILE A C 1
ATOM 2654 O O . ILE A 1 335 ? 5.945 2.530 -0.077 1.00 93.94 335 ILE A O 1
ATOM 2658 N N . TRP A 1 336 ? 4.218 3.736 -0.811 1.00 94.88 336 TRP A N 1
ATOM 2659 C CA . TRP A 1 336 ? 5.026 4.724 -1.523 1.00 94.88 336 TRP A CA 1
ATOM 2660 C C . TRP A 1 336 ? 5.555 5.809 -0.558 1.00 94.88 336 TRP A C 1
ATOM 2662 O O . TRP A 1 336 ? 4.747 6.455 0.115 1.00 94.88 336 TRP A O 1
ATOM 2672 N N . PRO A 1 337 ? 6.875 6.088 -0.508 1.00 94.56 337 PRO A N 1
ATOM 2673 C CA . PRO A 1 337 ? 7.473 7.043 0.432 1.00 94.56 337 PRO A CA 1
ATOM 2674 C C . PRO A 1 337 ? 7.401 8.503 -0.055 1.00 94.56 337 PRO A C 1
ATOM 2676 O O . PRO A 1 337 ? 8.346 9.276 0.102 1.00 94.56 337 PRO A O 1
ATOM 2679 N N . GLY A 1 338 ? 6.298 8.912 -0.680 1.00 92.88 338 GLY A N 1
ATOM 2680 C CA . GLY A 1 338 ? 6.173 10.256 -1.236 1.00 92.88 338 GLY A CA 1
ATOM 2681 C C . GLY A 1 338 ? 4.737 10.728 -1.400 1.00 92.88 338 GLY A C 1
ATOM 2682 O O . GLY A 1 338 ? 3.777 10.037 -1.067 1.00 92.88 338 GLY A O 1
ATOM 2683 N N . THR A 1 339 ? 4.596 11.930 -1.950 1.00 94.00 339 THR A N 1
ATOM 2684 C CA . THR A 1 339 ? 3.289 12.531 -2.222 1.00 94.00 339 THR A CA 1
ATOM 2685 C C . THR A 1 339 ? 2.605 11.879 -3.425 1.00 94.00 339 THR A C 1
ATOM 2687 O O . THR A 1 339 ? 3.268 11.265 -4.274 1.00 94.00 339 THR A O 1
ATOM 2690 N N . GLN A 1 340 ? 1.283 12.043 -3.539 1.00 91.56 340 GLN A N 1
ATOM 2691 C CA . GLN A 1 340 ? 0.541 11.591 -4.715 1.00 91.56 340 GLN A CA 1
ATOM 2692 C C . GLN A 1 340 ? 1.003 12.347 -5.961 1.00 91.56 340 GLN A C 1
ATOM 2694 O O . GLN A 1 340 ? 1.123 11.739 -7.023 1.00 91.56 340 GLN A O 1
ATOM 2699 N N . TRP A 1 341 ? 1.328 13.639 -5.843 1.00 92.12 341 TRP A N 1
ATOM 2700 C CA . TRP A 1 341 ? 1.903 14.397 -6.951 1.00 92.12 341 TRP A CA 1
ATOM 2701 C C . TRP A 1 341 ? 3.222 13.801 -7.443 1.00 92.12 341 TRP A C 1
ATOM 2703 O O . TRP A 1 341 ? 3.397 13.622 -8.645 1.00 92.12 341 TRP A O 1
ATOM 2713 N N . ALA A 1 342 ? 4.138 13.442 -6.537 1.00 93.94 342 ALA A N 1
ATOM 2714 C CA . ALA A 1 342 ? 5.401 12.809 -6.914 1.00 93.94 342 ALA A CA 1
ATOM 2715 C C . ALA A 1 342 ? 5.168 11.443 -7.582 1.00 93.94 342 ALA A C 1
ATOM 2717 O O . ALA A 1 342 ? 5.809 11.126 -8.588 1.00 93.94 342 ALA A O 1
ATOM 2718 N N . PHE A 1 343 ? 4.213 10.661 -7.065 1.00 94.50 343 PHE A N 1
ATOM 2719 C CA . PHE A 1 343 ? 3.817 9.384 -7.655 1.00 94.50 343 PHE A CA 1
ATOM 2720 C C . PHE A 1 343 ? 3.294 9.566 -9.084 1.00 94.50 343 PHE A C 1
ATOM 2722 O O . PHE A 1 343 ? 3.837 8.967 -10.016 1.00 94.50 343 PHE A O 1
ATOM 2729 N N . TRP A 1 344 ? 2.306 10.445 -9.261 1.00 93.94 344 TRP A N 1
ATOM 2730 C CA . TRP A 1 344 ? 1.706 10.785 -10.549 1.00 93.94 344 TRP A CA 1
ATOM 2731 C C . TRP A 1 344 ? 2.744 11.338 -11.525 1.00 93.94 344 TRP A C 1
ATOM 2733 O O . TRP A 1 344 ? 2.870 10.837 -12.637 1.00 93.94 344 TRP A O 1
ATOM 2743 N N . TRP A 1 345 ? 3.562 12.304 -11.109 1.00 95.12 345 TRP A N 1
ATOM 2744 C CA . TRP A 1 345 ? 4.591 12.899 -11.959 1.00 95.12 345 TRP A CA 1
ATOM 2745 C C . TRP A 1 345 ? 5.574 11.849 -12.484 1.00 95.12 345 TRP A C 1
ATOM 2747 O O . TRP A 1 345 ? 5.882 11.810 -13.677 1.00 95.12 345 TRP A O 1
ATOM 2757 N N . SER A 1 346 ? 6.040 10.959 -11.604 1.00 94.88 346 SER A N 1
ATOM 2758 C CA . SER A 1 346 ? 7.033 9.939 -11.952 1.00 94.88 346 SER A CA 1
ATOM 2759 C C . SER A 1 346 ? 6.548 8.915 -12.987 1.00 94.88 346 SER A C 1
ATOM 2761 O O . SER A 1 346 ? 7.385 8.363 -13.699 1.00 94.88 346 SER A O 1
ATOM 2763 N N . ARG A 1 347 ? 5.231 8.671 -13.066 1.00 94.69 347 ARG A N 1
ATOM 2764 C CA . ARG A 1 347 ? 4.602 7.614 -13.880 1.00 94.69 347 ARG A CA 1
ATOM 2765 C C . ARG A 1 347 ? 3.833 8.159 -15.084 1.00 94.69 347 ARG A C 1
ATOM 2767 O O . ARG A 1 347 ? 3.912 7.593 -16.168 1.00 94.69 347 ARG A O 1
ATOM 2774 N N . CYS A 1 348 ? 3.157 9.290 -14.908 1.00 94.88 348 CYS A N 1
ATOM 2775 C CA . CYS A 1 348 ? 2.269 9.887 -15.902 1.00 94.88 348 CYS A CA 1
ATOM 2776 C C . CYS A 1 348 ? 2.891 11.072 -16.641 1.00 94.88 348 CYS A C 1
ATOM 2778 O O . CYS A 1 348 ? 2.417 11.426 -17.714 1.00 94.88 348 CYS A O 1
ATOM 2780 N N . ILE A 1 349 ? 3.941 11.712 -16.122 1.00 96.25 349 ILE A N 1
ATOM 2781 C CA . ILE A 1 349 ? 4.566 12.861 -16.803 1.00 96.25 349 ILE A CA 1
ATOM 2782 C C . ILE A 1 349 ? 5.960 12.515 -17.299 1.00 96.25 349 ILE A C 1
ATOM 2784 O O . ILE A 1 349 ? 6.272 12.719 -18.473 1.00 96.25 349 ILE A O 1
ATOM 2788 N N . ARG A 1 350 ? 6.797 11.941 -16.437 1.00 95.38 350 ARG A N 1
ATOM 2789 C CA . ARG A 1 350 ? 8.143 11.527 -16.826 1.00 95.38 350 ARG A CA 1
ATOM 2790 C C . ARG A 1 350 ? 8.066 10.368 -17.824 1.00 95.38 350 ARG A C 1
ATOM 2792 O O . ARG A 1 350 ? 7.378 9.378 -17.585 1.00 95.38 350 ARG A O 1
ATOM 2799 N N . LYS A 1 351 ? 8.785 10.484 -18.944 1.00 94.06 351 LYS A N 1
ATOM 2800 C CA . LYS A 1 351 ? 8.894 9.392 -19.922 1.00 94.06 351 LYS A CA 1
ATOM 2801 C C . LYS A 1 351 ? 9.616 8.185 -19.299 1.00 94.06 351 LYS A C 1
ATOM 2803 O O . LYS A 1 351 ? 10.510 8.399 -18.470 1.00 94.06 351 LYS A O 1
ATOM 2808 N N . PRO A 1 352 ? 9.275 6.943 -19.697 1.00 94.88 352 PRO A N 1
ATOM 2809 C CA . PRO A 1 352 ? 10.061 5.774 -19.330 1.00 94.88 352 PRO A CA 1
ATOM 2810 C C . PRO A 1 352 ? 11.537 5.977 -19.677 1.00 94.88 352 PRO A C 1
ATOM 2812 O O . PRO A 1 352 ? 11.873 6.460 -20.761 1.00 94.88 352 PRO A O 1
ATOM 2815 N N . ASN A 1 353 ? 12.422 5.632 -18.744 1.00 95.81 353 ASN A N 1
ATOM 2816 C CA . ASN A 1 353 ? 13.851 5.631 -19.010 1.00 95.81 353 ASN A CA 1
ATOM 2817 C C . ASN A 1 353 ? 14.208 4.330 -19.729 1.00 95.81 353 ASN A C 1
ATOM 2819 O O . ASN A 1 353 ? 14.454 3.316 -19.086 1.00 95.81 353 ASN A O 1
ATOM 2823 N N . TRP A 1 354 ? 14.217 4.351 -21.059 1.00 94.12 354 TRP A N 1
ATOM 2824 C CA . TRP A 1 354 ? 14.457 3.155 -21.870 1.00 94.12 354 TRP A CA 1
ATOM 2825 C C . TRP A 1 354 ? 15.827 2.505 -21.627 1.00 94.12 354 TRP A C 1
ATOM 2827 O O . TRP A 1 354 ? 15.969 1.310 -21.854 1.00 94.12 354 TRP A O 1
ATOM 2837 N N . CYS A 1 355 ? 16.811 3.238 -21.091 1.00 96.50 355 CYS A N 1
ATOM 2838 C CA . CYS A 1 355 ? 18.107 2.673 -20.700 1.00 96.50 355 CYS A CA 1
ATOM 2839 C C . CYS A 1 355 ? 18.011 1.672 -19.535 1.00 96.50 355 CYS A C 1
ATOM 2841 O O . CYS A 1 355 ? 18.909 0.841 -19.380 1.00 96.50 355 CYS A O 1
ATOM 2843 N N . ASP A 1 356 ? 16.937 1.735 -18.742 1.00 97.75 356 ASP A N 1
ATOM 2844 C CA . ASP A 1 356 ? 16.684 0.830 -17.615 1.00 97.75 356 ASP A CA 1
ATOM 2845 C C . ASP A 1 356 ? 16.108 -0.523 -18.063 1.00 97.75 356 ASP A C 1
ATOM 2847 O O . ASP A 1 356 ? 15.940 -1.415 -17.234 1.00 97.75 356 ASP A O 1
ATOM 2851 N N . PHE A 1 357 ? 15.820 -0.690 -19.357 1.00 96.31 357 PHE A N 1
ATOM 2852 C CA . PHE A 1 357 ? 15.185 -1.880 -19.907 1.00 96.31 357 PHE A CA 1
ATOM 2853 C C . PHE A 1 357 ? 16.082 -2.590 -20.920 1.00 96.31 357 PHE A C 1
ATOM 2855 O O . PHE A 1 357 ? 16.839 -1.959 -21.660 1.00 96.31 357 PHE A O 1
ATOM 2862 N N . ASP A 1 358 ? 15.953 -3.910 -20.953 1.00 93.31 358 ASP A N 1
ATOM 2863 C CA . ASP A 1 358 ? 16.385 -4.760 -22.052 1.00 93.31 358 ASP A CA 1
ATOM 2864 C C . ASP A 1 358 ? 15.175 -5.020 -22.953 1.00 93.31 358 ASP A C 1
ATOM 2866 O O . ASP A 1 358 ? 14.100 -5.416 -22.487 1.00 93.31 358 ASP A O 1
ATOM 2870 N N . ILE A 1 359 ? 15.339 -4.741 -24.246 1.00 90.50 359 ILE A N 1
ATOM 2871 C CA . ILE A 1 359 ? 14.301 -4.900 -25.264 1.00 90.50 359 ILE A CA 1
ATOM 2872 C C . ILE A 1 359 ? 14.792 -5.951 -26.249 1.00 90.50 359 ILE A C 1
ATOM 2874 O O . ILE A 1 359 ? 15.799 -5.732 -26.919 1.00 90.50 359 ILE A O 1
ATOM 2878 N N . ALA A 1 360 ? 14.067 -7.062 -26.341 1.00 87.12 360 ALA A N 1
ATOM 2879 C CA . ALA A 1 360 ? 14.304 -8.077 -27.359 1.00 87.12 360 ALA A CA 1
ATOM 2880 C C . ALA A 1 360 ? 13.324 -7.894 -28.520 1.00 87.12 360 ALA A C 1
ATOM 2882 O O . ALA A 1 360 ? 12.152 -7.545 -28.325 1.00 87.12 360 ALA A O 1
ATOM 2883 N N . TYR A 1 361 ? 13.803 -8.150 -29.730 1.00 84.12 361 TYR A N 1
ATOM 2884 C CA . TYR A 1 361 ? 13.072 -7.977 -30.975 1.00 84.12 361 TYR A CA 1
ATOM 2885 C C . TYR A 1 361 ? 12.634 -9.322 -31.548 1.00 84.12 361 TYR A C 1
ATOM 2887 O O . TYR A 1 361 ? 13.223 -10.375 -31.301 1.00 84.12 361 TYR A O 1
ATOM 2895 N N . LYS A 1 362 ? 11.555 -9.305 -32.329 1.00 74.44 362 LYS A N 1
ATOM 2896 C CA . LYS A 1 362 ? 11.024 -10.499 -32.982 1.00 74.44 362 LYS A CA 1
ATOM 2897 C C . LYS A 1 362 ? 12.083 -11.076 -33.932 1.00 74.44 362 LYS A C 1
ATOM 2899 O O . LYS A 1 362 ? 12.379 -10.473 -34.957 1.00 74.44 362 LYS A O 1
ATOM 2904 N N . GLY A 1 363 ? 12.611 -12.253 -33.598 1.00 71.12 363 GLY A N 1
ATOM 2905 C CA . GLY A 1 363 ? 13.704 -12.906 -34.331 1.00 71.12 363 GLY A CA 1
ATOM 2906 C C . GLY A 1 363 ? 14.944 -13.168 -33.474 1.00 71.12 363 GLY A C 1
ATOM 2907 O O . GLY A 1 363 ? 15.735 -14.038 -33.832 1.00 71.12 363 GLY A O 1
ATOM 2908 N N . ASP A 1 364 ? 15.069 -12.497 -32.326 1.00 73.81 364 ASP A N 1
ATOM 2909 C CA . ASP A 1 364 ? 16.131 -12.765 -31.358 1.00 73.81 364 ASP A CA 1
ATOM 2910 C C . ASP A 1 364 ? 15.961 -14.166 -30.749 1.00 73.81 364 ASP A C 1
ATOM 2912 O O . ASP A 1 364 ? 14.843 -14.608 -30.458 1.00 73.81 364 ASP A O 1
ATOM 2916 N N . ALA A 1 365 ? 17.078 -14.871 -30.534 1.00 62.59 365 ALA A N 1
ATOM 2917 C CA . ALA A 1 365 ? 17.086 -16.227 -29.974 1.00 62.59 365 ALA A CA 1
ATOM 2918 C C . ALA A 1 365 ? 16.387 -16.305 -28.599 1.00 62.59 365 ALA A C 1
ATOM 2920 O O . ALA A 1 365 ? 15.715 -17.293 -28.299 1.00 62.59 365 ALA A O 1
ATOM 2921 N N . ASP A 1 366 ? 16.471 -15.222 -27.823 1.00 59.62 366 ASP A N 1
ATOM 2922 C CA . ASP A 1 366 ? 15.940 -15.077 -26.463 1.00 59.62 366 ASP A CA 1
ATOM 2923 C C . ASP A 1 366 ? 14.412 -14.912 -26.376 1.00 59.62 366 ASP A C 1
ATOM 2925 O O . ASP A 1 366 ? 13.864 -14.874 -25.277 1.00 59.62 366 ASP A O 1
ATOM 2929 N N . VAL A 1 367 ? 13.703 -14.784 -27.503 1.00 58.94 367 VAL A N 1
ATOM 2930 C CA . VAL A 1 367 ? 12.238 -14.573 -27.531 1.00 58.94 367 VAL A CA 1
ATOM 2931 C C . VAL A 1 367 ? 11.459 -15.900 -27.579 1.00 58.94 367 VAL A C 1
ATOM 2933 O O . VAL A 1 367 ? 10.239 -15.906 -27.441 1.00 58.94 367 VAL A O 1
ATOM 2936 N N . ARG A 1 368 ? 12.139 -17.041 -27.771 1.00 49.62 368 ARG A N 1
ATOM 2937 C CA . ARG A 1 368 ? 11.513 -18.369 -27.948 1.00 49.62 368 ARG A CA 1
ATOM 2938 C C . ARG A 1 368 ? 11.527 -19.286 -26.714 1.00 49.62 368 ARG A C 1
ATOM 2940 O O . ARG A 1 368 ? 11.091 -20.427 -26.857 1.00 49.62 368 ARG A O 1
ATOM 2947 N N . GLN A 1 369 ? 12.024 -18.840 -25.558 1.00 39.16 369 GLN A N 1
ATOM 2948 C CA . GLN A 1 369 ? 12.074 -19.655 -24.333 1.00 39.16 369 GLN A CA 1
ATOM 2949 C C . GLN A 1 369 ? 11.035 -19.243 -23.301 1.00 39.16 369 GLN A C 1
ATOM 2951 O O . GLN A 1 369 ? 10.946 -18.029 -23.012 1.00 39.16 369 GLN A O 1
#

Secondary structure (DSSP, 8-state):
--SS-----GGG----------TTTTT---SPPGGGS-HHHHHHH-TTS-TT--TTT-TTTTSS-HHHHHHHIIIIITTTPPP----THHHHHHHS-HHHHHHHHHHHHHHHHHHGGGGBSSHHHHHHHHHHHHHHHHHHHHHS-GGGHHHHS-SS-TTSSPPPPPSSTTTS---EEE-SSSEEEETTS-EEE-S---------TTSTTTT---B-GGG-BHHHHHHSTT-----BTTTB-TT-TT-B-SS-TT-B-SSS-HHHHHHHHHHHHHHHHHHHH---TTSPPEEEEEE-HHHHHHHHHHHHHHHTTBGGG--SS-TTEETTTTEE-SB-SS-HHHHHIIIIISPP-GGGEEEEETT-GGG--